Protein AF-0000000066857323 (afdb_homodimer)

Structure (mmCIF, N/CA/C/O backbone):
data_AF-0000000066857323-model_v1
#
loop_
_entity.id
_entity.type
_entity.pdbx_description
1 polymer 'phosphoglycolate phosphatase'
#
loop_
_atom_site.group_PDB
_atom_site.id
_atom_site.type_symbol
_atom_site.label_atom_id
_atom_site.label_alt_id
_atom_site.label_comp_id
_atom_site.label_asym_id
_atom_site.label_entity_id
_atom_site.label_seq_id
_atom_site.pdbx_PDB_ins_code
_atom_site.Cartn_x
_atom_site.Cartn_y
_atom_site.Cartn_z
_atom_site.occupancy
_atom_site.B_iso_or_equiv
_atom_site.auth_seq_id
_atom_site.auth_comp_id
_atom_site.auth_asym_id
_atom_site.auth_atom_id
_atom_site.pdbx_PDB_model_num
ATOM 1 N N . MET A 1 1 ? 30.453 -27.844 -10.797 1 60.28 1 MET A N 1
ATOM 2 C CA . MET A 1 1 ? 31.109 -28.234 -9.547 1 60.28 1 MET A CA 1
ATOM 3 C C . MET A 1 1 ? 30.141 -29.016 -8.648 1 60.28 1 MET A C 1
ATOM 5 O O . MET A 1 1 ? 30.375 -30.188 -8.352 1 60.28 1 MET A O 1
ATOM 9 N N . LEU A 1 2 ? 29.141 -28.344 -8.094 1 57.25 2 LEU A N 1
ATOM 10 C CA . LEU A 1 2 ? 28.281 -29.016 -7.137 1 57.25 2 LEU A CA 1
ATOM 11 C C . LEU A 1 2 ? 27.5 -30.141 -7.809 1 57.25 2 LEU A C 1
ATOM 13 O O . LEU A 1 2 ? 27.344 -31.219 -7.234 1 57.25 2 LEU A O 1
ATOM 17 N N . ARG A 1 3 ? 27.281 -30.156 -9.008 1 61.53 3 ARG A N 1
ATOM 18 C CA . ARG A 1 3 ? 26.531 -31.188 -9.719 1 61.53 3 ARG A CA 1
ATOM 19 C C . ARG A 1 3 ? 27.359 -32.438 -9.914 1 61.53 3 ARG A C 1
ATOM 21 O O . ARG A 1 3 ? 26.859 -33.562 -9.828 1 61.53 3 ARG A O 1
ATOM 28 N N . SER A 1 4 ? 28.516 -32.188 -10.164 1 65.81 4 SER A N 1
ATOM 29 C CA . SER A 1 4 ? 29.422 -33.281 -10.422 1 65.81 4 SER A CA 1
ATOM 30 C C . SER A 1 4 ? 29.609 -34.156 -9.172 1 65.81 4 SER A C 1
ATOM 32 O O . SER A 1 4 ? 29.938 -35.344 -9.273 1 65.81 4 SER A O 1
ATOM 34 N N . LYS A 1 5 ? 29.234 -33.594 -8.086 1 63.53 5 LYS A N 1
ATOM 35 C CA . LYS A 1 5 ? 29.375 -34.344 -6.832 1 63.53 5 LYS A CA 1
ATOM 36 C C . LYS A 1 5 ? 28.047 -34.938 -6.406 1 63.53 5 LYS A C 1
ATOM 38 O O . LYS A 1 5 ? 27.922 -35.438 -5.281 1 63.53 5 LYS A O 1
ATOM 43 N N . GLY A 1 6 ? 27.016 -34.844 -7.211 1 65.25 6 GLY A N 1
ATOM 44 C CA . GLY A 1 6 ? 25.719 -35.469 -6.961 1 65.25 6 GLY A CA 1
ATOM 45 C C . GLY A 1 6 ? 24.781 -34.594 -6.141 1 65.25 6 GLY A C 1
ATOM 46 O O . GLY A 1 6 ? 23.781 -35.094 -5.625 1 65.25 6 GLY A O 1
ATOM 47 N N . LYS A 1 7 ? 25.281 -33.375 -5.926 1 62.38 7 LYS A N 1
ATOM 48 C CA . LYS A 1 7 ? 24.438 -32.469 -5.129 1 62.38 7 LYS A CA 1
ATOM 49 C C . LYS A 1 7 ? 23.391 -31.781 -5.996 1 62.38 7 LYS A C 1
ATOM 51 O O . LYS A 1 7 ? 23.641 -31.469 -7.164 1 62.38 7 LYS A O 1
ATOM 56 N N . ARG A 1 8 ? 22.219 -31.844 -5.508 1 65.25 8 ARG A N 1
ATOM 57 C CA . ARG A 1 8 ? 21.141 -31.125 -6.188 1 65.25 8 ARG A CA 1
ATOM 58 C C . ARG A 1 8 ? 21.141 -29.656 -5.797 1 65.25 8 ARG A C 1
ATOM 60 O O . ARG A 1 8 ? 21.156 -29.312 -4.609 1 65.25 8 ARG A O 1
ATOM 67 N N . LEU A 1 9 ? 21.453 -28.781 -6.828 1 72.31 9 LEU A N 1
ATOM 68 C CA . LEU A 1 9 ? 21.438 -27.344 -6.617 1 72.31 9 LEU A CA 1
ATOM 69 C C . LEU A 1 9 ? 20.031 -26.781 -6.754 1 72.31 9 LEU A C 1
ATOM 71 O O . LEU A 1 9 ? 19.312 -27.109 -7.707 1 72.31 9 LEU A O 1
ATOM 75 N N . VAL A 1 10 ? 19.547 -26.25 -5.711 1 77.62 10 VAL A N 1
ATOM 76 C CA . VAL A 1 10 ? 18.234 -25.625 -5.738 1 77.62 10 VAL A CA 1
ATOM 77 C C . VAL A 1 10 ? 18.391 -24.125 -5.504 1 77.62 10 VAL A C 1
ATOM 79 O O . VAL A 1 10 ? 19.125 -23.688 -4.617 1 77.62 10 VAL A O 1
ATOM 82 N N . PHE A 1 11 ? 17.906 -23.359 -6.387 1 79.62 11 PHE A N 1
ATOM 83 C CA . PHE A 1 11 ? 17.875 -21.906 -6.238 1 79.62 11 PHE A CA 1
ATOM 84 C C . PHE A 1 11 ? 16.562 -21.453 -5.602 1 79.62 11 PHE A C 1
ATOM 86 O O . PHE A 1 11 ? 15.477 -21.719 -6.137 1 79.62 11 PHE A O 1
ATOM 93 N N . VAL A 1 12 ? 16.641 -20.828 -4.418 1 81.06 12 VAL A N 1
ATOM 94 C CA . VAL A 1 12 ? 15.469 -20.375 -3.689 1 81.06 12 VAL A CA 1
ATOM 95 C C . VAL A 1 12 ? 15.477 -18.844 -3.598 1 81.06 12 VAL A C 1
ATOM 97 O O . VAL A 1 12 ? 16.5 -18.25 -3.266 1 81.06 12 VAL A O 1
ATOM 100 N N . THR A 1 13 ? 14.43 -18.266 -4.035 1 78.62 13 THR A N 1
ATOM 101 C CA . THR A 1 13 ? 14.32 -16.812 -3.92 1 78.62 13 THR A CA 1
ATOM 102 C C . THR A 1 13 ? 12.922 -16.406 -3.451 1 78.62 13 THR A C 1
ATOM 104 O O . THR A 1 13 ? 11.93 -17.031 -3.84 1 78.62 13 THR A O 1
ATOM 107 N N . ASN A 1 14 ? 12.852 -15.383 -2.621 1 74.31 14 ASN A N 1
ATOM 108 C CA . ASN A 1 14 ? 11.578 -14.82 -2.189 1 74.31 14 ASN A CA 1
ATOM 109 C C . ASN A 1 14 ? 11.062 -13.781 -3.18 1 74.31 14 ASN A C 1
ATOM 111 O O . ASN A 1 14 ? 10.031 -13.148 -2.941 1 74.31 14 ASN A O 1
ATOM 115 N N . ASN A 1 15 ? 11.758 -13.703 -4.273 1 80.62 15 ASN A N 1
ATOM 116 C CA . ASN A 1 15 ? 11.328 -12.781 -5.32 1 80.62 15 ASN A CA 1
ATOM 117 C C . ASN A 1 15 ? 10.172 -13.352 -6.133 1 80.62 15 ASN A C 1
ATOM 119 O O . ASN A 1 15 ? 10.227 -14.5 -6.578 1 80.62 15 ASN A O 1
ATOM 123 N N . SER A 1 16 ? 9.125 -12.562 -6.297 1 87.38 16 SER A N 1
ATOM 124 C CA . SER A 1 16 ? 7.914 -13.055 -6.945 1 87.38 16 SER A CA 1
ATOM 125 C C . SER A 1 16 ? 7.766 -12.477 -8.352 1 87.38 16 SER A C 1
ATOM 127 O O . SER A 1 16 ? 6.812 -12.797 -9.062 1 87.38 16 SER A O 1
ATOM 129 N N . THR A 1 17 ? 8.688 -11.672 -8.812 1 90.06 17 THR A N 1
ATOM 130 C CA . THR A 1 17 ? 8.492 -10.891 -10.023 1 90.06 17 THR A CA 1
ATOM 131 C C . THR A 1 17 ? 8.758 -11.742 -11.266 1 90.06 17 THR A C 1
ATOM 133 O O . THR A 1 17 ? 8.344 -11.383 -12.367 1 90.06 17 THR A O 1
ATOM 136 N N . LYS A 1 18 ? 9.453 -12.898 -11.062 1 91.19 18 LYS A N 1
ATOM 137 C CA . LYS A 1 18 ? 9.82 -13.75 -12.188 1 91.19 18 LYS A CA 1
ATOM 138 C C . LYS A 1 18 ? 9.312 -15.18 -11.984 1 91.19 18 LYS A C 1
ATOM 140 O O . LYS A 1 18 ? 9.242 -15.664 -10.852 1 91.19 18 LYS A O 1
ATOM 145 N N . SER A 1 19 ? 8.961 -15.781 -13.07 1 94.75 19 SER A N 1
ATOM 146 C CA . SER A 1 19 ? 8.648 -17.203 -13.078 1 94.75 19 SER A CA 1
ATOM 147 C C . SER A 1 19 ? 9.914 -18.062 -13.141 1 94.75 19 SER A C 1
ATOM 149 O O . SER A 1 19 ? 11 -17.531 -13.406 1 94.75 19 SER A O 1
ATOM 151 N N . ARG A 1 20 ? 9.758 -19.344 -12.914 1 92.19 20 ARG A N 1
ATOM 152 C CA . ARG A 1 20 ? 10.898 -20.25 -13.031 1 92.19 20 ARG A CA 1
ATOM 153 C C . ARG A 1 20 ? 11.477 -20.203 -14.445 1 92.19 20 ARG A C 1
ATOM 155 O O . ARG A 1 20 ? 12.703 -20.25 -14.617 1 92.19 20 ARG A O 1
ATOM 162 N N . LYS A 1 21 ? 10.555 -20.125 -15.391 1 94.38 21 LYS A N 1
ATOM 163 C CA . LYS A 1 21 ? 11.016 -20.031 -16.766 1 94.38 21 LYS A CA 1
ATOM 164 C C . LYS A 1 21 ? 11.852 -18.781 -16.984 1 94.38 21 LYS A C 1
ATOM 166 O O . LYS A 1 21 ? 12.906 -18.828 -17.625 1 94.38 21 LYS A O 1
ATOM 171 N N . GLN A 1 22 ? 11.406 -17.672 -16.531 1 93 22 GLN A N 1
ATOM 172 C CA . GLN A 1 22 ? 12.133 -16.406 -16.672 1 93 22 GLN A CA 1
ATOM 173 C C . GLN A 1 22 ? 13.477 -16.469 -15.945 1 93 22 GLN A C 1
ATOM 175 O O . GLN A 1 22 ? 14.484 -15.961 -16.453 1 93 22 GLN A O 1
ATOM 180 N N . TYR A 1 23 ? 13.531 -17.109 -14.797 1 89.06 23 TYR A N 1
ATOM 181 C CA . TYR A 1 23 ? 14.797 -17.312 -14.094 1 89.06 23 TYR A CA 1
ATOM 182 C C . TYR A 1 23 ? 15.727 -18.219 -14.891 1 89.06 23 TYR A C 1
ATOM 184 O O . TYR A 1 23 ? 16.938 -17.953 -14.969 1 89.06 23 TYR A O 1
ATOM 192 N N . GLY A 1 24 ? 15.156 -19.297 -15.383 1 89.88 24 GLY A N 1
ATOM 193 C CA . GLY A 1 24 ? 15.961 -20.172 -16.219 1 89.88 24 GLY A CA 1
ATOM 194 C C . GLY A 1 24 ? 16.672 -19.438 -17.344 1 89.88 24 GLY A C 1
ATOM 195 O O . GLY A 1 24 ? 17.875 -19.625 -17.547 1 89.88 24 GLY A O 1
ATOM 196 N N . LYS A 1 25 ? 15.953 -18.547 -17.984 1 92.12 25 LYS A N 1
ATOM 197 C CA . LYS A 1 25 ? 16.531 -17.75 -19.078 1 92.12 25 LYS A CA 1
ATOM 198 C C . LYS A 1 25 ? 17.625 -16.828 -18.562 1 92.12 25 LYS A C 1
ATOM 200 O O . LYS A 1 25 ? 18.672 -16.688 -19.188 1 92.12 25 LYS A O 1
ATOM 205 N N . LYS A 1 26 ? 17.328 -16.203 -17.453 1 87.19 26 LYS A N 1
ATOM 206 C CA . LYS A 1 26 ? 18.328 -15.305 -16.859 1 87.19 26 LYS A CA 1
ATOM 207 C C . LYS A 1 26 ? 19.609 -16.062 -16.531 1 87.19 26 LYS A C 1
ATOM 209 O O . LYS A 1 26 ? 20.703 -15.578 -16.797 1 87.19 26 LYS A O 1
ATOM 214 N N . PHE A 1 27 ? 19.5 -17.281 -15.961 1 86.5 27 PHE A N 1
ATOM 215 C CA . PHE A 1 27 ? 20.656 -18.094 -15.586 1 86.5 27 PHE A CA 1
ATOM 216 C C . PHE A 1 27 ? 21.422 -18.531 -16.828 1 86.5 27 PHE A C 1
ATOM 218 O O . PHE A 1 27 ? 22.656 -18.578 -16.812 1 86.5 27 PHE A O 1
ATOM 225 N N . GLU A 1 28 ? 20.688 -18.797 -17.828 1 89.06 28 GLU A N 1
ATOM 226 C CA . GLU A 1 28 ? 21.328 -19.172 -19.078 1 89.06 28 GLU A CA 1
ATOM 227 C C . GLU A 1 28 ? 22.234 -18.047 -19.594 1 89.06 28 GLU A C 1
ATOM 229 O O . GLU A 1 28 ? 23.344 -18.297 -20.062 1 89.06 28 GLU A O 1
ATOM 234 N N . THR A 1 29 ? 21.781 -16.844 -19.516 1 88.81 29 THR A N 1
ATOM 235 C CA . THR A 1 29 ? 22.562 -15.695 -19.969 1 88.81 29 THR A CA 1
ATOM 236 C C . THR A 1 29 ? 23.828 -15.531 -19.141 1 88.81 29 THR A C 1
ATOM 238 O O . THR A 1 29 ? 24.828 -14.984 -19.609 1 88.81 29 THR A O 1
ATOM 241 N N . LEU A 1 30 ? 23.812 -16.094 -17.922 1 86.5 30 LEU A N 1
ATOM 242 C CA . LEU A 1 30 ? 24.969 -16.016 -17.031 1 86.5 30 LEU A CA 1
ATOM 243 C C . LEU A 1 30 ? 25.844 -17.25 -17.156 1 86.5 30 LEU A C 1
ATOM 245 O O . LEU A 1 30 ? 26.797 -17.422 -16.406 1 86.5 30 LEU A O 1
ATOM 249 N N . GLY A 1 31 ? 25.422 -18.203 -18.016 1 85.19 31 GLY A N 1
ATOM 250 C CA . GLY A 1 31 ? 26.219 -19.391 -18.297 1 85.19 31 GLY A CA 1
ATOM 251 C C . GLY A 1 31 ? 25.891 -20.547 -17.391 1 85.19 31 GLY A C 1
ATOM 252 O O . GLY A 1 31 ? 26.672 -21.5 -17.266 1 85.19 31 GLY A O 1
ATOM 253 N N . LEU A 1 32 ? 24.797 -20.375 -16.719 1 83.31 32 LEU A N 1
ATOM 254 C CA . LEU A 1 32 ? 24.344 -21.453 -15.836 1 83.31 32 LEU A CA 1
ATOM 255 C C . LEU A 1 32 ? 23.172 -22.203 -16.438 1 83.31 32 LEU A C 1
ATOM 257 O O . LEU A 1 32 ? 22.281 -21.594 -17.047 1 83.31 32 LEU A O 1
ATOM 261 N N . ASN A 1 33 ? 23.297 -23.484 -16.375 1 83.62 33 ASN A N 1
ATOM 262 C CA . ASN A 1 33 ? 22.172 -24.297 -16.812 1 83.62 33 ASN A CA 1
ATOM 263 C C . ASN A 1 33 ? 21.359 -24.812 -15.625 1 83.62 33 ASN A C 1
ATOM 265 O O . ASN A 1 33 ? 21.766 -25.75 -14.945 1 83.62 33 ASN A O 1
ATOM 269 N N . VAL A 1 34 ? 20.281 -24.141 -15.414 1 82.06 34 VAL A N 1
ATOM 270 C CA . VAL A 1 34 ? 19.422 -24.484 -14.289 1 82.06 34 VAL A CA 1
ATOM 271 C C . VAL A 1 34 ? 18.016 -24.797 -14.805 1 82.06 34 VAL A C 1
ATOM 273 O O . VAL A 1 34 ? 17.422 -24.016 -15.547 1 82.06 34 VAL A O 1
ATOM 276 N N . SER A 1 35 ? 17.562 -25.984 -14.5 1 87.12 35 SER A N 1
ATOM 277 C CA . SER A 1 35 ? 16.219 -26.359 -14.93 1 87.12 35 SER A CA 1
ATOM 278 C C . SER A 1 35 ? 15.164 -25.719 -14.031 1 87.12 35 SER A C 1
ATOM 280 O O . SER A 1 35 ? 15.461 -25.312 -12.906 1 87.12 35 SER A O 1
ATOM 282 N N . GLU A 1 36 ? 13.945 -25.609 -14.547 1 89.88 36 GLU A N 1
ATOM 283 C CA . GLU A 1 36 ? 12.836 -25.016 -13.805 1 89.88 36 GLU A CA 1
ATOM 284 C C . GLU A 1 36 ? 12.602 -25.734 -12.484 1 89.88 36 GLU A C 1
ATOM 286 O O . GLU A 1 36 ? 12.234 -25.109 -11.484 1 89.88 36 GLU A O 1
ATOM 291 N N . GLU A 1 37 ? 12.859 -27.016 -12.469 1 86.94 37 GLU A N 1
ATOM 292 C CA . GLU A 1 37 ? 12.609 -27.828 -11.281 1 86.94 37 GLU A CA 1
ATOM 293 C C . GLU A 1 37 ? 13.602 -27.5 -10.164 1 86.94 37 GLU A C 1
ATOM 295 O O . GLU A 1 37 ? 13.383 -27.859 -9.008 1 86.94 37 GLU A O 1
ATOM 300 N N . GLU A 1 38 ? 14.625 -26.766 -10.57 1 82.06 38 GLU A N 1
ATOM 301 C CA . GLU A 1 38 ? 15.664 -26.406 -9.609 1 82.06 38 GLU A CA 1
ATOM 302 C C . GLU A 1 38 ? 15.445 -25 -9.078 1 82.06 38 GLU A C 1
ATOM 304 O O . GLU A 1 38 ? 16.234 -24.516 -8.25 1 82.06 38 GLU A O 1
ATOM 309 N N . ILE A 1 39 ? 14.477 -24.391 -9.562 1 83.5 39 ILE A N 1
ATOM 310 C CA . ILE A 1 39 ? 14.195 -23.016 -9.164 1 83.5 39 ILE A CA 1
ATOM 311 C C . ILE A 1 39 ? 12.914 -22.969 -8.328 1 83.5 39 ILE A C 1
ATOM 313 O O . ILE A 1 39 ? 11.867 -23.453 -8.766 1 83.5 39 ILE A O 1
ATOM 317 N N . PHE A 1 40 ? 13.062 -22.469 -7.148 1 82.56 40 PHE A N 1
ATOM 318 C CA . PHE A 1 40 ? 11.93 -22.266 -6.254 1 82.56 40 PHE A CA 1
ATOM 319 C C . PHE A 1 40 ? 11.758 -20.797 -5.918 1 82.56 40 PHE A C 1
ATOM 321 O O . PHE A 1 40 ? 12.32 -20.312 -4.938 1 82.56 40 PHE A O 1
ATOM 328 N N . ALA A 1 41 ? 11 -20.172 -6.707 1 83.62 41 ALA A N 1
ATOM 329 C CA . ALA A 1 41 ? 10.68 -18.766 -6.504 1 83.62 41 ALA A CA 1
ATOM 330 C C . ALA A 1 41 ? 9.344 -18.609 -5.789 1 83.62 41 ALA A C 1
ATOM 332 O O . ALA A 1 41 ? 8.484 -19.484 -5.855 1 83.62 41 ALA A O 1
ATOM 333 N N . SER A 1 42 ? 9.148 -17.5 -5.141 1 82.81 42 SER A N 1
ATOM 334 C CA . SER A 1 42 ? 7.922 -17.281 -4.379 1 82.81 42 SER A CA 1
ATOM 335 C C . SER A 1 42 ? 6.699 -17.25 -5.289 1 82.81 42 SER A C 1
ATOM 337 O O . SER A 1 42 ? 5.602 -17.625 -4.875 1 82.81 42 SER A O 1
ATOM 339 N N . SER A 1 43 ? 6.91 -16.828 -6.543 1 90.19 43 SER A N 1
ATOM 340 C CA . SER A 1 43 ? 5.836 -16.891 -7.527 1 90.19 43 SER A CA 1
ATOM 341 C C . SER A 1 43 ? 5.355 -18.328 -7.723 1 90.19 43 SER A C 1
ATOM 343 O O . SER A 1 43 ? 4.148 -18.578 -7.723 1 90.19 43 SER A O 1
ATOM 345 N N . PHE A 1 44 ? 6.281 -19.234 -7.844 1 89.94 44 PHE A N 1
ATOM 346 C CA . PHE A 1 44 ? 5.973 -20.656 -7.984 1 89.94 44 PHE A CA 1
ATOM 347 C C . PHE A 1 44 ? 5.332 -21.203 -6.715 1 89.94 44 PHE A C 1
ATOM 349 O O . PHE A 1 44 ? 4.387 -21.984 -6.781 1 89.94 44 PHE A O 1
ATOM 356 N N . ALA A 1 45 ? 5.832 -20.766 -5.602 1 83.19 45 ALA A N 1
ATOM 357 C CA . ALA A 1 45 ? 5.332 -21.234 -4.312 1 83.19 45 ALA A CA 1
ATOM 358 C C . ALA A 1 45 ? 3.848 -20.922 -4.152 1 83.19 45 ALA A C 1
ATOM 360 O O . ALA A 1 45 ? 3.09 -21.734 -3.611 1 83.19 45 ALA A O 1
ATOM 361 N N . ALA A 1 46 ? 3.43 -19.797 -4.59 1 86.94 46 ALA A N 1
ATOM 362 C CA . ALA A 1 46 ? 2.023 -19.406 -4.492 1 86.94 46 ALA A CA 1
ATOM 363 C C . ALA A 1 46 ? 1.139 -20.359 -5.293 1 86.94 46 ALA A C 1
ATOM 365 O O . ALA A 1 46 ? 0.132 -20.859 -4.781 1 86.94 46 ALA A O 1
ATOM 366 N N . ALA A 1 47 ? 1.53 -20.641 -6.531 1 92.81 47 ALA A N 1
ATOM 367 C CA . ALA A 1 47 ? 0.772 -21.562 -7.375 1 92.81 47 ALA A CA 1
ATOM 368 C C . ALA A 1 47 ? 0.793 -22.984 -6.809 1 92.81 47 ALA A C 1
ATOM 370 O O . ALA A 1 47 ? -0.229 -23.672 -6.805 1 92.81 47 ALA A O 1
ATOM 371 N N . ALA A 1 48 ? 1.937 -23.359 -6.34 1 85.62 48 ALA A N 1
ATOM 372 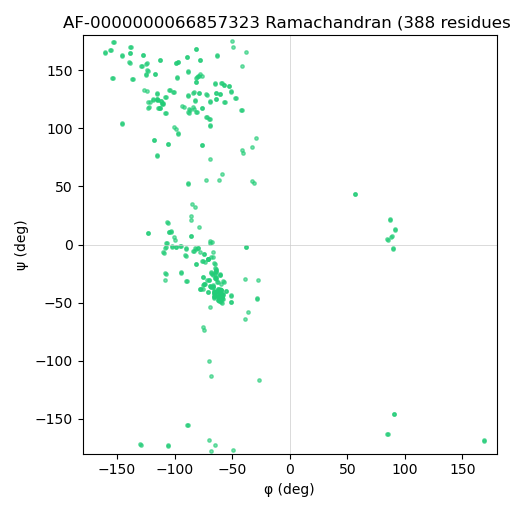C CA . ALA A 1 48 ? 2.082 -24.688 -5.754 1 85.62 48 ALA A CA 1
ATOM 373 C C . ALA A 1 48 ? 1.189 -24.844 -4.523 1 85.62 48 ALA A C 1
ATOM 375 O O . ALA A 1 48 ? 0.609 -25.906 -4.301 1 85.62 48 ALA A O 1
ATOM 376 N N . TYR A 1 49 ? 1.098 -23.812 -3.721 1 83.38 49 TYR A N 1
ATOM 377 C CA . TYR A 1 49 ? 0.231 -23.844 -2.547 1 83.38 49 TYR A CA 1
ATOM 378 C C . TYR A 1 49 ? -1.225 -24.047 -2.947 1 83.38 49 TYR A C 1
ATOM 380 O O . TYR A 1 49 ? -1.917 -24.891 -2.375 1 83.38 49 TYR A O 1
ATOM 388 N N . LEU A 1 50 ? -1.686 -23.328 -3.91 1 90.19 50 LEU A N 1
ATOM 389 C CA . LEU A 1 50 ? -3.055 -23.484 -4.391 1 90.19 50 LEU A CA 1
ATOM 390 C C . LEU A 1 50 ? -3.324 -24.906 -4.852 1 90.19 50 LEU A C 1
ATOM 392 O O . LEU A 1 50 ? -4.383 -25.469 -4.559 1 90.19 50 LEU A O 1
ATOM 396 N N . LYS A 1 51 ? -2.385 -25.438 -5.543 1 90.94 51 LYS A N 1
ATOM 397 C CA . LYS A 1 51 ? -2.51 -26.828 -5.984 1 90.94 51 LYS A CA 1
ATOM 398 C C . LYS A 1 51 ? -2.602 -27.781 -4.793 1 90.94 51 LYS A C 1
ATOM 400 O O . LYS A 1 51 ? -3.43 -28.688 -4.781 1 90.94 51 LYS A O 1
ATOM 405 N N . SER A 1 52 ? -1.854 -27.5 -3.785 1 82.31 52 SER A N 1
ATOM 406 C CA . SER A 1 52 ? -1.75 -28.406 -2.637 1 82.31 52 SER A CA 1
ATOM 407 C C . SER A 1 52 ? -3.057 -28.453 -1.853 1 82.31 52 SER A C 1
ATOM 409 O O . SER A 1 52 ? -3.348 -29.438 -1.179 1 82.31 52 SER A O 1
ATOM 411 N N . ILE A 1 53 ? -3.857 -27.438 -1.945 1 84.62 53 ILE A N 1
ATOM 412 C CA . ILE A 1 53 ? -5.102 -27.391 -1.184 1 84.62 53 ILE A CA 1
ATOM 413 C C . ILE A 1 53 ? -6.285 -27.656 -2.111 1 84.62 53 ILE A C 1
ATOM 415 O O . ILE A 1 53 ? -7.434 -27.375 -1.759 1 84.62 53 ILE A O 1
ATOM 419 N N . ASP A 1 54 ? -5.953 -28.078 -3.279 1 94.81 54 ASP A N 1
ATOM 420 C CA . ASP A 1 54 ? -6.953 -28.406 -4.293 1 94.81 54 ASP A CA 1
ATOM 421 C C . ASP A 1 54 ? -7.871 -27.203 -4.555 1 94.81 54 ASP A C 1
ATOM 423 O O . ASP A 1 54 ? -9.094 -27.359 -4.578 1 94.81 54 ASP A O 1
ATOM 427 N N . PHE A 1 55 ? -7.277 -26.031 -4.656 1 92.81 55 PHE A N 1
ATOM 428 C CA . PHE A 1 55 ? -8.031 -24.844 -5.039 1 92.81 55 PHE A CA 1
ATOM 429 C C . PHE A 1 55 ? -8.836 -25.094 -6.309 1 92.81 55 PHE A C 1
ATOM 431 O O . PHE A 1 55 ? -8.312 -25.625 -7.289 1 92.81 55 PHE A O 1
ATOM 438 N N . PRO A 1 56 ? -10.07 -24.75 -6.324 1 97.06 56 PRO A N 1
ATOM 439 C CA . PRO A 1 56 ? -10.938 -25.094 -7.449 1 97.06 56 PRO A CA 1
ATOM 440 C C . PRO A 1 56 ? -10.523 -24.422 -8.75 1 97.06 56 PRO A C 1
ATOM 442 O O . PRO A 1 56 ? -10.242 -23.219 -8.766 1 97.06 56 PRO A O 1
ATOM 445 N N . LYS A 1 57 ? -10.555 -25.141 -9.828 1 96.75 57 LYS A N 1
ATOM 446 C CA . LYS A 1 57 ? -10.102 -24.641 -11.125 1 96.75 57 LYS A CA 1
ATOM 447 C C . LYS A 1 57 ? -11.125 -23.688 -11.727 1 96.75 57 LYS A C 1
ATOM 449 O O . LYS A 1 57 ? -10.812 -22.953 -12.672 1 96.75 57 LYS A O 1
ATOM 454 N N . ASP A 1 58 ? -12.312 -23.656 -11.227 1 97 58 ASP A N 1
ATOM 455 C CA . ASP A 1 58 ? -13.352 -22.766 -11.75 1 97 58 ASP A CA 1
ATOM 456 C C . ASP A 1 58 ? -13.328 -21.422 -11.031 1 97 58 ASP A C 1
ATOM 458 O O . ASP A 1 58 ? -14.039 -20.484 -11.43 1 97 58 ASP A O 1
ATOM 462 N N . LYS A 1 59 ? -12.547 -21.344 -9.961 1 98 59 LYS A N 1
ATOM 463 C CA . LYS A 1 59 ? -12.328 -20.062 -9.305 1 98 59 LYS A CA 1
ATOM 464 C C . LYS A 1 59 ? -11.133 -19.328 -9.906 1 98 59 LYS A C 1
ATOM 466 O O . LYS A 1 59 ? -10.328 -19.938 -10.625 1 98 59 LYS A O 1
ATOM 471 N N . LYS A 1 60 ? -11.141 -18.031 -9.625 1 98.62 60 LYS A N 1
ATOM 472 C CA . LYS A 1 60 ? -10.078 -17.188 -10.156 1 98.62 60 LYS A CA 1
ATOM 473 C C . LYS A 1 60 ? -9.188 -16.656 -9.039 1 98.62 60 LYS A C 1
ATOM 475 O O . LYS A 1 60 ? -9.594 -16.609 -7.875 1 98.62 60 LYS A O 1
ATOM 480 N N . VAL A 1 61 ? -8.016 -16.281 -9.414 1 97.81 61 VAL A N 1
ATOM 481 C CA . VAL A 1 61 ? -7.062 -15.648 -8.5 1 97.81 61 VAL A CA 1
ATOM 482 C C . VAL A 1 61 ? -6.859 -14.188 -8.883 1 97.81 61 VAL A C 1
ATOM 484 O O . VAL A 1 61 ? -6.574 -13.883 -10.039 1 97.81 61 VAL A O 1
ATOM 487 N N . TYR A 1 62 ? -7.07 -13.25 -8.016 1 97.56 62 TYR A N 1
ATOM 488 C CA . TYR A 1 62 ? -6.68 -11.867 -8.258 1 97.56 62 TYR A CA 1
ATOM 489 C C . TYR A 1 62 ? -5.246 -11.617 -7.805 1 97.56 62 TYR A C 1
ATOM 491 O O . TYR A 1 62 ? -4.895 -11.906 -6.66 1 97.56 62 TYR A O 1
ATOM 499 N N . VAL A 1 63 ? -4.457 -11.062 -8.695 1 96.81 63 VAL A N 1
ATOM 500 C CA . VAL A 1 63 ? -3.029 -10.938 -8.43 1 96.81 63 VAL A CA 1
ATOM 501 C C . VAL A 1 63 ? -2.66 -9.469 -8.266 1 96.81 63 VAL A C 1
ATOM 503 O O . VAL A 1 63 ? -2.914 -8.656 -9.164 1 96.81 63 VAL A O 1
ATOM 506 N N . ILE A 1 64 ? -2.203 -9.133 -7.148 1 92.81 64 ILE A N 1
ATOM 507 C CA . ILE A 1 64 ? -1.443 -7.906 -6.926 1 92.81 64 ILE A CA 1
ATOM 508 C C . ILE A 1 64 ? 0.052 -8.219 -6.953 1 92.81 64 ILE A C 1
ATOM 510 O O . ILE A 1 64 ? 0.628 -8.617 -5.938 1 92.81 64 ILE A O 1
ATOM 514 N N . GLY A 1 65 ? 0.631 -8.039 -8.055 1 93.69 65 GLY A N 1
ATOM 515 C CA . GLY A 1 65 ? 1.991 -8.477 -8.32 1 93.69 65 GLY A CA 1
ATOM 516 C C . GLY A 1 65 ? 2.369 -8.391 -9.789 1 93.69 65 GLY A C 1
ATOM 517 O O . GLY A 1 65 ? 1.655 -7.773 -10.586 1 93.69 65 GLY A O 1
ATOM 518 N N . GLU A 1 66 ? 3.51 -8.992 -10.109 1 94.88 66 GLU A N 1
ATOM 519 C CA . GLU A 1 66 ? 4.07 -8.859 -11.445 1 94.88 66 GLU A CA 1
ATOM 520 C C . GLU A 1 66 ? 3.889 -10.141 -12.25 1 94.88 66 GLU A C 1
ATOM 522 O O . GLU A 1 66 ? 3.178 -11.055 -11.82 1 94.88 66 GLU A O 1
ATOM 527 N N . ASP A 1 67 ? 4.461 -10.242 -13.422 1 97.12 67 ASP A N 1
ATOM 528 C CA . ASP A 1 67 ? 4.195 -11.273 -14.422 1 97.12 67 ASP A CA 1
ATOM 529 C C . ASP A 1 67 ? 4.605 -12.656 -13.906 1 97.12 67 ASP A C 1
ATOM 531 O O . ASP A 1 67 ? 4.012 -13.664 -14.281 1 97.12 67 ASP A O 1
ATOM 535 N N . GLY A 1 68 ? 5.598 -12.703 -13.055 1 96.62 68 GLY A N 1
ATOM 536 C CA . GLY A 1 68 ? 6.059 -13.992 -12.555 1 96.62 68 GLY A CA 1
ATOM 537 C C . GLY A 1 68 ? 4.953 -14.812 -11.922 1 96.62 68 GLY A C 1
ATOM 538 O O . GLY A 1 68 ? 4.848 -16.016 -12.18 1 96.62 68 GLY A O 1
ATOM 539 N N . ILE A 1 69 ? 4.09 -14.188 -11.188 1 95.38 69 ILE A N 1
ATOM 540 C CA . ILE A 1 69 ? 2.992 -14.875 -10.516 1 95.38 69 ILE A CA 1
ATOM 541 C C . ILE A 1 69 ? 1.961 -15.328 -11.555 1 95.38 69 ILE A C 1
ATOM 543 O O . ILE A 1 69 ? 1.463 -16.453 -11.492 1 95.38 69 ILE A O 1
ATOM 547 N N . LEU A 1 70 ? 1.684 -14.477 -12.531 1 98.31 70 LEU A N 1
ATOM 548 C CA . LEU A 1 70 ? 0.705 -14.797 -13.562 1 98.31 70 LEU A CA 1
ATOM 549 C C . LEU A 1 70 ? 1.138 -16.031 -14.352 1 98.31 70 LEU A C 1
ATOM 551 O O . LEU A 1 70 ? 0.337 -16.938 -14.586 1 98.31 70 LEU A O 1
ATOM 555 N N . LYS A 1 71 ? 2.344 -16.062 -14.695 1 98.06 71 LYS A N 1
ATOM 556 C CA . LYS A 1 71 ? 2.869 -17.172 -15.508 1 98.06 71 LYS A CA 1
ATOM 557 C C . LYS A 1 71 ? 2.826 -18.484 -14.734 1 98.06 71 LYS A C 1
ATOM 559 O O . LYS A 1 71 ? 2.465 -19.516 -15.289 1 98.06 71 LYS A O 1
ATOM 564 N N . GLU A 1 72 ? 3.191 -18.438 -13.445 1 96.44 72 GLU A N 1
ATOM 565 C CA . GLU A 1 72 ? 3.16 -19.656 -12.641 1 96.44 72 GLU A CA 1
ATOM 566 C C . GLU A 1 72 ? 1.729 -20.141 -12.438 1 96.44 72 GLU A C 1
ATOM 568 O O . GLU A 1 72 ? 1.476 -21.344 -12.422 1 96.44 72 GLU A O 1
ATOM 573 N N . LEU A 1 73 ? 0.792 -19.203 -12.281 1 98 73 LEU A N 1
ATOM 574 C CA . LEU A 1 73 ? -0.614 -19.578 -12.164 1 98 73 LEU A CA 1
ATOM 575 C C . LEU A 1 73 ? -1.111 -20.219 -13.453 1 98 73 LEU A C 1
ATOM 577 O O . LEU A 1 73 ? -1.811 -21.234 -13.422 1 98 73 LEU A O 1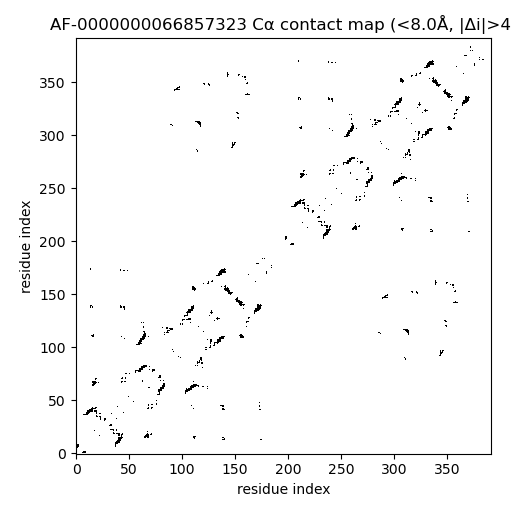
ATOM 581 N N . GLU A 1 74 ? -0.729 -19.594 -14.57 1 98 74 GLU A N 1
ATOM 582 C CA . GLU A 1 74 ? -1.104 -20.125 -15.875 1 98 74 GLU A CA 1
ATOM 583 C C . GLU A 1 74 ? -0.571 -21.547 -16.062 1 98 74 GLU A C 1
ATOM 585 O O . GLU A 1 74 ? -1.304 -22.438 -16.484 1 98 74 GLU A O 1
ATOM 590 N N . LEU A 1 75 ? 0.635 -21.781 -15.719 1 96.44 75 LEU A N 1
ATOM 591 C CA . LEU A 1 75 ? 1.261 -23.094 -15.836 1 96.44 75 LEU A CA 1
ATOM 592 C C . LEU A 1 75 ? 0.549 -24.109 -14.953 1 96.44 75 LEU A C 1
ATOM 594 O O . LEU A 1 75 ? 0.457 -25.297 -15.312 1 96.44 75 LEU A O 1
ATOM 598 N N . ALA A 1 76 ? 0.019 -23.656 -13.82 1 96.44 76 ALA A N 1
ATOM 599 C CA . ALA A 1 76 ? -0.672 -24.547 -12.883 1 96.44 76 ALA A CA 1
ATOM 600 C C . ALA A 1 76 ? -2.129 -24.75 -13.289 1 96.44 76 ALA A C 1
ATOM 602 O O . ALA A 1 76 ? -2.852 -25.531 -12.672 1 96.44 76 ALA A O 1
ATOM 603 N N . GLY A 1 77 ? -2.547 -24.016 -14.32 1 97.88 77 GLY A N 1
ATOM 604 C CA . GLY A 1 77 ? -3.879 -24.203 -14.875 1 97.88 77 GLY A CA 1
ATOM 605 C C . GLY A 1 77 ? -4.938 -23.375 -14.18 1 97.88 77 GLY A C 1
ATOM 606 O O . GLY A 1 77 ? -6.121 -23.719 -14.203 1 97.88 77 GLY A O 1
ATOM 607 N N . TYR A 1 78 ? -4.57 -22.297 -13.5 1 98.31 78 TYR A N 1
ATOM 608 C CA . TYR A 1 78 ? -5.523 -21.438 -12.805 1 98.31 78 TYR A CA 1
ATOM 609 C C . TYR A 1 78 ? -5.867 -20.219 -13.641 1 98.31 78 TYR A C 1
ATOM 611 O O . TYR A 1 78 ? -5.008 -19.672 -14.336 1 98.31 78 TYR A O 1
ATOM 619 N N . GLN A 1 79 ? -7.117 -19.797 -13.578 1 98.38 79 GLN A N 1
ATOM 620 C CA . GLN A 1 79 ? -7.531 -18.5 -14.125 1 98.38 79 GLN A CA 1
ATOM 621 C C . GLN A 1 79 ? -7.168 -17.359 -13.188 1 98.38 79 GLN A C 1
ATOM 623 O O . GLN A 1 79 ? -7.227 -17.516 -11.961 1 98.38 79 GLN A O 1
ATOM 628 N N . TYR A 1 80 ? -6.816 -16.25 -13.812 1 98.5 80 TYR A N 1
ATOM 629 C CA . TYR A 1 80 ? -6.426 -15.133 -12.953 1 98.5 80 TYR A CA 1
ATOM 630 C C . TYR A 1 80 ? -6.848 -13.797 -13.57 1 98.5 80 TYR A C 1
ATOM 632 O O . TYR A 1 80 ? -7.207 -13.742 -14.742 1 98.5 80 TYR A O 1
ATOM 640 N N . LEU A 1 81 ? -6.895 -12.781 -12.82 1 98.19 81 LEU A N 1
ATOM 641 C CA . LEU A 1 81 ? -7.02 -11.383 -13.219 1 98.19 81 LEU A CA 1
ATOM 642 C C . LEU A 1 81 ? -6.086 -10.5 -12.391 1 98.19 81 LEU A C 1
ATOM 644 O O . LEU A 1 81 ? -5.477 -10.961 -11.43 1 98.19 81 LEU A O 1
ATOM 648 N N . GLY A 1 82 ? -5.961 -9.266 -12.781 1 97.88 82 GLY A N 1
ATOM 649 C CA . GLY A 1 82 ? -5.043 -8.344 -12.125 1 97.88 82 GLY A CA 1
ATOM 650 C C . GLY A 1 82 ? -3.66 -8.336 -12.75 1 97.88 82 GLY A C 1
ATOM 651 O O . GLY A 1 82 ? -3.521 -8.469 -13.969 1 97.88 82 GLY A O 1
ATOM 652 N N . GLY A 1 83 ? -2.689 -8.133 -11.875 1 97 83 GLY A N 1
ATOM 653 C CA . GLY A 1 83 ? -1.332 -8.047 -12.391 1 97 83 GLY A CA 1
ATOM 654 C C . GLY A 1 83 ? -0.964 -6.656 -12.875 1 97 83 GLY A C 1
ATOM 655 O O . GLY A 1 83 ? -1.638 -5.68 -12.539 1 97 83 GLY A O 1
ATOM 656 N N . PRO A 1 84 ? 0.136 -6.582 -13.688 1 96.94 84 PRO A N 1
ATOM 657 C CA . PRO A 1 84 ? 0.666 -5.285 -14.109 1 96.94 84 PRO A CA 1
ATOM 658 C C . PRO A 1 84 ? -0.347 -4.469 -14.906 1 96.94 84 PRO A C 1
ATOM 660 O O . PRO A 1 84 ? -0.336 -3.234 -14.852 1 96.94 84 PRO A O 1
ATOM 663 N N . GLU A 1 85 ? -1.241 -5.082 -15.531 1 96.56 85 GLU A N 1
ATOM 664 C CA . GLU A 1 85 ? -2.201 -4.391 -16.391 1 96.56 85 GLU A CA 1
ATOM 665 C C . GLU A 1 85 ? -3.141 -3.514 -15.562 1 96.56 85 GLU A C 1
ATOM 667 O O . GLU A 1 85 ? -3.654 -2.508 -16.062 1 96.56 85 GLU A O 1
ATOM 672 N N . ASP A 1 86 ? -3.35 -3.846 -14.297 1 97 86 ASP A N 1
ATOM 673 C CA . ASP A 1 86 ? -4.227 -3.059 -13.438 1 97 86 ASP A CA 1
ATOM 674 C C . ASP A 1 86 ? -3.492 -1.845 -12.867 1 97 86 ASP A C 1
ATOM 676 O O . ASP A 1 86 ? -4.094 -1.009 -12.195 1 97 86 ASP A O 1
ATOM 680 N N . GLY A 1 87 ? -2.213 -1.69 -13.141 1 94.75 87 GLY A N 1
ATOM 681 C CA . GLY A 1 87 ? -1.378 -0.63 -12.602 1 94.75 87 GLY A CA 1
ATOM 682 C C . GLY A 1 87 ? -1.803 0.753 -13.055 1 94.75 87 GLY A C 1
ATOM 683 O O . GLY A 1 87 ? -1.507 1.749 -12.391 1 94.75 87 GLY A O 1
ATOM 684 N N . GLY A 1 88 ? -2.547 0.864 -14.133 1 93.75 88 GLY A N 1
ATOM 685 C CA . GLY A 1 88 ? -2.98 2.156 -14.641 1 93.75 88 GLY A CA 1
ATOM 686 C C . GLY A 1 88 ? -4.43 2.469 -14.305 1 93.75 88 GLY A C 1
ATOM 687 O O . GLY A 1 88 ? -4.926 3.551 -14.633 1 93.75 88 GLY A O 1
ATOM 688 N N . LYS A 1 89 ? -5.094 1.546 -13.664 1 94.94 89 LYS A N 1
ATOM 689 C CA . LYS A 1 89 ? -6.508 1.75 -13.359 1 94.94 89 LYS A CA 1
ATOM 690 C C . LYS A 1 89 ? -6.68 2.635 -12.125 1 94.94 89 LYS A C 1
ATOM 692 O O . LYS A 1 89 ? -5.863 2.592 -11.203 1 94.94 89 LYS A O 1
ATOM 697 N N . LYS A 1 90 ? -7.719 3.445 -12.203 1 90.75 90 LYS A N 1
ATOM 698 C CA . LYS A 1 90 ? -8.008 4.391 -11.133 1 90.75 90 LYS A CA 1
ATOM 699 C C . LYS A 1 90 ? -9.43 4.211 -10.609 1 90.75 90 LYS A C 1
ATOM 701 O O . LYS A 1 90 ? -10.281 3.635 -11.289 1 90.75 90 LYS A O 1
ATOM 706 N N . ILE A 1 91 ? -9.578 4.629 -9.398 1 87.81 91 ILE A N 1
ATOM 707 C CA . ILE A 1 91 ? -10.93 4.613 -8.852 1 87.81 91 ILE A CA 1
ATOM 708 C C . ILE A 1 91 ? -11.547 6.008 -8.953 1 87.81 91 ILE A C 1
ATOM 710 O O . ILE A 1 91 ? -10.836 6.996 -9.133 1 87.81 91 ILE A O 1
ATOM 714 N N . GLU A 1 92 ? -12.828 6.043 -8.961 1 83.62 92 GLU A N 1
ATOM 715 C CA . GLU A 1 92 ? -13.57 7.297 -8.867 1 83.62 92 GLU A CA 1
ATOM 716 C C . GLU A 1 92 ? -14.383 7.363 -7.582 1 83.62 92 GLU A C 1
ATOM 718 O O . GLU A 1 92 ? -15.023 6.383 -7.195 1 83.62 92 GLU A O 1
ATOM 723 N N . LEU A 1 93 ? -14.18 8.492 -6.953 1 79.88 93 LEU A N 1
ATOM 724 C CA . LEU A 1 93 ? -14.945 8.68 -5.73 1 79.88 93 LEU A CA 1
ATOM 725 C C . LEU A 1 93 ? -16.078 9.688 -5.945 1 79.88 93 LEU A C 1
ATOM 727 O O . LEU A 1 93 ? -15.852 10.898 -5.891 1 79.88 93 LEU A O 1
ATOM 731 N N . LYS A 1 94 ? -17.172 9.273 -6.387 1 78.19 94 LYS A N 1
ATOM 732 C CA . LYS A 1 94 ? -18.391 10.07 -6.535 1 78.19 94 LYS A CA 1
ATOM 733 C C . LYS A 1 94 ? -19.547 9.43 -5.789 1 78.19 94 LYS A C 1
ATOM 735 O O . LYS A 1 94 ? -19.531 8.227 -5.504 1 78.19 94 LYS A O 1
ATOM 740 N N . PRO A 1 95 ? -20.391 10.289 -5.375 1 74.44 95 PRO A N 1
ATOM 741 C CA . PRO A 1 95 ? -21.547 9.727 -4.676 1 74.44 95 PRO A CA 1
ATOM 742 C C . PRO A 1 95 ? -22.188 8.555 -5.426 1 74.44 95 PRO A C 1
ATOM 744 O O . PRO A 1 95 ? -22.391 8.633 -6.641 1 74.44 95 PRO A O 1
ATOM 747 N N . GLY A 1 96 ? -22.344 7.434 -4.797 1 75.25 96 GLY A N 1
ATOM 748 C CA . GLY A 1 96 ? -23.016 6.273 -5.359 1 75.25 96 GLY A CA 1
ATOM 749 C C . GLY A 1 96 ? -22.078 5.344 -6.105 1 75.25 96 GLY A C 1
ATOM 750 O O . GLY A 1 96 ? -22.5 4.285 -6.582 1 75.25 96 GLY A O 1
ATOM 751 N N . PHE A 1 97 ? -20.891 5.703 -6.203 1 82.25 97 PHE A N 1
ATOM 752 C CA . PHE A 1 97 ? -19.938 4.883 -6.945 1 82.25 97 PHE A CA 1
ATOM 753 C C . PHE A 1 97 ? -19.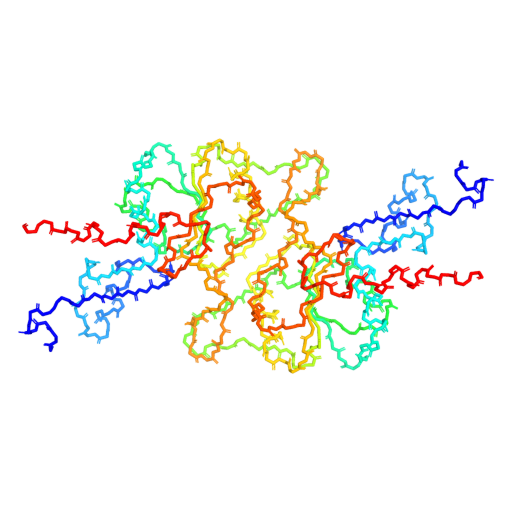594 3.613 -6.176 1 82.25 97 PHE A C 1
ATOM 755 O O . PHE A 1 97 ? -19.422 3.65 -4.953 1 82.25 97 PHE A O 1
ATOM 762 N N . LEU A 1 98 ? -19.703 2.521 -6.848 1 86.31 98 LEU A N 1
ATOM 763 C CA . LEU A 1 98 ? -19.266 1.229 -6.336 1 86.31 98 LEU A CA 1
ATOM 764 C C . LEU A 1 98 ? -18.312 0.555 -7.32 1 86.31 98 LEU A C 1
ATOM 766 O O . LEU A 1 98 ? -18.531 0.597 -8.531 1 86.31 98 LEU A O 1
ATOM 770 N N . MET A 1 99 ? -17.281 0.087 -6.855 1 91.56 99 MET A N 1
ATOM 771 C CA . MET A 1 99 ? -16.359 -0.674 -7.695 1 91.56 99 MET A CA 1
ATOM 772 C C . MET A 1 99 ? -16.828 -2.123 -7.832 1 91.56 99 MET A C 1
ATOM 774 O O . MET A 1 99 ? -17.031 -2.807 -6.828 1 91.56 99 MET A O 1
ATOM 778 N N . GLU A 1 100 ? -16.984 -2.492 -9.078 1 93.88 100 GLU A N 1
ATOM 779 C CA . GLU A 1 100 ? -17.328 -3.893 -9.312 1 93.88 100 GLU A CA 1
ATOM 780 C C . GLU A 1 100 ? -16.094 -4.789 -9.172 1 93.88 100 GLU A C 1
ATOM 782 O O . GLU A 1 100 ? -14.969 -4.355 -9.438 1 93.88 100 GLU A O 1
ATOM 787 N N . HIS A 1 101 ? -16.391 -5.996 -8.68 1 95.75 101 HIS A N 1
ATOM 788 C CA . HIS A 1 101 ? -15.336 -7.004 -8.609 1 95.75 101 HIS A CA 1
ATOM 789 C C . HIS A 1 101 ? -15.859 -8.375 -9 1 95.75 101 HIS A C 1
ATOM 791 O O . HIS A 1 101 ? -17.078 -8.594 -9.031 1 95.75 101 HIS A O 1
ATOM 797 N N . ASP A 1 102 ? -15.07 -9.266 -9.422 1 98.19 102 ASP A N 1
ATOM 798 C CA . ASP A 1 102 ? -15.43 -10.609 -9.867 1 98.19 102 ASP A CA 1
ATOM 799 C C . ASP A 1 102 ? -15.727 -11.523 -8.68 1 98.19 102 ASP A C 1
ATOM 801 O O . ASP A 1 102 ? -14.836 -11.844 -7.898 1 98.19 102 ASP A O 1
ATOM 805 N N . GLU A 1 103 ? -16.922 -12.023 -8.562 1 97.12 103 GLU A N 1
ATOM 806 C CA . GLU A 1 103 ? -17.359 -12.828 -7.43 1 97.12 103 GLU A CA 1
ATOM 807 C C . GLU A 1 103 ? -16.781 -14.234 -7.488 1 97.12 103 GLU A C 1
ATOM 809 O O . GLU A 1 103 ? -16.828 -14.977 -6.504 1 97.12 103 GLU A O 1
ATOM 814 N N . ASP A 1 104 ? -16.141 -14.531 -8.594 1 98.19 104 ASP A N 1
ATOM 815 C CA . ASP A 1 104 ? -15.562 -15.867 -8.75 1 98.19 104 ASP A CA 1
ATOM 816 C C . ASP A 1 104 ? -14.125 -15.906 -8.227 1 98.19 104 ASP A C 1
ATOM 818 O O . ASP A 1 104 ? -13.508 -16.969 -8.188 1 98.19 104 ASP A O 1
ATOM 822 N N . VAL A 1 105 ? -13.68 -14.773 -7.828 1 97.88 105 VAL A N 1
ATOM 823 C CA . VAL A 1 105 ? -12.344 -14.781 -7.238 1 97.88 105 VAL A CA 1
ATOM 824 C C . VAL A 1 105 ? -12.375 -15.508 -5.898 1 97.88 105 VAL A C 1
ATOM 826 O O . VAL A 1 105 ? -13.117 -15.133 -4.996 1 97.88 105 VAL A O 1
ATOM 829 N N . GLY A 1 106 ? -11.508 -16.531 -5.848 1 96 106 GLY A N 1
ATOM 830 C CA . GLY A 1 106 ? -11.438 -17.312 -4.633 1 96 106 GLY A CA 1
ATOM 831 C C . GLY A 1 106 ? -10.156 -17.109 -3.852 1 96 106 GLY A C 1
ATOM 832 O O . GLY A 1 106 ? -10.023 -17.594 -2.727 1 96 106 GLY A O 1
ATOM 833 N N . ALA A 1 107 ? -9.211 -16.359 -4.426 1 92.62 107 ALA A N 1
ATOM 834 C CA . ALA A 1 107 ? -7.957 -16.062 -3.738 1 92.62 107 ALA A CA 1
ATOM 835 C C . ALA A 1 107 ? -7.348 -14.766 -4.246 1 92.62 107 ALA A C 1
ATOM 837 O O . ALA A 1 107 ? -7.445 -14.445 -5.434 1 92.62 107 ALA A O 1
ATOM 838 N N . VAL A 1 108 ? -6.773 -14.055 -3.348 1 90.75 108 VAL A N 1
ATOM 839 C CA . VAL A 1 108 ? -5.934 -12.906 -3.662 1 90.75 108 VAL A CA 1
ATOM 840 C C . VAL A 1 108 ? -4.477 -13.227 -3.344 1 90.75 108 VAL A C 1
ATOM 842 O O . VAL A 1 108 ? -4.148 -13.602 -2.215 1 90.75 108 VAL A O 1
ATOM 845 N N . VAL A 1 109 ? -3.619 -13.141 -4.352 1 89.94 109 VAL A N 1
ATOM 846 C CA . VAL A 1 109 ? -2.188 -13.367 -4.191 1 89.94 109 VAL A CA 1
ATOM 847 C C . VAL A 1 109 ? -1.441 -12.039 -4.305 1 89.94 109 VAL A C 1
ATOM 849 O O . VAL A 1 109 ? -1.624 -11.297 -5.273 1 89.94 109 VAL A O 1
ATOM 852 N N . VAL A 1 110 ? -0.628 -11.773 -3.295 1 87.25 110 VAL A N 1
ATOM 853 C CA . VAL A 1 110 ? 0.083 -10.5 -3.266 1 87.25 110 VAL A CA 1
ATOM 854 C C . VAL A 1 110 ? 1.589 -10.742 -3.287 1 87.25 110 VAL A C 1
ATOM 856 O O . VAL A 1 110 ? 2.105 -11.539 -2.492 1 87.25 110 VAL A O 1
ATOM 859 N N . GLY A 1 111 ? 2.314 -10.18 -4.234 1 86.44 111 GLY A N 1
ATOM 860 C CA . GLY A 1 111 ? 3.766 -10.109 -4.312 1 86.44 111 GLY A CA 1
ATOM 861 C C . GLY A 1 111 ? 4.281 -8.703 -4.559 1 86.44 111 GLY A C 1
ATOM 862 O O . GLY A 1 111 ? 3.529 -7.73 -4.461 1 86.44 111 GLY A O 1
ATOM 863 N N . PHE A 1 112 ? 5.512 -8.633 -4.777 1 86.06 112 PHE A N 1
ATOM 864 C CA . PHE A 1 112 ? 6.047 -7.328 -5.145 1 86.06 112 PHE A CA 1
ATOM 865 C C . PHE A 1 112 ? 5.379 -6.805 -6.41 1 86.06 112 PHE A C 1
ATOM 867 O O . PHE A 1 112 ? 5.172 -7.559 -7.363 1 86.06 112 PHE A O 1
ATOM 874 N N . ASP A 1 113 ? 5.105 -5.566 -6.367 1 90.31 113 ASP A N 1
ATOM 875 C CA . ASP A 1 113 ? 4.379 -4.957 -7.477 1 90.31 113 ASP A CA 1
ATOM 876 C C . ASP A 1 113 ? 4.828 -3.518 -7.711 1 90.31 113 ASP A C 1
ATOM 878 O O . ASP A 1 113 ? 4.422 -2.609 -6.984 1 90.31 113 ASP A O 1
ATOM 882 N N . ARG A 1 114 ? 5.637 -3.285 -8.758 1 90.56 114 ARG A N 1
ATOM 883 C CA . ARG A 1 114 ? 6.109 -1.934 -9.039 1 90.56 114 ARG A CA 1
ATOM 884 C C . ARG A 1 114 ? 4.973 -1.055 -9.555 1 90.56 114 ARG A C 1
ATOM 886 O O . ARG A 1 114 ? 5.109 0.169 -9.617 1 90.56 114 ARG A O 1
ATOM 893 N N . HIS A 1 115 ? 3.885 -1.694 -9.898 1 93.25 115 HIS A N 1
ATOM 894 C CA . HIS A 1 115 ? 2.727 -0.984 -10.43 1 93.25 115 HIS A CA 1
ATOM 895 C C . HIS A 1 115 ? 1.607 -0.908 -9.398 1 93.25 115 HIS A C 1
ATOM 897 O O . HIS A 1 115 ? 0.44 -0.731 -9.75 1 93.25 115 HIS A O 1
ATOM 903 N N . PHE A 1 116 ? 1.92 -1.109 -8.203 1 90.56 116 PHE A N 1
ATOM 904 C CA . PHE A 1 116 ? 0.965 -1.059 -7.105 1 90.56 116 PHE A CA 1
ATOM 905 C C . PHE A 1 116 ? 0.182 0.249 -7.129 1 90.56 116 PHE A C 1
ATOM 907 O O . PHE A 1 116 ? 0.749 1.313 -7.383 1 90.56 116 PHE A O 1
ATOM 914 N N . ASN A 1 117 ? -1.116 0.19 -6.918 1 90.75 117 ASN A N 1
ATOM 915 C CA . ASN A 1 117 ? -1.966 1.373 -6.832 1 90.75 117 ASN A CA 1
ATOM 916 C C . ASN A 1 117 ? -3.201 1.114 -5.973 1 90.75 117 ASN A C 1
ATOM 918 O O . ASN A 1 117 ? -3.412 -0.005 -5.504 1 90.75 117 ASN A O 1
ATOM 922 N N . TYR A 1 118 ? -3.938 2.139 -5.762 1 89.75 118 TYR A N 1
ATOM 923 C CA . TYR A 1 118 ? -5.078 2.006 -4.863 1 89.75 118 TYR A CA 1
ATOM 924 C C . TYR A 1 118 ? -6.152 1.114 -5.473 1 89.75 118 TYR A C 1
ATOM 926 O O . TYR A 1 118 ? -6.828 0.368 -4.758 1 89.75 118 TYR A O 1
ATOM 934 N N . TYR A 1 119 ? -6.352 1.189 -6.793 1 93.44 119 TYR A N 1
ATOM 935 C CA . TYR A 1 119 ? -7.328 0.333 -7.461 1 93.44 119 TYR A CA 1
ATOM 936 C C . TYR A 1 119 ? -7.121 -1.128 -7.082 1 93.44 119 TYR A C 1
ATOM 938 O O . TYR A 1 119 ? -8.07 -1.823 -6.715 1 93.44 119 TYR A O 1
ATOM 946 N N . LYS A 1 120 ? -5.91 -1.556 -7.184 1 92.5 120 LYS A N 1
ATOM 947 C CA . LYS A 1 120 ? -5.59 -2.945 -6.875 1 92.5 120 LYS A CA 1
ATOM 948 C C . LYS A 1 120 ? -5.875 -3.266 -5.414 1 92.5 120 LYS A C 1
ATOM 950 O O . LYS A 1 120 ? -6.355 -4.355 -5.09 1 92.5 120 LYS A O 1
ATOM 955 N N . ILE A 1 121 ? -5.551 -2.342 -4.547 1 87.19 121 ILE A N 1
ATOM 956 C CA . ILE A 1 121 ? -5.812 -2.523 -3.125 1 87.19 121 ILE A CA 1
ATOM 957 C C . ILE A 1 121 ? -7.309 -2.719 -2.896 1 87.19 121 ILE A C 1
ATOM 959 O O . ILE A 1 121 ? -7.723 -3.676 -2.238 1 87.19 121 ILE A O 1
ATOM 963 N N . GLN A 1 122 ? -8.023 -1.834 -3.469 1 87.25 122 GLN A N 1
ATOM 964 C CA . GLN A 1 122 ? -9.469 -1.876 -3.262 1 87.25 122 GLN A CA 1
ATOM 965 C C . GLN A 1 122 ? -10.07 -3.135 -3.873 1 87.25 122 GLN A C 1
ATOM 967 O O . GLN A 1 122 ? -10.93 -3.777 -3.264 1 87.25 122 GLN A O 1
ATOM 972 N N . TYR A 1 123 ? -9.625 -3.5 -5.027 1 93 123 TYR A N 1
ATOM 973 C CA . TYR A 1 123 ? -10.133 -4.707 -5.676 1 93 123 TYR A CA 1
ATOM 974 C C . TYR A 1 123 ? -9.852 -5.938 -4.824 1 93 123 TYR A C 1
ATOM 976 O O . TYR A 1 123 ? -10.75 -6.746 -4.578 1 93 123 TYR A O 1
ATOM 984 N N . GLY A 1 124 ? -8.602 -6.008 -4.398 1 89.56 124 GLY A N 1
ATOM 985 C CA . GLY A 1 124 ? -8.25 -7.102 -3.51 1 89.56 124 GLY A CA 1
ATOM 986 C C . GLY A 1 124 ? -9.062 -7.113 -2.227 1 89.56 124 GLY A C 1
ATOM 987 O O . GLY A 1 124 ? -9.516 -8.172 -1.781 1 89.56 124 GLY A O 1
ATOM 988 N N . THR A 1 125 ? -9.258 -5.965 -1.653 1 84.12 125 THR A N 1
ATOM 989 C CA . THR A 1 125 ? -10.039 -5.82 -0.427 1 84.12 125 THR A CA 1
ATOM 990 C C . THR A 1 125 ? -11.469 -6.312 -0.631 1 84.12 125 THR A C 1
ATOM 992 O O . THR A 1 125 ? -12 -7.051 0.2 1 84.12 125 THR A O 1
ATOM 995 N N . LEU A 1 126 ? -12.102 -5.941 -1.703 1 87.69 126 LEU A N 1
ATOM 996 C CA . LEU A 1 126 ? -13.461 -6.371 -2.002 1 87.69 126 LEU A CA 1
ATOM 997 C C . LEU A 1 126 ? -13.531 -7.887 -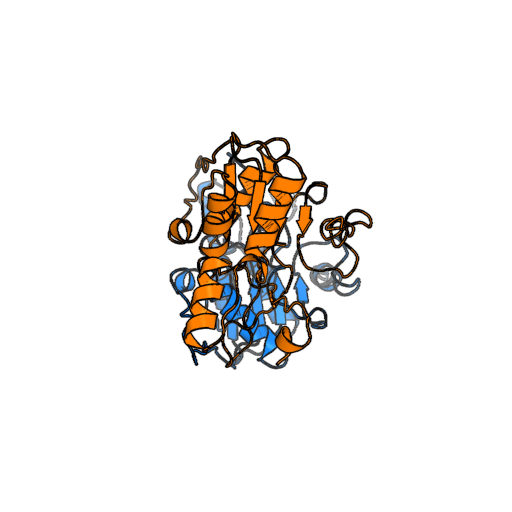2.16 1 87.69 126 LEU A C 1
ATOM 999 O O . LEU A 1 126 ? -14.445 -8.531 -1.629 1 87.69 126 LEU A O 1
ATOM 1003 N N . CYS A 1 127 ? -12.594 -8.469 -2.863 1 89.62 127 CYS A N 1
ATOM 1004 C CA . CYS A 1 127 ? -12.578 -9.914 -3.045 1 89.62 127 CYS A CA 1
ATOM 1005 C C . CYS A 1 127 ? -12.508 -10.633 -1.702 1 89.62 127 CYS A C 1
ATOM 1007 O O . CYS A 1 127 ? -13.289 -11.547 -1.443 1 89.62 127 CYS A O 1
ATOM 1009 N N . ILE A 1 128 ? -11.609 -10.164 -0.845 1 83.19 128 ILE A N 1
ATOM 1010 C CA . ILE A 1 128 ? -11.352 -10.82 0.43 1 83.19 128 ILE A CA 1
ATOM 1011 C C . ILE A 1 128 ? -12.555 -10.656 1.354 1 83.19 128 ILE A C 1
ATOM 1013 O O . ILE A 1 128 ? -12.938 -11.586 2.064 1 83.19 128 ILE A O 1
ATOM 1017 N N . ARG A 1 129 ? -13.148 -9.594 1.275 1 79.19 129 ARG A N 1
ATOM 1018 C CA . ARG A 1 129 ? -14.188 -9.281 2.248 1 79.19 129 ARG A CA 1
ATOM 1019 C C . ARG A 1 129 ? -15.547 -9.766 1.771 1 79.19 129 ARG A C 1
ATOM 1021 O O . ARG A 1 129 ? -16.391 -10.18 2.58 1 79.19 129 ARG A O 1
ATOM 1028 N N . GLU A 1 130 ? -15.75 -9.766 0.465 1 85.94 130 GLU A N 1
ATOM 1029 C CA . GLU A 1 130 ? -17.109 -9.961 -0.022 1 85.94 130 GLU A CA 1
ATOM 1030 C C . GLU A 1 130 ? -17.281 -11.344 -0.65 1 85.94 130 GLU A C 1
ATOM 1032 O O . GLU A 1 130 ? -18.406 -11.836 -0.787 1 85.94 130 GLU A O 1
ATOM 1037 N N . ASN A 1 131 ? -16.219 -11.93 -1.126 1 90.94 131 ASN A N 1
ATOM 1038 C CA . ASN A 1 131 ? -16.312 -13.273 -1.698 1 90.94 131 ASN A CA 1
ATOM 1039 C C . ASN A 1 131 ? -16.172 -14.352 -0.628 1 90.94 131 ASN A C 1
ATOM 1041 O O . ASN A 1 131 ? -15.109 -14.477 -0.008 1 90.94 131 ASN A O 1
ATOM 1045 N N . PRO A 1 132 ? -17.172 -15.141 -0.389 1 91.06 132 PRO A N 1
ATOM 1046 C CA . PRO A 1 132 ? -17.094 -16.156 0.663 1 91.06 132 PRO A CA 1
ATOM 1047 C C . PRO A 1 132 ? -15.922 -17.109 0.466 1 91.06 132 PRO A C 1
ATOM 1049 O O . PRO A 1 132 ? -15.758 -17.688 -0.616 1 91.06 132 PRO A O 1
ATOM 1052 N N . GLY A 1 133 ? -15.047 -17.156 1.518 1 83.62 133 GLY A N 1
ATOM 1053 C CA . GLY A 1 133 ? -13.977 -18.141 1.52 1 83.62 133 GLY A CA 1
ATOM 1054 C C . GLY A 1 133 ? -12.742 -17.672 0.762 1 83.62 133 GLY A C 1
ATOM 1055 O O . GLY A 1 133 ? -11.773 -18.422 0.631 1 83.62 133 GLY A O 1
ATOM 1056 N N . CYS A 1 134 ? -12.766 -16.469 0.294 1 89 134 CYS A N 1
ATOM 1057 C CA . CYS A 1 134 ? -11.633 -15.969 -0.479 1 89 134 CYS A CA 1
ATOM 1058 C C . CYS A 1 134 ? -10.352 -15.984 0.353 1 89 134 CYS A C 1
ATOM 1060 O O . CYS A 1 134 ? -10.328 -15.461 1.466 1 89 134 CYS A O 1
ATOM 1062 N N . LEU A 1 135 ? -9.305 -16.562 -0.215 1 84.25 135 LEU A N 1
ATOM 1063 C CA . LEU A 1 135 ? -8.023 -16.688 0.464 1 84.25 135 LEU A CA 1
ATOM 1064 C C . LEU A 1 135 ? -7.148 -15.469 0.231 1 84.25 135 LEU A C 1
ATOM 1066 O O . LEU A 1 135 ? -7.25 -14.812 -0.811 1 84.25 135 LEU A O 1
ATOM 1070 N N . PHE A 1 136 ? -6.34 -15.18 1.202 1 82.69 136 PHE A N 1
ATOM 1071 C CA . PHE A 1 136 ? -5.289 -14.18 1.08 1 82.69 136 PHE A CA 1
ATOM 1072 C C . PHE A 1 136 ? -3.912 -14.828 1.177 1 82.69 136 PHE A C 1
ATOM 1074 O O . PHE A 1 136 ? -3.57 -15.422 2.203 1 82.69 136 PHE A O 1
ATOM 1081 N N . ILE A 1 137 ? -3.18 -14.688 0.055 1 82.62 137 ILE A N 1
ATOM 1082 C CA . ILE A 1 137 ? -1.872 -15.328 -0.033 1 82.62 137 ILE A CA 1
ATOM 1083 C C . ILE A 1 137 ? -0.8 -14.273 -0.319 1 82.62 137 ILE A C 1
ATOM 1085 O O . ILE A 1 137 ? -0.852 -13.594 -1.344 1 82.62 137 ILE A O 1
ATOM 1089 N N . ALA A 1 138 ? 0.131 -14.117 0.568 1 81.88 138 ALA A N 1
ATOM 1090 C CA . ALA A 1 138 ? 1.284 -13.242 0.349 1 81.88 138 ALA A CA 1
ATOM 1091 C C . ALA A 1 138 ? 2.518 -14.055 -0.037 1 81.88 138 ALA A C 1
ATOM 1093 O O . ALA A 1 138 ? 2.812 -15.078 0.582 1 81.88 138 ALA A O 1
ATOM 1094 N N . THR A 1 139 ? 3.229 -13.656 -1.113 1 80.06 139 THR A N 1
ATOM 1095 C CA . THR A 1 139 ? 4.406 -14.391 -1.562 1 80.06 139 THR A CA 1
ATOM 1096 C C . THR A 1 139 ? 5.594 -14.125 -0.64 1 80.06 139 THR A C 1
ATOM 1098 O O . THR A 1 139 ? 6.523 -14.93 -0.57 1 80.06 139 THR A O 1
ATOM 1101 N N . ASN A 1 140 ? 5.617 -12.945 -0.013 1 68.31 140 ASN A N 1
ATOM 1102 C CA . ASN A 1 140 ? 6.621 -12.602 0.989 1 68.31 140 ASN A CA 1
ATOM 1103 C C . ASN A 1 140 ? 6.113 -11.523 1.943 1 68.31 140 ASN A C 1
ATOM 1105 O O . ASN A 1 140 ? 5.059 -10.93 1.71 1 68.31 140 ASN A O 1
ATOM 1109 N N . ARG A 1 141 ? 6.867 -11.359 3.031 1 61.84 141 ARG A N 1
ATOM 1110 C CA . ARG A 1 141 ? 6.477 -10.344 4.004 1 61.84 141 ARG A CA 1
ATOM 1111 C C . ARG A 1 141 ? 7.602 -9.344 4.227 1 61.84 141 ARG A C 1
ATOM 1113 O O . ARG A 1 141 ? 7.555 -8.547 5.168 1 61.84 141 ARG A O 1
ATOM 1120 N N . ASP A 1 142 ? 8.602 -9.469 3.357 1 64.25 142 ASP A N 1
ATOM 1121 C CA . ASP A 1 142 ? 9.75 -8.594 3.566 1 64.25 142 ASP A CA 1
ATOM 1122 C C . ASP A 1 142 ? 9.359 -7.125 3.391 1 64.25 142 ASP A C 1
ATOM 1124 O O . ASP A 1 142 ? 8.719 -6.762 2.402 1 64.25 142 ASP A O 1
ATOM 1128 N N . ALA A 1 143 ? 9.727 -6.32 4.355 1 63.59 143 ALA A N 1
ATOM 1129 C CA . ALA A 1 143 ? 9.445 -4.891 4.305 1 63.59 143 ALA A CA 1
ATOM 1130 C C . ALA A 1 143 ? 10.297 -4.203 3.24 1 63.59 143 ALA A C 1
ATOM 1132 O O . ALA A 1 143 ? 9.898 -3.176 2.686 1 63.59 143 ALA A O 1
ATOM 1133 N N . VAL A 1 144 ? 11.562 -4.816 3.025 1 66.81 144 VAL A N 1
ATOM 1134 C CA . VAL A 1 144 ? 12.461 -4.227 2.043 1 66.81 144 VAL A CA 1
ATOM 1135 C C . VAL A 1 144 ? 12.945 -5.297 1.069 1 66.81 144 VAL A C 1
ATOM 1137 O O . VAL A 1 144 ? 12.922 -6.488 1.387 1 66.81 144 VAL A O 1
ATOM 1140 N N . THR A 1 145 ? 13.266 -4.816 -0.091 1 71.94 145 THR A N 1
ATOM 1141 C CA . THR A 1 145 ? 13.797 -5.695 -1.126 1 71.94 145 THR A CA 1
ATOM 1142 C C . THR A 1 145 ? 14.945 -5.02 -1.868 1 71.94 145 THR A C 1
ATOM 1144 O O . THR A 1 145 ? 15.234 -3.842 -1.639 1 71.94 145 THR A O 1
ATOM 1147 N N . HIS A 1 146 ? 15.656 -5.848 -2.576 1 74.81 146 HIS A N 1
ATOM 1148 C CA . HIS A 1 146 ? 16.797 -5.363 -3.342 1 74.81 146 HIS A CA 1
ATOM 1149 C C . HIS A 1 146 ? 16.578 -5.535 -4.84 1 74.81 146 HIS A C 1
ATOM 1151 O O . HIS A 1 146 ? 17.203 -6.379 -5.473 1 74.81 146 HIS A O 1
ATOM 1157 N N . LEU A 1 147 ? 15.82 -4.691 -5.285 1 72.56 147 LEU A N 1
ATOM 1158 C CA . LEU A 1 147 ? 15.5 -4.742 -6.707 1 72.56 147 LEU A CA 1
ATOM 1159 C C . LEU A 1 147 ? 16.672 -4.266 -7.547 1 72.56 147 LEU A C 1
ATOM 1161 O O . LEU A 1 147 ? 16.828 -4.676 -8.703 1 72.56 147 LEU A O 1
ATOM 1165 N N . THR A 1 148 ?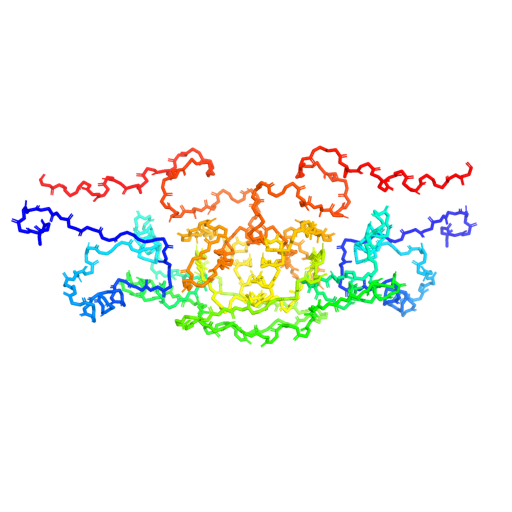 17.375 -3.312 -6.977 1 70.81 148 THR A N 1
ATOM 1166 C CA . THR A 1 148 ? 18.641 -2.883 -7.551 1 70.81 148 THR A CA 1
ATOM 1167 C C . THR A 1 148 ? 19.75 -2.916 -6.5 1 70.81 148 THR A C 1
ATOM 1169 O O . THR A 1 148 ? 19.469 -2.998 -5.301 1 70.81 148 THR A O 1
ATOM 1172 N N . ASP A 1 149 ? 20.969 -2.895 -7 1 68.12 149 ASP A N 1
ATOM 1173 C CA . ASP A 1 149 ? 22.094 -2.996 -6.086 1 68.12 149 ASP A CA 1
ATOM 1174 C C . ASP A 1 149 ? 22.391 -1.651 -5.426 1 68.12 149 ASP A C 1
ATOM 1176 O O . ASP A 1 149 ? 23.172 -1.581 -4.469 1 68.12 149 ASP A O 1
ATOM 1180 N N . ALA A 1 150 ? 21.688 -0.68 -5.801 1 71.81 150 ALA A N 1
ATOM 1181 C CA . ALA A 1 150 ? 22.125 0.665 -5.426 1 71.81 150 ALA A CA 1
ATOM 1182 C C . ALA A 1 150 ? 21.438 1.125 -4.145 1 71.81 150 ALA A C 1
ATOM 1184 O O . ALA A 1 150 ? 21.922 2.023 -3.457 1 71.81 150 ALA A O 1
ATOM 1185 N N . GLN A 1 151 ? 20.297 0.543 -3.883 1 78.19 151 GLN A N 1
ATOM 1186 C CA . GLN A 1 151 ? 19.547 1.017 -2.717 1 78.19 151 GLN A CA 1
ATOM 1187 C C . GLN A 1 151 ? 18.531 -0.02 -2.252 1 78.19 151 GLN A C 1
ATOM 1189 O O . GLN A 1 151 ? 18.25 -0.983 -2.969 1 78.19 151 GLN A O 1
ATOM 1194 N N . GLU A 1 152 ? 18.047 0.228 -1.033 1 76.5 152 GLU A N 1
ATOM 1195 C CA . GLU A 1 152 ? 16.938 -0.586 -0.548 1 76.5 152 GLU A CA 1
ATOM 1196 C C . GLU A 1 152 ? 15.609 -0.081 -1.094 1 76.5 152 GLU A C 1
ATOM 1198 O O . GLU A 1 152 ? 15.398 1.127 -1.219 1 76.5 152 GLU A O 1
ATOM 1203 N N . TRP A 1 153 ? 14.812 -1.033 -1.428 1 78.12 153 TRP A N 1
ATOM 1204 C CA . TRP A 1 153 ? 13.492 -0.721 -1.957 1 78.12 153 TRP A CA 1
ATOM 1205 C C . TRP A 1 153 ? 12.398 -1.259 -1.041 1 78.12 153 TRP A C 1
ATOM 1207 O O . TRP A 1 153 ? 12.578 -2.281 -0.375 1 78.12 153 TRP A O 1
ATOM 1217 N N . ALA A 1 154 ? 11.266 -0.506 -0.983 1 76.31 154 ALA A N 1
ATOM 1218 C CA . ALA A 1 154 ? 10.109 -1.019 -0.245 1 76.31 154 ALA A CA 1
ATOM 1219 C C . ALA A 1 154 ? 9.68 -2.377 -0.784 1 76.31 154 ALA A C 1
ATOM 1221 O O . ALA A 1 154 ? 9.633 -2.588 -1.999 1 76.31 154 ALA A O 1
ATOM 1222 N N . GLY A 1 155 ? 9.375 -3.287 0.1 1 75.25 155 GLY A N 1
ATOM 1223 C CA . GLY A 1 155 ? 9.055 -4.656 -0.27 1 75.25 155 GLY A CA 1
ATOM 1224 C C . GLY A 1 155 ? 7.574 -4.863 -0.548 1 75.25 155 GLY A C 1
ATOM 1225 O O . GLY A 1 155 ? 6.887 -3.945 -0.997 1 75.25 155 GLY A O 1
ATOM 1226 N N . CYS A 1 156 ? 7.172 -6.113 -0.379 1 64.25 156 CYS A N 1
ATOM 1227 C CA . CYS A 1 156 ? 5.797 -6.516 -0.651 1 64.25 156 CYS A CA 1
ATOM 1228 C C . CYS A 1 156 ? 4.828 -5.809 0.29 1 64.25 156 CYS A C 1
ATOM 1230 O O . CYS A 1 156 ? 5.062 -5.754 1.499 1 64.25 156 CYS A O 1
ATOM 1232 N N . ILE A 1 157 ? 3.846 -5.133 -0.3 1 61.75 157 ILE A N 1
ATOM 1233 C CA . ILE A 1 157 ? 2.83 -4.414 0.458 1 61.75 157 ILE A CA 1
ATOM 1234 C C . ILE A 1 157 ? 1.669 -5.352 0.786 1 61.75 157 ILE A C 1
ATOM 1236 O O . ILE A 1 157 ? 0.617 -5.293 0.144 1 61.75 157 ILE A O 1
ATOM 1240 N N . SER A 1 158 ? 1.903 -6.504 1.365 1 53.28 158 SER A N 1
ATOM 1241 C CA . SER A 1 158 ? 0.884 -7.523 1.591 1 53.28 158 SER A CA 1
ATOM 1242 C C . SER A 1 158 ? 0.011 -7.176 2.791 1 53.28 158 SER A C 1
ATOM 1244 O O . SER A 1 158 ? -1.172 -7.523 2.826 1 53.28 158 SER A O 1
ATOM 1246 N N . THR A 1 159 ? 0.58 -6.637 3.836 1 48.38 159 THR A N 1
ATOM 1247 C CA . THR A 1 159 ? -0.114 -6.516 5.113 1 48.38 159 THR A CA 1
ATOM 1248 C C . THR A 1 159 ? -1.238 -5.488 5.023 1 48.38 159 THR A C 1
ATOM 1250 O O . THR A 1 159 ? -2.029 -5.34 5.957 1 48.38 159 THR A O 1
ATOM 1253 N N . LYS A 1 160 ? -1.425 -4.941 3.912 1 50.97 160 LYS A N 1
ATOM 1254 C CA . LYS A 1 160 ? -2.275 -3.76 4.012 1 50.97 160 LYS A CA 1
ATOM 1255 C C . LYS A 1 160 ? -3.658 -4.023 3.422 1 50.97 160 LYS A C 1
ATOM 1257 O O . LYS A 1 160 ? -4.547 -3.172 3.5 1 50.97 160 LYS A O 1
ATOM 1262 N N . LEU A 1 161 ? -3.812 -5.273 2.879 1 49.97 161 LEU A N 1
ATOM 1263 C CA . LEU A 1 161 ? -5.191 -5.484 2.457 1 49.97 161 LEU A CA 1
ATOM 1264 C C . LEU A 1 161 ? -6.121 -5.578 3.664 1 49.97 161 LEU A C 1
ATOM 1266 O O . LEU A 1 161 ? -5.723 -6.07 4.723 1 49.97 161 LEU A O 1
ATOM 1270 N N . ALA A 1 162 ? -6.949 -4.484 3.861 1 48.41 162 ALA A N 1
ATOM 1271 C CA . ALA A 1 162 ? -7.914 -4.457 4.961 1 48.41 162 ALA A CA 1
ATOM 1272 C C . ALA A 1 162 ? -8.422 -5.859 5.277 1 48.41 162 ALA A C 1
ATOM 1274 O O . ALA A 1 162 ? -9.578 -6.188 4.996 1 48.41 162 ALA A O 1
ATOM 1275 N N . VAL A 1 163 ? -7.457 -6.754 5.492 1 44.44 163 VAL A N 1
ATOM 1276 C CA . VAL A 1 163 ? -7.844 -8.109 5.867 1 44.44 163 VAL A CA 1
ATOM 1277 C C . VAL A 1 163 ? -8.43 -8.109 7.273 1 44.44 163 VAL A C 1
ATOM 1279 O O . VAL A 1 163 ? -7.828 -7.57 8.203 1 44.44 163 VAL A O 1
ATOM 1282 N N . PRO A 1 164 ? -9.766 -8.188 7.391 1 41.91 164 PRO A N 1
ATOM 1283 C CA . PRO A 1 164 ? -10.312 -8.258 8.742 1 41.91 164 PRO A CA 1
ATOM 1284 C C . PRO A 1 164 ? -9.516 -9.195 9.656 1 41.91 164 PRO A C 1
ATOM 1286 O O . PRO A 1 164 ? -8.977 -10.203 9.195 1 41.91 164 PRO A O 1
ATOM 1289 N N . SER A 1 165 ? -8.922 -8.523 10.695 1 42.69 165 SER A N 1
ATOM 1290 C CA . SER A 1 165 ? -8.25 -9.359 11.688 1 42.69 165 SER A CA 1
ATOM 1291 C C . SER A 1 165 ? -8.898 -10.742 11.773 1 42.69 165 SER A C 1
ATOM 1293 O O . SER A 1 165 ? -8.219 -11.734 12.039 1 42.69 165 SER A O 1
ATOM 1295 N N . ARG A 1 166 ? -10.102 -10.672 11.828 1 37.56 166 ARG A N 1
ATOM 1296 C CA . ARG A 1 166 ? -10.773 -11.945 12.047 1 37.56 166 ARG A CA 1
ATOM 1297 C C . ARG A 1 166 ? -10.602 -12.875 10.852 1 37.56 166 ARG A C 1
ATOM 1299 O O . ARG A 1 166 ? -11.07 -14.016 10.867 1 37.56 166 ARG A O 1
ATOM 1306 N N . LEU A 1 167 ? -10.102 -12.289 9.82 1 39.09 167 LEU A N 1
ATOM 1307 C CA . LEU A 1 167 ? -10.07 -13.227 8.711 1 39.09 167 LEU A CA 1
ATOM 1308 C C . LEU A 1 167 ? -8.922 -14.227 8.875 1 39.09 167 LEU A C 1
ATOM 1310 O O . LEU A 1 167 ? -7.754 -13.836 8.898 1 39.09 167 LEU A O 1
ATOM 1314 N N . THR A 1 168 ? -9.07 -15.219 9.516 1 40.22 168 THR A N 1
ATOM 1315 C CA . THR A 1 168 ? -8.328 -16.453 9.672 1 40.22 168 THR A CA 1
ATOM 1316 C C . THR A 1 168 ? -7.742 -16.906 8.336 1 40.22 168 THR A C 1
ATOM 1318 O O . THR A 1 168 ? -6.957 -17.859 8.281 1 40.22 168 THR A O 1
ATOM 1321 N N . ASN A 1 169 ? -7.992 -16.219 7.289 1 38.06 169 ASN A N 1
ATOM 1322 C CA . ASN A 1 169 ? -7.625 -16.844 6.031 1 38.06 169 ASN A CA 1
ATOM 1323 C C . ASN A 1 169 ? -6.34 -16.25 5.457 1 38.06 169 ASN A C 1
ATOM 1325 O O . ASN A 1 169 ? -6.098 -16.344 4.25 1 38.06 169 ASN A O 1
ATOM 1329 N N . LEU A 1 170 ? -5.633 -15.477 6.227 1 39.56 170 LEU A N 1
ATOM 1330 C CA . LEU A 1 170 ? -4.355 -14.984 5.727 1 39.56 170 LEU A CA 1
ATOM 1331 C C . LEU A 1 170 ? -3.312 -16.094 5.703 1 39.56 170 LEU A C 1
ATOM 1333 O O . LEU A 1 170 ? -3.096 -16.766 6.711 1 39.56 170 LEU A O 1
ATOM 1337 N N . LYS A 1 171 ? -2.916 -16.547 4.547 1 42.97 171 LYS A N 1
ATOM 1338 C CA . LYS A 1 171 ? -1.813 -17.5 4.41 1 42.97 171 LYS A CA 1
ATOM 1339 C C . LYS A 1 171 ? -0.581 -16.828 3.814 1 42.97 171 LYS A C 1
ATOM 1341 O O . LYS A 1 171 ? -0.691 -16.031 2.869 1 42.97 171 LYS A O 1
ATOM 1346 N N . THR A 1 172 ? 0.525 -16.656 4.488 1 38.31 172 THR A N 1
ATOM 1347 C CA . THR A 1 172 ? 1.795 -16.188 3.938 1 38.31 172 THR A CA 1
ATOM 1348 C C . THR A 1 172 ? 2.623 -17.375 3.434 1 38.31 172 THR A C 1
ATOM 1350 O O . THR A 1 172 ? 2.777 -18.375 4.137 1 38.31 172 THR A O 1
ATOM 1353 N N . VAL A 1 173 ? 2.859 -17.5 2.217 1 32.75 173 VAL A N 1
ATOM 1354 C CA . VAL A 1 173 ? 3.645 -18.594 1.664 1 32.75 173 VAL A CA 1
ATOM 1355 C C . VAL A 1 173 ? 5.129 -18.25 1.712 1 32.75 173 VAL A C 1
ATOM 1357 O O . VAL A 1 173 ? 5.934 -18.828 0.972 1 32.75 173 VAL A O 1
ATOM 1360 N N . GLN A 1 174 ? 5.535 -17.125 2.754 1 38.28 174 GLN A N 1
ATOM 1361 C CA . GLN A 1 174 ? 6.969 -16.859 2.816 1 38.28 174 GLN A CA 1
ATOM 1362 C C . GLN A 1 174 ? 7.738 -18.094 3.291 1 38.28 174 GLN A C 1
ATOM 1364 O O . GLN A 1 174 ? 7.168 -18.984 3.928 1 38.28 174 GLN A O 1
ATOM 1369 N N . HIS A 1 175 ? 9.023 -18.312 3.176 1 31.28 175 HIS A N 1
ATOM 1370 C CA . HIS A 1 175 ? 9.82 -19.266 3.943 1 31.28 175 HIS A CA 1
ATOM 1371 C C . HIS A 1 175 ? 9.555 -19.125 5.438 1 31.28 175 HIS A C 1
ATOM 1373 O O . HIS A 1 175 ? 9.125 -18.062 5.898 1 31.28 175 HIS A O 1
ATOM 1379 N N . TYR A 1 176 ? 10.211 -19.859 6.527 1 27.95 176 TYR A N 1
ATOM 1380 C CA . TYR A 1 176 ? 10 -20.234 7.922 1 27.95 176 TYR A CA 1
ATOM 1381 C C . TYR A 1 176 ? 9.898 -18.984 8.805 1 27.95 176 TYR A C 1
ATOM 1383 O O . TYR A 1 176 ? 9.711 -19.094 10.016 1 27.95 176 TYR A O 1
ATOM 1391 N N . GLN A 1 177 ? 10.258 -17.875 9.125 1 23.91 177 GLN A N 1
ATOM 1392 C CA . GLN A 1 177 ? 10.023 -17.672 10.555 1 23.91 177 GLN A CA 1
ATOM 1393 C C . GLN A 1 177 ? 8.531 -17.609 10.867 1 23.91 177 GLN A C 1
ATOM 1395 O O . GLN A 1 177 ? 7.719 -17.359 9.977 1 23.91 177 GLN A O 1
ATOM 1400 N N . TYR A 1 178 ? 7.938 -17.359 12.242 1 23.91 178 TYR A N 1
ATOM 1401 C CA . TYR A 1 178 ? 6.832 -17.578 13.172 1 23.91 178 TYR A CA 1
ATOM 1402 C C . TYR A 1 178 ? 5.59 -16.812 12.711 1 23.91 178 TYR A C 1
ATOM 1404 O O . TYR A 1 178 ? 4.508 -17.391 12.602 1 23.91 178 TYR A O 1
ATOM 1412 N N . THR A 1 179 ? 5.305 -15.664 13.281 1 22.91 179 THR A N 1
ATOM 1413 C CA . THR A 1 179 ? 4.004 -15.211 13.75 1 22.91 179 THR A CA 1
ATOM 1414 C C . THR A 1 179 ? 3.096 -14.852 12.578 1 22.91 179 THR A C 1
ATOM 1416 O O . THR A 1 179 ? 3.27 -13.812 11.945 1 22.91 179 THR A O 1
ATOM 1419 N N . VAL A 1 180 ? 2.727 -15.352 11.672 1 25.66 180 VAL A N 1
ATOM 1420 C CA . VAL A 1 180 ? 1.286 -15.32 11.43 1 25.66 180 VAL A CA 1
ATOM 1421 C C . VAL A 1 180 ? 0.566 -16.109 12.523 1 25.66 180 VAL A C 1
ATOM 1423 O O . VAL A 1 180 ? 1.187 -16.891 13.242 1 25.66 180 VAL A O 1
ATOM 1426 N N . GLY A 1 181 ? -0.656 -16.625 12.961 1 23.3 181 GLY A N 1
ATOM 1427 C CA . GLY A 1 181 ? -0.695 -17.734 13.906 1 23.3 181 GLY A CA 1
ATOM 1428 C C . GLY A 1 181 ? 0.33 -18.797 13.609 1 23.3 181 GLY A C 1
ATOM 1429 O O . GLY A 1 181 ? 0.83 -18.906 12.484 1 23.3 181 GLY A O 1
ATOM 1430 N N . ALA A 1 182 ? 0.945 -19.75 14.602 1 22.59 182 ALA A N 1
ATOM 1431 C CA . ALA A 1 182 ? 1.794 -20.922 14.781 1 22.59 182 ALA A CA 1
ATOM 1432 C C . ALA A 1 182 ? 1.588 -21.922 13.641 1 22.59 182 ALA A C 1
ATOM 1434 O O . ALA A 1 182 ? 2.504 -22.672 13.289 1 22.59 182 ALA A O 1
ATOM 1435 N N . GLN A 1 183 ? 0.491 -22.5 13.281 1 22.42 183 GLN A N 1
ATOM 1436 C CA . GLN A 1 183 ? 0.526 -23.875 12.82 1 22.42 183 GLN A CA 1
ATOM 1437 C C . GLN A 1 183 ? 1.116 -23.969 11.414 1 22.42 183 GLN A C 1
ATOM 1439 O O . GLN A 1 183 ? 1.947 -24.844 11.141 1 22.42 183 GLN A O 1
ATOM 1444 N N . TRP A 1 184 ? 0.464 -23.594 10.312 1 23.38 184 TRP A N 1
ATOM 1445 C CA . TRP A 1 184 ? 0.767 -24.375 9.109 1 23.38 184 TRP A CA 1
ATOM 1446 C C . TRP A 1 184 ? 2.049 -23.875 8.453 1 23.38 184 TRP A C 1
ATOM 1448 O O . TRP A 1 184 ? 2.041 -22.859 7.75 1 23.38 184 TRP A O 1
ATOM 1458 N N . LEU A 1 185 ? 3.08 -23.375 9.07 1 25.06 185 LEU A N 1
ATOM 1459 C CA . LEU A 1 185 ? 4.449 -23.484 8.578 1 25.06 185 LEU A CA 1
ATOM 1460 C C . LEU A 1 185 ? 4.707 -24.844 7.957 1 25.06 185 LEU A C 1
ATOM 1462 O O . LEU A 1 185 ? 5.723 -25.047 7.289 1 25.06 185 LEU A O 1
ATOM 1466 N N . ALA A 1 186 ? 4.07 -25.906 8.367 1 24.59 186 ALA A N 1
ATOM 1467 C CA . ALA A 1 186 ? 4.547 -27.281 8.281 1 24.59 186 ALA A CA 1
ATOM 1468 C C . ALA A 1 186 ? 4.52 -27.797 6.844 1 24.59 186 ALA A C 1
ATOM 1470 O O . ALA A 1 186 ? 5.18 -28.781 6.516 1 24.59 186 ALA A O 1
ATOM 1471 N N . LEU A 1 187 ? 3.625 -27.312 6.125 1 25.22 187 LEU A N 1
ATOM 1472 C CA . LEU A 1 187 ? 3.428 -28.312 5.078 1 25.22 187 LEU A CA 1
ATOM 1473 C C . LEU A 1 187 ? 4.633 -28.375 4.145 1 25.22 187 LEU A C 1
ATOM 1475 O O . LEU A 1 187 ? 5.07 -29.453 3.748 1 25.22 187 LEU A O 1
ATOM 1479 N N . SER A 1 188 ? 5.102 -27.188 3.514 1 25.95 188 SER A N 1
ATOM 1480 C CA . SER A 1 188 ? 5.953 -27.703 2.447 1 25.95 188 SER A CA 1
ATOM 1481 C C . SER A 1 188 ? 7.301 -28.156 2.994 1 25.95 188 SER A C 1
ATOM 1483 O O . SER A 1 188 ? 8.18 -28.562 2.23 1 25.95 188 SER A O 1
ATOM 1485 N N . VAL A 1 189 ? 7.602 -27.922 4.266 1 25.09 189 VAL A N 1
ATOM 1486 C CA . VAL A 1 189 ? 8.773 -28.719 4.613 1 25.09 189 VAL A CA 1
ATOM 1487 C C . VAL A 1 189 ? 8.461 -30.203 4.402 1 25.09 189 VAL A C 1
ATOM 1489 O O . VAL A 1 189 ? 9.352 -30.984 4.062 1 25.09 189 VAL A O 1
ATOM 1492 N N . ASP A 1 190 ? 7.18 -30.531 4.668 1 26.31 190 ASP A N 1
ATOM 1493 C CA . ASP A 1 190 ? 6.93 -31.953 4.445 1 26.31 190 ASP A CA 1
ATOM 1494 C C . ASP A 1 190 ? 6.859 -32.281 2.953 1 26.31 190 ASP A C 1
ATOM 1496 O O . ASP A 1 190 ? 7.105 -33.406 2.543 1 26.31 190 ASP A O 1
ATOM 1500 N N . LEU A 1 191 ? 6.359 -31.406 2.158 1 26.81 191 LEU A N 1
ATOM 1501 C CA . LEU A 1 191 ? 6.242 -31.984 0.825 1 26.81 191 LEU A CA 1
ATOM 1502 C C . LEU A 1 191 ? 7.621 -32.312 0.254 1 26.81 191 LEU A C 1
ATOM 1504 O O . LEU A 1 191 ? 7.727 -32.969 -0.776 1 26.81 191 LEU A O 1
ATOM 1508 N N . LEU A 1 192 ? 8.633 -31.562 0.683 1 26.69 192 LEU A N 1
ATOM 1509 C CA . LEU A 1 192 ? 9.898 -32.125 0.242 1 26.69 192 LEU A CA 1
ATOM 1510 C C . LEU A 1 192 ? 10.164 -33.469 0.932 1 26.69 192 LEU A C 1
ATOM 1512 O O . LEU A 1 192 ? 11.281 -33.969 0.898 1 26.69 192 LEU A O 1
ATOM 1516 N N . ASN A 1 193 ? 9.188 -33.906 1.763 1 23.97 193 ASN A N 1
ATOM 1517 C CA . ASN A 1 193 ? 9.523 -35.312 1.957 1 23.97 193 ASN A CA 1
ATOM 1518 C C . ASN A 1 193 ? 9.547 -36.062 0.634 1 23.97 193 ASN A C 1
ATOM 1520 O O . ASN A 1 193 ? 8.492 -36.406 0.091 1 23.97 193 ASN A O 1
ATOM 1524 N N . VAL A 1 194 ? 10.344 -35.75 -0.313 1 21.55 194 VAL A N 1
ATOM 1525 C CA . VAL A 1 194 ? 10.734 -36.719 -1.332 1 21.55 194 VAL A CA 1
ATOM 1526 C C . VAL A 1 194 ? 10.992 -38.062 -0.682 1 21.55 194 VAL A C 1
ATOM 1528 O O . VAL A 1 194 ? 11.805 -38.188 0.243 1 21.55 194 VAL A O 1
ATOM 1531 N N . ASN A 1 195 ? 9.969 -38.75 -0.445 1 21.75 195 ASN A N 1
ATOM 1532 C CA . ASN A 1 195 ? 10.18 -40.188 -0.354 1 21.75 195 ASN A CA 1
ATOM 1533 C C . ASN A 1 195 ? 11.297 -40.656 -1.282 1 21.75 195 ASN A C 1
ATOM 1535 O O . ASN A 1 195 ? 11.227 -40.438 -2.494 1 21.75 195 ASN A O 1
ATOM 1539 N N . HIS A 1 196 ? 12.516 -40.594 -0.94 1 19.81 196 HIS A N 1
ATOM 1540 C CA . HIS A 1 196 ? 13.219 -41.844 -1.101 1 19.81 196 HIS A CA 1
ATOM 1541 C C . HIS A 1 196 ? 12.648 -42.906 -0.173 1 19.81 196 HIS A C 1
ATOM 1543 O O . HIS A 1 196 ? 12.242 -42.625 0.954 1 19.81 196 HIS A O 1
ATOM 1549 N N . MET B 1 1 ? -29.562 24.438 17.656 1 60.91 1 MET B N 1
ATOM 1550 C CA . MET B 1 1 ? -30.031 23.734 18.859 1 60.91 1 MET B CA 1
ATOM 1551 C C . MET B 1 1 ? -28.922 23.641 19.891 1 60.91 1 MET B C 1
ATOM 1553 O O . MET B 1 1 ? -29.047 24.172 21 1 60.91 1 MET B O 1
ATOM 1557 N N . LEU B 1 2 ? -27.906 22.844 19.625 1 57.34 2 LEU B N 1
ATOM 1558 C CA . LEU B 1 2 ? -26.891 22.625 20.641 1 57.34 2 LEU B CA 1
ATOM 1559 C C . LEU B 1 2 ? -26.156 23.922 20.938 1 57.34 2 LEU B C 1
ATOM 1561 O O . LEU B 1 2 ? -25.875 24.219 22.109 1 57.34 2 LEU B O 1
ATOM 1565 N N . ARG B 1 3 ? -26.078 24.828 20.125 1 61.91 3 ARG B N 1
ATOM 1566 C CA . ARG B 1 3 ? -25.375 26.078 20.328 1 61.91 3 ARG B CA 1
ATOM 1567 C C . ARG B 1 3 ? -26.156 27.016 21.25 1 61.91 3 ARG B C 1
ATOM 1569 O O . ARG B 1 3 ? -25.578 27.719 22.062 1 61.91 3 ARG B O 1
ATOM 1576 N N . SER B 1 4 ? -27.344 26.969 21.047 1 65.94 4 SER B N 1
ATOM 1577 C CA . SER B 1 4 ? -28.203 27.844 21.828 1 65.94 4 SER B CA 1
ATOM 1578 C C . SER B 1 4 ? -28.172 27.469 23.312 1 65.94 4 SER B C 1
ATOM 1580 O O . SER B 1 4 ? -28.438 28.312 24.172 1 65.94 4 SER B O 1
ATOM 1582 N N . LYS B 1 5 ? -27.688 26.328 23.547 1 63.72 5 LYS B N 1
ATOM 1583 C CA . LYS B 1 5 ? -27.609 25.875 24.922 1 63.72 5 LYS B CA 1
ATOM 1584 C C . LYS B 1 5 ? -26.219 26.047 25.5 1 63.72 5 LYS B C 1
ATOM 1586 O O . LYS B 1 5 ? -25.906 25.547 26.578 1 63.72 5 LYS B O 1
ATOM 1591 N N . GLY B 1 6 ? -25.297 26.641 24.766 1 65.5 6 GLY B N 1
ATOM 1592 C CA . GLY B 1 6 ? -23.953 26.953 25.219 1 65.5 6 GLY B CA 1
ATOM 1593 C C . GLY B 1 6 ? -22.969 25.812 24.984 1 65.5 6 GLY B C 1
ATOM 1594 O O . GLY B 1 6 ? -21.875 25.828 25.547 1 65.5 6 GLY B O 1
ATOM 1595 N N . LYS B 1 7 ? -23.5 24.812 24.266 1 62.31 7 LYS B N 1
ATOM 1596 C CA . LYS B 1 7 ? -22.609 23.672 24.016 1 62.31 7 LYS B CA 1
ATOM 1597 C C . LYS B 1 7 ? -21.719 23.922 22.797 1 62.31 7 LYS B C 1
ATOM 1599 O O . LYS B 1 7 ? -22.156 24.562 21.844 1 62.31 7 LYS B O 1
ATOM 1604 N N . ARG B 1 8 ? -20.484 23.688 23.016 1 65.19 8 ARG B N 1
ATOM 1605 C CA . ARG B 1 8 ? -19.547 23.766 21.906 1 65.19 8 ARG B CA 1
ATOM 1606 C C . ARG B 1 8 ? -19.578 22.484 21.062 1 65.19 8 ARG B C 1
ATOM 1608 O O . ARG B 1 8 ? -19.469 21.391 21.594 1 65.19 8 ARG B O 1
ATOM 1615 N N . LEU B 1 9 ? -20.062 22.672 19.781 1 72.44 9 LEU B N 1
ATOM 1616 C CA . LEU B 1 9 ? -20.109 21.547 18.844 1 72.44 9 LEU B CA 1
ATOM 1617 C C . LEU B 1 9 ? -18.75 21.359 18.156 1 72.44 9 LEU B C 1
ATOM 1619 O O . LEU B 1 9 ? -18.172 22.328 17.672 1 72.44 9 LEU B O 1
ATOM 1623 N N . VAL B 1 10 ? -18.203 20.25 18.375 1 77.81 10 VAL B N 1
ATOM 1624 C CA . VAL B 1 10 ? -16.938 19.938 17.703 1 77.81 10 VAL B CA 1
ATOM 1625 C C . VAL B 1 10 ? -17.141 18.75 16.75 1 77.81 10 VAL B C 1
ATOM 1627 O O . VAL B 1 10 ? -17.781 17.766 17.109 1 77.81 10 VAL B O 1
ATOM 1630 N N . PHE B 1 11 ? -16.812 18.938 15.539 1 79.81 11 PHE B N 1
ATOM 1631 C CA . PHE B 1 11 ? -16.859 17.859 14.555 1 79.81 11 PHE B CA 1
ATOM 1632 C C . PHE B 1 11 ? -15.5 17.172 14.453 1 79.81 11 PHE B C 1
ATOM 1634 O O . PHE B 1 11 ? -14.492 17.812 14.156 1 79.81 11 PHE B O 1
ATOM 1641 N N . VAL B 1 12 ? -15.477 15.852 14.766 1 81.25 12 VAL B N 1
ATOM 1642 C CA . VAL B 1 12 ? -14.242 15.078 14.742 1 81.25 12 VAL B CA 1
ATOM 1643 C C . VAL B 1 12 ? -14.32 14 13.664 1 81.25 12 VAL B C 1
ATOM 1645 O O . VAL B 1 12 ? -15.328 13.289 13.562 1 81.25 12 VAL B O 1
ATOM 1648 N N . THR B 1 13 ? -13.375 14 12.805 1 78.81 13 THR B N 1
ATOM 1649 C CA . THR B 1 13 ? -13.336 12.961 11.781 1 78.81 13 THR B CA 1
ATOM 1650 C C . THR B 1 13 ? -11.914 12.43 11.609 1 78.81 13 THR B C 1
ATOM 1652 O O . THR B 1 13 ? -10.945 13.188 11.695 1 78.81 13 THR B O 1
ATOM 1655 N N . ASN B 1 14 ? -11.797 11.125 11.375 1 74.75 14 ASN B N 1
ATOM 1656 C CA . ASN B 1 14 ? -10.508 10.508 11.07 1 74.75 14 ASN B CA 1
ATOM 1657 C C . ASN B 1 14 ? -10.188 10.594 9.578 1 74.75 14 ASN B C 1
ATOM 1659 O O . ASN B 1 14 ? -9.172 10.062 9.125 1 74.75 14 ASN B O 1
ATOM 1663 N N . ASN B 1 15 ? -11.031 11.32 8.898 1 80.69 15 ASN B N 1
ATOM 1664 C CA . ASN B 1 15 ? -10.805 11.516 7.469 1 80.69 15 ASN B CA 1
ATOM 1665 C C . ASN B 1 15 ? -9.727 12.57 7.215 1 80.69 15 ASN B C 1
ATOM 1667 O O . ASN B 1 15 ? -9.773 13.656 7.789 1 80.69 15 ASN B O 1
ATOM 1671 N N . SER B 1 16 ? -8.773 12.227 6.375 1 87.44 16 SER B N 1
ATOM 1672 C CA . SER B 1 16 ? -7.629 13.102 6.16 1 87.44 16 SER B CA 1
ATOM 1673 C C . SER B 1 16 ? -7.699 13.781 4.797 1 87.44 16 SER B C 1
ATOM 1675 O O . SER B 1 16 ? -6.824 14.578 4.445 1 87.44 16 SER B O 1
ATOM 1677 N N . THR B 1 17 ? -8.727 13.547 4.02 1 90.19 17 THR B N 1
ATOM 1678 C CA . THR B 1 17 ? -8.734 13.945 2.615 1 90.19 17 THR B CA 1
ATOM 1679 C C . THR B 1 17 ? -9.102 15.422 2.477 1 90.19 17 THR B C 1
ATOM 1681 O O . THR B 1 17 ? -8.859 16.031 1.432 1 90.19 17 THR B O 1
ATOM 1684 N N . LYS B 1 18 ? -9.695 16 3.564 1 91.25 18 LYS B N 1
ATOM 1685 C CA . LYS B 1 18 ? -10.148 17.391 3.516 1 91.25 18 LYS B CA 1
ATOM 1686 C C . LYS B 1 18 ? -9.539 18.203 4.648 1 91.25 18 LYS B C 1
ATOM 1688 O O . LYS B 1 18 ? -9.289 17.688 5.738 1 91.25 18 LYS B O 1
ATOM 1693 N N . SER B 1 19 ? -9.305 19.438 4.352 1 94.62 19 SER B N 1
ATOM 1694 C CA . SER B 1 19 ? -8.906 20.406 5.375 1 94.62 19 SER B CA 1
ATOM 1695 C C . SER B 1 19 ? -10.117 20.938 6.133 1 94.62 19 SER B C 1
ATOM 1697 O O . SER B 1 19 ? -11.266 20.719 5.719 1 94.62 19 SER B O 1
ATOM 1699 N N . ARG B 1 20 ? -9.867 21.625 7.215 1 92.25 20 ARG B N 1
ATOM 1700 C CA . ARG B 1 20 ? -10.953 22.25 7.965 1 92.25 20 ARG B CA 1
ATOM 1701 C C . ARG B 1 20 ? -11.719 23.25 7.094 1 92.25 20 ARG B C 1
ATOM 1703 O O . ARG B 1 20 ? -12.945 23.328 7.172 1 92.25 20 ARG B O 1
ATOM 1710 N N . LYS B 1 21 ? -10.938 23.953 6.293 1 94.31 21 LYS B N 1
ATOM 1711 C CA . LYS B 1 21 ? -11.578 24.906 5.387 1 94.31 21 LYS B CA 1
ATOM 1712 C C . LYS B 1 21 ? -12.516 24.188 4.418 1 94.31 21 LYS B C 1
ATOM 1714 O O . LYS B 1 21 ? -13.641 24.641 4.18 1 94.31 21 LYS B O 1
ATOM 1719 N N . GLN B 1 22 ? -12.078 23.125 3.83 1 93.06 22 GLN B N 1
ATOM 1720 C CA . GLN B 1 22 ? -12.891 22.359 2.896 1 93.06 22 GLN B CA 1
ATOM 1721 C C . GLN B 1 22 ? -14.125 21.781 3.59 1 93.06 22 GLN B C 1
ATOM 1723 O O . GLN B 1 22 ? -15.219 21.766 3.014 1 93.06 22 GLN B O 1
ATOM 1728 N N . TYR B 1 23 ? -13.984 21.344 4.82 1 89.12 23 TYR B N 1
ATOM 1729 C CA . TYR B 1 23 ? -15.133 20.875 5.59 1 89.12 23 TYR B CA 1
ATOM 1730 C C . TYR B 1 23 ? -16.109 22.016 5.871 1 89.12 23 TYR B C 1
ATOM 1732 O O . TYR B 1 23 ? -17.328 21.844 5.781 1 89.12 23 TYR B O 1
ATOM 1740 N N . GLY B 1 24 ? -15.539 23.125 6.277 1 89.69 24 GLY B N 1
ATOM 1741 C CA . GLY B 1 24 ? -16.391 24.297 6.492 1 89.69 24 GLY B CA 1
ATOM 1742 C C . GLY B 1 24 ? -17.281 24.594 5.309 1 89.69 24 GLY B C 1
ATOM 1743 O O . GLY B 1 24 ? -18.484 24.812 5.477 1 89.69 24 GLY B O 1
ATOM 1744 N N . LYS B 1 25 ? -16.719 24.531 4.121 1 91.94 25 LYS B N 1
ATOM 1745 C CA . LYS B 1 25 ? -17.469 24.797 2.898 1 91.94 25 LYS B CA 1
ATOM 1746 C C . LYS B 1 25 ? -18.547 23.719 2.688 1 91.94 25 LYS B C 1
ATOM 1748 O O . LYS B 1 25 ? -19.672 24.047 2.316 1 91.94 25 LYS B O 1
ATOM 1753 N N . LYS B 1 26 ? -18.156 22.516 2.9 1 87.12 26 LYS B N 1
ATOM 1754 C CA . LYS B 1 26 ? -19.109 21.422 2.752 1 87.12 26 LYS B CA 1
ATOM 1755 C C . LYS B 1 26 ? -20.297 21.594 3.705 1 87.12 26 LYS B C 1
ATOM 1757 O O . LYS B 1 26 ? -21.453 21.406 3.311 1 87.12 26 LYS B O 1
ATOM 1762 N N . PHE B 1 27 ? -20.031 21.969 4.973 1 86.44 27 PHE B N 1
ATOM 1763 C CA . PHE B 1 27 ? -21.078 22.141 5.969 1 86.44 27 PHE B CA 1
ATOM 1764 C C . PHE B 1 27 ? -21.984 23.328 5.609 1 86.44 27 PHE B C 1
ATOM 1766 O O . PHE B 1 27 ? -23.188 23.266 5.812 1 86.44 27 PHE B O 1
ATOM 1773 N N . GLU B 1 28 ? -21.375 24.297 5.043 1 88.88 28 GLU B N 1
ATOM 1774 C CA . GLU B 1 28 ? -22.156 25.453 4.598 1 88.88 28 GLU B CA 1
ATOM 1775 C C . GLU B 1 28 ? -23.172 25.047 3.535 1 88.88 28 GLU B C 1
ATOM 1777 O O . GLU B 1 28 ? -24.328 25.484 3.568 1 88.88 28 GLU B O 1
ATOM 1782 N N . THR B 1 29 ? -22.797 24.219 2.639 1 88.62 29 THR B N 1
ATOM 1783 C CA . THR B 1 29 ? -23.688 23.75 1.583 1 88.62 29 THR B CA 1
ATOM 1784 C C . THR B 1 29 ? -24.844 22.953 2.17 1 88.62 29 THR B C 1
ATOM 1786 O O . THR B 1 29 ? -25.938 22.891 1.582 1 88.62 29 THR B O 1
ATOM 1789 N N . LEU B 1 30 ? -24.625 22.406 3.379 1 86.19 30 LEU B N 1
ATOM 1790 C CA . LEU B 1 30 ? -25.656 21.609 4.051 1 86.19 30 LEU B CA 1
ATOM 1791 C C . LEU B 1 30 ? -26.469 22.484 5.012 1 86.19 30 LEU B C 1
ATOM 1793 O O . LEU B 1 30 ? -27.297 21.969 5.758 1 86.19 30 LEU B O 1
ATOM 1797 N N . GLY B 1 31 ? -26.109 23.781 5.105 1 84.69 31 GLY B N 1
ATOM 1798 C CA . GLY B 1 31 ? -26.859 24.719 5.918 1 84.69 31 GLY B CA 1
ATOM 1799 C C . GLY B 1 31 ? -26.344 24.828 7.34 1 84.69 31 GLY B C 1
ATOM 1800 O O . GLY B 1 31 ? -27.047 25.328 8.227 1 84.69 31 GLY B O 1
ATOM 1801 N N . LEU B 1 32 ? -25.172 24.266 7.504 1 82.75 32 LEU B N 1
ATOM 1802 C CA . LEU B 1 32 ? -24.547 24.344 8.828 1 82.75 32 LEU B CA 1
ATOM 1803 C C . LEU B 1 32 ? -23.422 25.375 8.836 1 82.75 32 LEU B C 1
ATOM 1805 O O . LEU B 1 32 ? -22.672 25.469 7.867 1 82.75 32 LEU B O 1
ATOM 1809 N N . ASN B 1 33 ? -23.469 26.172 9.844 1 83.06 33 ASN B N 1
ATOM 1810 C CA . ASN B 1 33 ? -22.359 27.094 10.031 1 83.06 33 ASN B CA 1
ATOM 1811 C C . ASN B 1 33 ? -21.359 26.594 11.07 1 83.06 33 ASN B C 1
ATOM 1813 O O . ASN B 1 33 ? -21.625 26.688 12.273 1 83.06 33 ASN B O 1
ATOM 1817 N N . VAL B 1 34 ? -20.328 26.047 10.57 1 82 34 VAL B N 1
ATOM 1818 C CA . VAL B 1 34 ? -19.297 25.5 11.438 1 82 34 VAL B CA 1
ATOM 1819 C C . VAL B 1 34 ? -17.969 26.172 11.156 1 82 34 VAL B C 1
ATOM 1821 O O . VAL B 1 34 ? -17.531 26.234 10 1 82 34 VAL B O 1
ATOM 1824 N N . SER B 1 35 ? -17.406 26.75 12.188 1 87.06 35 SER B N 1
ATOM 1825 C CA . SER B 1 35 ? -16.109 27.391 12.008 1 87.06 35 SER B CA 1
ATOM 1826 C C . SER B 1 35 ? -14.977 26.375 11.969 1 87.06 35 SER B C 1
ATOM 1828 O O . SER B 1 35 ? -15.148 25.234 12.43 1 87.06 35 SER B O 1
ATOM 1830 N N . GLU B 1 36 ? -13.844 26.75 11.398 1 89.75 36 GLU B N 1
ATOM 1831 C CA . GLU B 1 36 ? -12.688 25.859 11.289 1 89.75 36 GLU B CA 1
ATOM 1832 C C . GLU B 1 36 ? -12.242 25.375 12.664 1 89.75 36 GLU B C 1
ATOM 1834 O O . GLU B 1 36 ? -11.781 24.234 12.805 1 89.75 36 GLU B O 1
ATOM 1839 N N . GLU B 1 37 ? -12.422 26.188 13.664 1 87.25 37 GLU B N 1
ATOM 1840 C CA . GLU B 1 37 ? -11.977 25.859 15.008 1 87.25 37 GLU B CA 1
ATOM 1841 C C . GLU B 1 37 ? -12.828 24.75 15.617 1 87.25 37 GLU B C 1
ATOM 1843 O O . GLU B 1 37 ? -12.438 24.125 16.609 1 87.25 37 GLU B O 1
ATOM 1848 N N . GLU B 1 38 ? -13.93 24.5 14.945 1 82.12 38 GLU B N 1
ATOM 1849 C CA . GLU B 1 38 ? -14.852 23.484 15.438 1 82.12 38 GLU B CA 1
ATOM 1850 C C . GLU B 1 38 ? -14.656 22.156 14.703 1 82.12 38 GLU B C 1
ATOM 1852 O O . GLU B 1 38 ? -15.344 21.188 14.977 1 82.12 38 GLU B O 1
ATOM 1857 N N . ILE B 1 39 ? -13.789 22.188 13.805 1 83.56 39 ILE B N 1
ATOM 1858 C CA . ILE B 1 39 ? -13.547 21 13 1 83.56 39 ILE B CA 1
ATOM 1859 C C . ILE B 1 39 ? -12.172 20.422 13.336 1 83.56 39 ILE B C 1
ATOM 1861 O O . ILE B 1 39 ? -11.164 21.125 13.273 1 83.56 39 ILE B O 1
ATOM 1865 N N . PHE B 1 40 ? -12.188 19.203 13.75 1 82.75 40 PHE B N 1
ATOM 1866 C CA . PHE B 1 40 ? -10.961 18.469 14.039 1 82.75 40 PHE B CA 1
ATOM 1867 C C . PHE B 1 40 ? -10.836 17.25 13.125 1 82.75 40 PHE B C 1
ATOM 1869 O O . PHE B 1 40 ? -11.305 16.156 13.477 1 82.75 40 PHE B O 1
ATOM 1876 N N . ALA B 1 41 ? -10.227 17.469 12.047 1 83.75 41 ALA B N 1
ATOM 1877 C CA . ALA B 1 41 ? -9.961 16.406 11.086 1 83.75 41 ALA B CA 1
ATOM 1878 C C . ALA B 1 41 ? -8.555 15.844 11.25 1 83.75 41 ALA B C 1
ATOM 1880 O O . ALA B 1 41 ? -7.664 16.531 11.766 1 83.75 41 ALA B O 1
ATOM 1881 N N . SER B 1 42 ? -8.344 14.641 10.812 1 82.88 42 SER B N 1
ATOM 1882 C CA . SER B 1 42 ? -7.043 14 10.984 1 82.88 42 SER B CA 1
ATOM 1883 C C . SER B 1 42 ? -5.957 14.734 10.203 1 82.88 42 SER B C 1
ATOM 1885 O O . SER B 1 42 ? -4.793 14.742 10.609 1 82.88 42 SER B O 1
ATOM 1887 N N . SER B 1 43 ? -6.367 15.367 9.102 1 90.25 43 SER B N 1
ATOM 1888 C CA . SER B 1 43 ? -5.43 16.219 8.367 1 90.25 43 SER B CA 1
ATOM 1889 C C . SER B 1 43 ? -4.895 17.344 9.25 1 90.25 43 SER B C 1
ATOM 1891 O O . SER B 1 43 ? -3.688 17.578 9.289 1 90.25 43 SER B O 1
ATOM 1893 N N . PHE B 1 44 ? -5.766 17.984 9.977 1 90.19 44 PHE B N 1
ATOM 1894 C CA . PHE B 1 44 ? -5.398 19.047 10.906 1 90.19 44 PHE B CA 1
ATOM 1895 C C . PHE B 1 44 ? -4.562 18.5 12.055 1 90.19 44 PHE B C 1
ATOM 1897 O O . PHE B 1 44 ? -3.588 19.125 12.477 1 90.19 44 PHE B O 1
ATOM 1904 N N . ALA B 1 45 ? -4.934 17.344 12.516 1 83.25 45 ALA B N 1
ATOM 1905 C CA . ALA B 1 45 ? -4.242 16.719 13.641 1 83.25 45 ALA B CA 1
ATOM 1906 C C . ALA B 1 45 ? -2.77 16.484 13.32 1 83.25 45 ALA B C 1
ATOM 1908 O O . ALA B 1 45 ? -1.9 16.656 14.172 1 83.25 45 ALA B O 1
ATOM 1909 N N . ALA B 1 46 ? -2.48 16.094 12.141 1 87 46 ALA B N 1
ATOM 1910 C CA . ALA B 1 46 ? -1.1 15.844 11.727 1 87 46 ALA B CA 1
ATOM 1911 C C . ALA B 1 46 ? -0.272 17.125 11.805 1 87 46 ALA B C 1
ATOM 1913 O O . ALA B 1 46 ? 0.821 17.141 12.367 1 87 46 ALA B O 1
ATOM 1914 N N . ALA B 1 47 ? -0.805 18.219 11.258 1 92.94 47 ALA B N 1
ATOM 1915 C CA . ALA B 1 47 ? -0.114 19.5 11.297 1 92.94 47 ALA B CA 1
ATOM 1916 C C . ALA B 1 47 ? 0.024 20.016 12.727 1 92.94 47 ALA B C 1
ATOM 1918 O O . ALA B 1 47 ? 1.076 20.531 13.109 1 92.94 47 ALA B O 1
ATOM 1919 N N . ALA B 1 48 ? -1.022 19.859 13.461 1 85.69 48 ALA B N 1
ATOM 1920 C CA . ALA B 1 48 ? -1.008 20.281 14.859 1 85.69 48 ALA B CA 1
ATOM 1921 C C . ALA B 1 48 ? 0.047 19.531 15.656 1 85.69 48 ALA B C 1
ATOM 1923 O O . ALA B 1 48 ? 0.715 20.094 16.516 1 85.69 48 ALA B O 1
ATOM 1924 N N . TYR B 1 49 ? 0.178 18.234 15.398 1 83.5 49 TYR B N 1
ATOM 1925 C CA . TYR B 1 49 ? 1.19 17.422 16.062 1 83.5 49 TYR B CA 1
ATOM 1926 C C . TYR B 1 49 ? 2.59 17.953 15.766 1 83.5 49 TYR B C 1
ATOM 1928 O O . TYR B 1 49 ? 3.402 18.125 16.688 1 83.5 4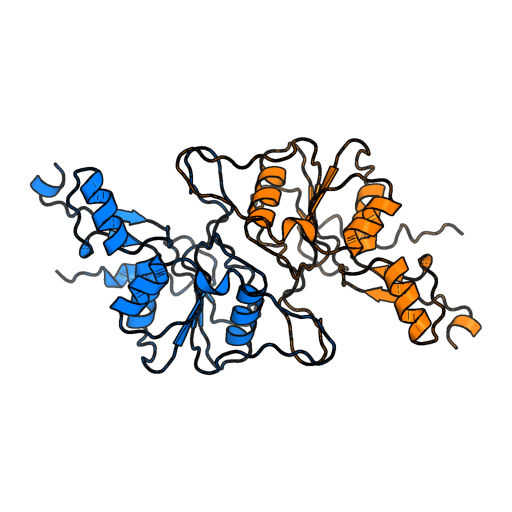9 TYR B O 1
ATOM 1936 N N . LEU B 1 50 ? 2.875 18.234 14.547 1 90.31 50 LEU B N 1
ATOM 1937 C CA . LEU B 1 50 ? 4.176 18.766 14.156 1 90.31 50 LEU B CA 1
ATOM 1938 C C . LEU B 1 50 ? 4.469 20.062 14.891 1 90.31 50 LEU B C 1
ATOM 1940 O O . LEU B 1 50 ? 5.586 20.281 15.367 1 90.31 50 LEU B O 1
ATOM 1944 N N . LYS B 1 51 ? 3.482 20.891 14.961 1 91 51 LYS B N 1
ATOM 1945 C CA . LYS B 1 51 ? 3.631 22.141 15.703 1 91 51 LYS B CA 1
ATOM 1946 C C . LYS B 1 51 ? 3.936 21.891 17.172 1 91 51 LYS B C 1
ATOM 1948 O O . LYS B 1 51 ? 4.809 22.531 17.75 1 91 51 LYS B O 1
ATOM 1953 N N . SER B 1 52 ? 3.32 20.906 17.719 1 82.38 52 SER B N 1
ATOM 1954 C CA . SER B 1 52 ? 3.422 20.625 19.141 1 82.38 52 SER B CA 1
ATOM 1955 C C . SER B 1 52 ? 4.824 20.156 19.516 1 82.38 52 SER B C 1
ATOM 1957 O O . SER B 1 52 ? 5.258 20.328 20.656 1 82.38 52 SER B O 1
ATOM 1959 N N . ILE B 1 53 ? 5.543 19.609 18.609 1 84.44 53 ILE B N 1
ATOM 1960 C CA . ILE B 1 53 ? 6.871 19.078 18.891 1 84.44 53 ILE B CA 1
ATOM 1961 C C . ILE B 1 53 ? 7.938 20.016 18.328 1 84.44 53 ILE B C 1
ATOM 1963 O O . ILE B 1 53 ? 9.102 19.641 18.188 1 84.44 53 ILE B O 1
ATOM 1967 N N . ASP B 1 54 ? 7.492 21.156 17.922 1 94.88 54 ASP B N 1
ATOM 1968 C CA . ASP B 1 54 ? 8.367 22.188 17.375 1 94.88 54 ASP B CA 1
ATOM 1969 C C . ASP B 1 54 ? 9.164 21.641 16.188 1 94.88 54 ASP B C 1
ATOM 1971 O O . ASP B 1 54 ? 10.383 21.828 16.125 1 94.88 54 ASP B O 1
ATOM 1975 N N . PHE B 1 55 ? 8.477 20.906 15.32 1 92.81 55 PHE B N 1
ATOM 1976 C CA . PHE B 1 55 ? 9.094 20.453 14.078 1 92.81 55 PHE B CA 1
ATOM 1977 C C . PHE B 1 55 ? 9.734 21.609 13.344 1 92.81 55 PHE B C 1
ATOM 1979 O O . PHE B 1 55 ? 9.117 22.672 13.18 1 92.81 55 PHE B O 1
ATOM 1986 N N . PRO B 1 56 ? 10.945 21.484 12.914 1 97.06 56 PRO B N 1
ATOM 1987 C CA . PRO B 1 56 ? 11.672 22.609 12.336 1 97.06 56 PRO B CA 1
ATOM 1988 C C . PRO B 1 56 ? 11.047 23.109 11.031 1 97.06 56 PRO B C 1
ATOM 1990 O O . PRO B 1 56 ? 10.703 22.312 10.164 1 97.06 56 PRO B O 1
ATOM 1993 N N . LYS B 1 57 ? 10.984 24.391 10.859 1 96.69 57 LYS B N 1
ATOM 1994 C CA . LYS B 1 57 ? 10.328 25 9.703 1 96.69 57 LYS B CA 1
ATOM 1995 C C . LYS B 1 57 ? 11.203 24.891 8.461 1 96.69 57 LYS B C 1
ATOM 1997 O O . LYS B 1 57 ? 10.727 25.078 7.34 1 96.69 57 LYS B O 1
ATOM 2002 N N . ASP B 1 58 ? 12.453 24.562 8.617 1 96.94 58 ASP B N 1
ATOM 2003 C CA . ASP B 1 58 ? 13.352 24.438 7.473 1 96.94 58 ASP B CA 1
ATOM 2004 C C . ASP B 1 58 ? 13.344 23 6.938 1 96.94 58 ASP B C 1
ATOM 2006 O O . ASP B 1 58 ? 13.93 22.734 5.883 1 96.94 58 ASP B O 1
ATOM 2010 N N . LYS B 1 59 ? 12.703 22.109 7.684 1 98 59 LYS B N 1
ATOM 2011 C CA . LYS B 1 59 ? 12.5 20.75 7.184 1 98 59 LYS B CA 1
ATOM 2012 C C . LYS B 1 59 ? 11.195 20.641 6.406 1 98 59 LYS B C 1
ATOM 2014 O O . LYS B 1 59 ? 10.328 21.516 6.504 1 98 59 LYS B O 1
ATOM 2019 N N . LYS B 1 60 ? 11.172 19.562 5.617 1 98.62 60 LYS B N 1
ATOM 2020 C CA . LYS B 1 60 ? 10 19.328 4.773 1 98.62 60 LYS B CA 1
ATOM 2021 C C . LYS B 1 60 ? 9.234 18.094 5.223 1 98.62 60 LYS B C 1
ATOM 2023 O O . LYS B 1 60 ? 9.789 17.219 5.895 1 98.62 60 LYS B O 1
ATOM 2028 N N . VAL B 1 61 ? 8 18.047 4.852 1 97.88 61 VAL B N 1
ATOM 2029 C CA . VAL B 1 61 ? 7.141 16.906 5.105 1 97.88 61 VAL B CA 1
ATOM 2030 C C . VAL B 1 61 ? 6.801 16.203 3.785 1 97.88 61 VAL B C 1
ATOM 2032 O O . VAL B 1 61 ? 6.344 16.859 2.84 1 97.88 61 VAL B O 1
ATOM 2035 N N . TYR B 1 62 ? 7.062 14.953 3.621 1 97.56 62 TYR B N 1
ATOM 2036 C CA . TYR B 1 62 ? 6.559 14.203 2.479 1 97.56 62 TYR B CA 1
ATOM 2037 C C . TYR B 1 62 ? 5.188 13.609 2.777 1 97.56 62 TYR B C 1
ATOM 2039 O O . TYR B 1 62 ? 5.012 12.922 3.787 1 97.56 62 TYR B O 1
ATOM 2047 N N . VAL B 1 63 ? 4.27 13.859 1.894 1 96.88 63 VAL B N 1
ATOM 2048 C CA . VAL B 1 63 ? 2.883 13.492 2.162 1 96.88 63 VAL B CA 1
ATOM 2049 C C . VAL B 1 63 ? 2.451 12.375 1.215 1 96.88 63 VAL B C 1
ATOM 2051 O O . VAL B 1 63 ? 2.537 12.523 -0.007 1 96.88 63 VAL B O 1
ATOM 2054 N N . ILE B 1 64 ? 2.127 11.281 1.752 1 92.75 64 ILE B N 1
ATOM 2055 C CA . ILE B 1 64 ? 1.329 10.258 1.08 1 92.75 64 ILE B CA 1
ATOM 2056 C C . ILE B 1 64 ? -0.135 10.398 1.492 1 92.75 64 ILE B C 1
ATOM 2058 O O . ILE B 1 64 ? -0.546 9.867 2.529 1 92.75 64 ILE B O 1
ATOM 2062 N N . GLY B 1 65 ? -0.861 11.062 0.72 1 93.69 65 GLY B N 1
ATOM 2063 C CA . GLY B 1 65 ? -2.217 11.469 1.055 1 93.69 65 GLY B CA 1
ATOM 2064 C C . GLY B 1 65 ? -2.793 12.484 0.082 1 93.69 65 GLY B C 1
ATOM 2065 O O . GLY B 1 65 ? -2.232 12.711 -0.993 1 93.69 65 GLY B O 1
ATOM 2066 N N . GLU B 1 66 ? -3.928 13.062 0.479 1 94.88 66 GLU B N 1
ATOM 2067 C CA . GLU B 1 66 ? -4.672 13.938 -0.415 1 94.88 66 GLU B CA 1
ATOM 2068 C C . GLU B 1 66 ? -4.516 15.406 -0.006 1 94.88 66 GLU B C 1
ATOM 2070 O O . GLU B 1 66 ? -3.699 15.727 0.86 1 94.88 66 GLU B O 1
ATOM 2075 N N . ASP B 1 67 ? -5.227 16.312 -0.621 1 97.12 67 ASP B N 1
ATOM 2076 C CA . ASP B 1 67 ? -5.031 17.75 -0.532 1 97.12 67 ASP B CA 1
ATOM 2077 C C . ASP B 1 67 ? -5.293 18.266 0.886 1 97.12 67 ASP B C 1
ATOM 2079 O O . ASP B 1 67 ? -4.695 19.25 1.318 1 97.12 67 ASP B O 1
ATOM 2083 N N . GLY B 1 68 ? -6.16 17.594 1.603 1 96.56 68 GLY B N 1
ATOM 2084 C CA . GLY B 1 68 ? -6.477 18.047 2.949 1 96.56 68 GLY B CA 1
ATOM 2085 C C . GLY B 1 68 ? -5.25 18.188 3.832 1 96.56 68 GLY B C 1
ATOM 2086 O O . GLY B 1 68 ? -5.109 19.172 4.551 1 96.56 68 GLY B O 1
ATOM 2087 N N . ILE B 1 69 ? -4.34 17.281 3.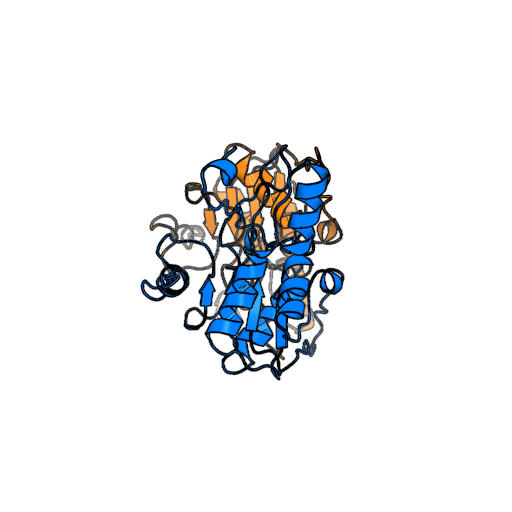734 1 95.5 69 ILE B N 1
ATOM 2088 C CA . ILE B 1 69 ? -3.125 17.297 4.543 1 95.5 69 ILE B CA 1
ATOM 2089 C C . ILE B 1 69 ? -2.213 18.422 4.07 1 95.5 69 ILE B C 1
ATOM 2091 O O . ILE B 1 69 ? -1.645 19.156 4.887 1 95.5 69 ILE B O 1
ATOM 2095 N N . LEU B 1 70 ? -2.119 18.609 2.762 1 98.31 70 LEU B N 1
ATOM 2096 C CA . LEU B 1 70 ? -1.269 19.656 2.205 1 98.31 70 LEU B CA 1
ATOM 2097 C C . LEU B 1 70 ? -1.728 21.047 2.668 1 98.31 70 LEU B C 1
ATOM 2099 O O . LEU B 1 70 ? -0.911 21.859 3.096 1 98.31 70 LEU B O 1
ATOM 2103 N N . LYS B 1 71 ? -2.957 21.25 2.625 1 98.06 71 LYS B N 1
ATOM 2104 C CA . LYS B 1 71 ? -3.516 22.547 2.99 1 98.06 71 LYS B CA 1
ATOM 2105 C C . LYS B 1 71 ? -3.297 22.844 4.473 1 98.06 71 LYS B C 1
ATOM 2107 O O . LYS B 1 71 ? -2.955 23.969 4.84 1 98.06 71 LYS B O 1
ATOM 2112 N N . GLU B 1 72 ? -3.496 21.828 5.324 1 96.44 72 GLU B N 1
ATOM 2113 C CA . GLU B 1 72 ? -3.287 22.031 6.754 1 96.44 72 GLU B CA 1
ATOM 2114 C C . GLU B 1 72 ? -1.816 22.281 7.066 1 96.44 72 GLU B C 1
ATOM 2116 O O . GLU B 1 72 ? -1.492 23.094 7.945 1 96.44 72 GLU B O 1
ATOM 2121 N N . LEU B 1 73 ? -0.919 21.609 6.336 1 98 73 LEU B N 1
ATOM 2122 C CA . LEU B 1 73 ? 0.509 21.844 6.504 1 98 73 LEU B CA 1
ATOM 2123 C C . LEU B 1 73 ? 0.869 23.266 6.082 1 98 73 LEU B C 1
ATOM 2125 O O . LEU B 1 73 ? 1.627 23.953 6.77 1 98 73 LEU B O 1
ATOM 2129 N N . GLU B 1 74 ? 0.299 23.656 4.945 1 98 74 GLU B N 1
ATOM 2130 C CA . GLU B 1 74 ? 0.528 25.016 4.453 1 98 74 GLU B CA 1
ATOM 2131 C C . GLU B 1 74 ? 0.062 26.062 5.465 1 98 74 GLU B C 1
ATOM 2133 O O . GLU B 1 74 ? 0.783 27.016 5.754 1 98 74 GLU B O 1
ATOM 2138 N N . LEU B 1 75 ? -1.07 25.875 6.012 1 96.44 75 LEU B N 1
ATOM 2139 C CA . LEU B 1 75 ? -1.627 26.797 7 1 96.44 75 LEU B CA 1
ATOM 2140 C C . LEU B 1 75 ? -0.742 26.859 8.242 1 96.44 75 LEU B C 1
ATOM 2142 O O . LEU B 1 75 ? -0.627 27.906 8.875 1 96.44 75 LEU B O 1
ATOM 2146 N N . ALA B 1 76 ? -0.097 25.75 8.578 1 96.5 76 ALA B N 1
ATOM 2147 C CA . ALA B 1 76 ? 0.765 25.672 9.758 1 96.5 76 ALA B CA 1
ATOM 2148 C C . ALA B 1 76 ? 2.162 26.203 9.445 1 96.5 76 ALA B C 1
ATOM 2150 O O . ALA B 1 76 ? 3.008 26.297 10.336 1 96.5 76 ALA B O 1
ATOM 2151 N N . GLY B 1 77 ? 2.4 26.531 8.164 1 97.88 77 GLY B N 1
ATOM 2152 C CA . GLY B 1 77 ? 3.656 27.141 7.77 1 97.88 77 GLY B CA 1
ATOM 2153 C C . GLY B 1 77 ? 4.746 26.125 7.457 1 97.88 77 GLY B C 1
ATOM 2154 O O . GLY B 1 77 ? 5.934 26.453 7.539 1 97.88 77 GLY B O 1
ATOM 2155 N N . TYR B 1 78 ? 4.402 24.891 7.152 1 98.31 78 TYR B N 1
ATOM 2156 C CA . TYR B 1 78 ? 5.387 23.859 6.84 1 98.31 78 TYR B CA 1
ATOM 2157 C C . TYR B 1 78 ? 5.543 23.703 5.336 1 98.31 78 TYR B C 1
ATOM 2159 O O . TYR B 1 78 ? 4.57 23.812 4.586 1 98.31 78 TYR B O 1
ATOM 2167 N N . GLN B 1 79 ? 6.773 23.438 4.891 1 98.31 79 GLN B N 1
ATOM 2168 C CA . GLN B 1 79 ? 7.031 23.016 3.518 1 98.31 79 GLN B CA 1
ATOM 2169 C C . GLN B 1 79 ? 6.727 21.531 3.32 1 98.31 79 GLN B C 1
ATOM 2171 O O . GLN B 1 79 ? 6.957 20.719 4.219 1 98.31 79 GLN B O 1
ATOM 2176 N N . TYR B 1 80 ? 6.238 21.25 2.121 1 98.5 80 TYR B N 1
ATOM 2177 C CA . TYR B 1 80 ? 5.898 19.844 1.894 1 98.5 80 TYR B CA 1
ATOM 2178 C C . TYR B 1 80 ? 6.156 19.453 0.445 1 98.5 80 TYR B C 1
ATOM 2180 O O . TYR B 1 80 ? 6.359 20.312 -0.414 1 98.5 80 TYR B O 1
ATOM 2188 N N . LEU B 1 81 ? 6.223 18.219 0.175 1 98.12 81 LEU B N 1
ATOM 2189 C CA . LEU B 1 81 ? 6.215 17.594 -1.145 1 98.12 81 LEU B CA 1
ATOM 2190 C C . LEU B 1 81 ? 5.348 16.344 -1.147 1 98.12 81 LEU B C 1
ATOM 2192 O O . LEU B 1 81 ? 4.898 15.891 -0.092 1 98.12 81 LEU B O 1
ATOM 2196 N N . GLY B 1 82 ? 5.102 15.82 -2.311 1 97.88 82 GLY B N 1
ATOM 2197 C CA . GLY B 1 82 ? 4.23 14.664 -2.457 1 97.88 82 GLY B CA 1
ATOM 2198 C C . GLY B 1 82 ? 2.777 15.039 -2.686 1 97.88 82 GLY B C 1
ATOM 2199 O O . GLY B 1 82 ? 2.486 16.031 -3.361 1 97.88 82 GLY B O 1
ATOM 2200 N N . GLY B 1 83 ? 1.908 14.203 -2.137 1 97 83 GLY B N 1
ATOM 2201 C CA . GLY B 1 83 ? 0.492 14.453 -2.357 1 97 83 GLY B CA 1
ATOM 2202 C C . GLY B 1 83 ? -0.018 13.859 -3.66 1 97 83 GLY B C 1
ATOM 2203 O O . GLY B 1 83 ? 0.636 13.008 -4.258 1 97 83 GLY B O 1
ATOM 2204 N N . PRO B 1 84 ? -1.216 14.352 -4.098 1 96.88 84 PRO B N 1
ATOM 2205 C CA . PRO B 1 84 ? -1.872 13.781 -5.273 1 96.88 84 PRO B CA 1
ATOM 2206 C C . PRO B 1 84 ? -1.023 13.891 -6.539 1 96.88 84 PRO B C 1
ATOM 2208 O O . PRO B 1 84 ? -1.101 13.023 -7.414 1 96.88 84 PRO B O 1
ATOM 2211 N N . GLU B 1 85 ? -0.189 14.82 -6.602 1 96.5 85 GLU B N 1
ATOM 2212 C CA . GLU B 1 85 ? 0.607 15.055 -7.801 1 96.5 85 GLU B CA 1
ATOM 2213 C C . GLU B 1 85 ? 1.59 13.914 -8.047 1 96.5 85 GLU B C 1
ATOM 2215 O O . GLU B 1 85 ? 1.967 13.648 -9.188 1 96.5 85 GLU B O 1
ATOM 2220 N N . ASP B 1 86 ? 1.994 13.203 -7.012 1 97 86 ASP B N 1
ATOM 2221 C CA . ASP B 1 86 ? 2.932 12.094 -7.152 1 97 86 ASP B CA 1
ATOM 2222 C C . ASP B 1 86 ? 2.211 10.82 -7.594 1 97 86 ASP B C 1
ATOM 2224 O O . ASP B 1 86 ? 2.85 9.805 -7.859 1 97 86 ASP B O 1
ATOM 2228 N N . GLY B 1 87 ? 0.896 10.836 -7.711 1 94.75 87 GLY B N 1
ATOM 2229 C CA . GLY B 1 87 ? 0.083 9.68 -8.047 1 94.75 87 GLY B CA 1
ATOM 2230 C C . GLY B 1 87 ? 0.366 9.133 -9.43 1 94.75 87 GLY B C 1
ATOM 2231 O O . GLY B 1 87 ? 0.112 7.957 -9.703 1 94.75 87 GLY B O 1
ATOM 2232 N N . GLY B 1 88 ? 0.937 9.922 -10.312 1 93.81 88 GLY B N 1
ATOM 2233 C CA . GLY B 1 88 ? 1.226 9.477 -11.664 1 93.81 88 GLY B CA 1
ATOM 2234 C C . GLY B 1 88 ? 2.684 9.117 -11.875 1 93.81 88 GLY B C 1
ATOM 2235 O O . GLY B 1 88 ? 3.068 8.672 -12.961 1 93.81 88 GLY B O 1
ATOM 2236 N N . LYS B 1 89 ? 3.482 9.273 -10.852 1 94.88 89 LYS B N 1
ATOM 2237 C CA . LYS B 1 89 ? 4.906 9 -10.992 1 94.88 89 LYS B CA 1
ATOM 2238 C C . LYS B 1 89 ? 5.191 7.504 -10.875 1 94.88 89 LYS B C 1
ATOM 2240 O O . LYS B 1 89 ? 4.516 6.793 -10.125 1 94.88 89 LYS B O 1
ATOM 2245 N N . LYS B 1 90 ? 6.156 7.09 -11.68 1 90.69 90 LYS B N 1
ATOM 2246 C CA . LYS B 1 90 ? 6.531 5.68 -11.727 1 90.69 90 LYS B CA 1
ATOM 2247 C C . LYS B 1 90 ? 8.016 5.496 -11.445 1 90.69 90 LYS B C 1
ATOM 2249 O O . LYS B 1 90 ? 8.805 6.438 -11.578 1 90.69 90 LYS B O 1
ATOM 2254 N N . ILE B 1 91 ? 8.297 4.32 -10.992 1 87.62 91 ILE B N 1
ATOM 2255 C CA . ILE B 1 91 ? 9.711 4.008 -10.797 1 87.62 91 ILE B CA 1
ATOM 2256 C C . ILE B 1 91 ? 10.227 3.193 -11.984 1 87.62 91 ILE B C 1
ATOM 2258 O O . ILE B 1 91 ? 9.438 2.627 -12.742 1 87.62 91 ILE B O 1
ATOM 2262 N N . GLU B 1 92 ? 11.484 3.264 -12.18 1 83.75 92 GLU B N 1
ATOM 2263 C CA . GLU B 1 92 ? 12.156 2.408 -13.148 1 83.75 92 GLU B CA 1
ATOM 2264 C C . GLU B 1 92 ? 13.133 1.449 -12.469 1 83.75 92 GLU B C 1
ATOM 2266 O O . GLU B 1 92 ? 13.875 1.848 -11.57 1 83.75 92 GLU B O 1
ATOM 2271 N N . LEU B 1 93 ? 12.93 0.211 -12.883 1 79.75 93 LEU B N 1
ATOM 2272 C CA . LEU B 1 93 ? 13.844 -0.782 -12.328 1 79.75 93 LEU B CA 1
ATOM 2273 C C . LEU B 1 93 ? 14.867 -1.216 -13.367 1 79.75 93 LEU B C 1
ATOM 2275 O O . LEU B 1 93 ? 14.586 -2.07 -14.211 1 79.75 93 LEU B O 1
ATOM 2279 N N . LYS B 1 94 ? 15.922 -0.538 -13.492 1 78.31 94 LYS B N 1
ATOM 2280 C CA . LYS B 1 94 ? 17.062 -0.881 -14.336 1 78.31 94 LYS B CA 1
ATOM 2281 C C . LYS B 1 94 ? 18.344 -0.962 -13.523 1 78.31 94 LYS B C 1
ATOM 2283 O O . LYS B 1 94 ? 18.438 -0.388 -12.438 1 78.31 94 LYS B O 1
ATOM 2288 N N . PRO B 1 95 ? 19.172 -1.814 -14 1 74.44 95 PRO B N 1
ATOM 2289 C CA . PRO B 1 95 ? 20.453 -1.906 -13.273 1 74.44 95 PRO B CA 1
ATOM 2290 C C . PRO B 1 95 ? 21.047 -0.538 -12.969 1 74.44 95 PRO B C 1
ATOM 2292 O O . PRO B 1 95 ? 21.094 0.329 -13.844 1 74.44 95 PRO B O 1
ATOM 2295 N N . GLY B 1 96 ? 21.359 -0.25 -11.727 1 75.25 96 GLY B N 1
ATOM 2296 C CA . GLY B 1 96 ? 22.031 0.97 -11.32 1 75.25 96 GLY B CA 1
ATOM 2297 C C . GLY B 1 96 ? 21.078 2.1 -10.992 1 75.25 96 GLY B C 1
ATOM 2298 O O . GLY B 1 96 ? 21.5 3.176 -10.562 1 75.25 96 GLY B O 1
ATOM 2299 N N . PHE B 1 97 ? 19.844 1.882 -11.172 1 82.25 97 PHE B N 1
ATOM 2300 C CA . PHE B 1 97 ? 18.859 2.934 -10.922 1 82.25 97 PHE B CA 1
ATOM 2301 C C . PHE B 1 97 ? 18.703 3.182 -9.422 1 82.25 97 PHE B C 1
ATOM 2303 O O . PHE B 1 97 ? 18.672 2.236 -8.633 1 82.25 97 PHE B O 1
ATOM 2310 N N . LEU B 1 98 ? 18.812 4.418 -9.062 1 86.06 98 LEU B N 1
ATOM 2311 C CA . LEU B 1 98 ? 18.516 4.875 -7.707 1 86.06 98 LEU B CA 1
ATOM 2312 C C . LEU B 1 98 ? 17.469 5.988 -7.723 1 86.06 98 LEU B C 1
ATOM 2314 O O . LEU B 1 98 ? 17.516 6.871 -8.578 1 86.06 98 LEU B O 1
ATOM 2318 N N . MET B 1 99 ? 16.547 5.875 -6.941 1 91.5 99 MET B N 1
ATOM 2319 C CA . MET B 1 99 ? 15.562 6.949 -6.801 1 91.5 99 MET B CA 1
ATOM 2320 C C . MET B 1 99 ? 16.078 8.039 -5.863 1 91.5 99 MET B C 1
ATOM 2322 O O . MET B 1 99 ? 16.453 7.754 -4.723 1 91.5 99 MET B O 1
ATOM 2326 N N . GLU B 1 100 ? 16.109 9.234 -6.414 1 93.88 100 GLU B N 1
ATOM 2327 C CA . GLU B 1 100 ? 16.484 10.359 -5.57 1 93.88 100 GLU B CA 1
ATOM 2328 C C . GLU B 1 100 ? 15.352 10.773 -4.648 1 93.88 100 GLU B C 1
ATOM 2330 O O . GLU B 1 100 ? 14.18 10.617 -5 1 93.88 100 GLU B O 1
ATOM 2335 N N . HIS B 1 101 ? 15.766 11.203 -3.463 1 95.75 101 HIS B N 1
ATOM 2336 C CA . HIS B 1 101 ? 14.797 11.75 -2.527 1 95.75 101 HIS B CA 1
ATOM 2337 C C . HIS B 1 101 ? 15.344 12.984 -1.821 1 95.75 101 HIS B C 1
ATOM 2339 O O . HIS B 1 101 ? 16.562 13.227 -1.829 1 95.75 101 HIS B O 1
ATOM 2345 N N . ASP B 1 102 ? 14.562 13.852 -1.329 1 98.12 102 ASP B N 1
ATOM 2346 C CA . ASP B 1 102 ? 14.938 15.094 -0.668 1 98.12 102 ASP B CA 1
ATOM 2347 C C . ASP B 1 102 ? 15.445 14.836 0.749 1 98.12 102 ASP B C 1
ATOM 2349 O O . ASP B 1 102 ? 14.68 14.414 1.619 1 98.12 102 ASP B O 1
ATOM 2353 N N . GLU B 1 103 ? 16.672 15.148 1.05 1 97.12 103 GLU B N 1
ATOM 2354 C CA . GLU B 1 103 ? 17.312 14.859 2.336 1 97.12 103 GLU B CA 1
ATOM 2355 C C . GLU B 1 103 ? 16.797 15.797 3.422 1 97.12 103 GLU B C 1
ATOM 2357 O O . GLU B 1 103 ? 17.016 15.562 4.609 1 97.12 103 GLU B O 1
ATOM 2362 N N . ASP B 1 104 ? 16.031 16.781 3 1 98.12 104 ASP B N 1
ATOM 2363 C CA . ASP B 1 104 ? 15.523 17.75 3.969 1 98.12 104 ASP B CA 1
ATOM 2364 C C . ASP B 1 104 ? 14.18 17.312 4.531 1 98.12 104 ASP B C 1
ATOM 2366 O O . ASP B 1 104 ? 13.633 17.953 5.43 1 98.12 104 ASP B O 1
ATOM 2370 N N . VAL B 1 105 ? 13.719 16.219 4.004 1 97.88 105 VAL B N 1
ATOM 2371 C CA . VAL B 1 105 ? 12.477 15.703 4.566 1 97.88 105 VAL B CA 1
ATOM 2372 C C . VAL B 1 105 ? 12.727 15.188 5.98 1 97.88 105 VAL B C 1
ATOM 2374 O O . VAL B 1 105 ? 13.562 14.305 6.188 1 97.88 105 VAL B O 1
ATOM 2377 N N . GLY B 1 106 ? 11.945 15.781 6.895 1 96 106 GLY B N 1
ATOM 2378 C CA . GLY B 1 106 ? 12.086 15.391 8.289 1 96 106 GLY B CA 1
ATOM 2379 C C . GLY B 1 106 ? 10.914 14.586 8.805 1 96 106 GLY B C 1
ATOM 2380 O O . GLY B 1 106 ? 10.953 14.055 9.922 1 96 106 GLY B O 1
ATOM 2381 N N . ALA B 1 107 ? 9.852 14.469 8 1 92.69 107 ALA B N 1
ATOM 2382 C CA . ALA B 1 107 ? 8.68 13.68 8.391 1 92.69 107 ALA B CA 1
ATOM 2383 C C . ALA B 1 107 ? 7.934 13.156 7.168 1 92.69 107 ALA B C 1
ATOM 2385 O O . ALA B 1 107 ? 7.852 13.844 6.145 1 92.69 107 ALA B O 1
ATOM 2386 N N . VAL B 1 108 ? 7.438 11.984 7.297 1 90.69 108 VAL B N 1
ATOM 2387 C CA . VAL B 1 108 ? 6.496 11.406 6.344 1 90.69 108 VAL B CA 1
ATOM 2388 C C . VAL B 1 108 ? 5.113 11.289 6.988 1 90.69 108 VAL B C 1
ATOM 2390 O O . VAL B 1 108 ? 4.965 10.68 8.047 1 90.69 108 VAL B O 1
ATOM 2393 N N . VAL B 1 109 ? 4.137 11.938 6.383 1 90 109 VAL B N 1
ATOM 2394 C CA . VAL B 1 109 ? 2.752 11.875 6.844 1 90 109 VAL B CA 1
ATOM 2395 C C . VAL B 1 109 ? 1.922 11.039 5.875 1 90 109 VAL B C 1
ATOM 2397 O O . VAL B 1 109 ? 1.931 11.281 4.668 1 90 109 VAL B O 1
ATOM 2400 N N . VAL B 1 110 ? 1.232 10.055 6.449 1 87.06 110 VAL B N 1
ATOM 2401 C CA . VAL B 1 110 ? 0.454 9.148 5.609 1 87.06 110 VAL B CA 1
ATOM 2402 C C . VAL B 1 110 ? -1.023 9.242 5.98 1 87.06 110 VAL B C 1
ATOM 2404 O O . VAL B 1 110 ? -1.38 9.141 7.16 1 87.06 110 VAL B O 1
ATOM 2407 N N . GLY B 1 111 ? -1.902 9.523 5.023 1 86.44 111 GLY B N 1
ATOM 2408 C CA . GLY B 1 111 ? -3.352 9.453 5.117 1 86.44 111 GLY B CA 1
ATOM 2409 C C . GLY B 1 111 ? -3.982 8.672 3.975 1 86.44 111 GLY B C 1
ATOM 2410 O O . GLY B 1 111 ? -3.283 8 3.215 1 86.44 111 GLY B O 1
ATOM 2411 N N . PHE B 1 112 ? -5.234 8.734 3.939 1 86.19 112 PHE B N 1
ATOM 2412 C CA . PHE B 1 112 ? -5.891 8.109 2.795 1 86.19 112 PHE B CA 1
ATOM 2413 C C . PHE B 1 112 ? -5.422 8.75 1.492 1 86.19 112 PHE B C 1
ATOM 2415 O O . PHE B 1 112 ? -5.297 9.969 1.404 1 86.19 112 PHE B O 1
ATOM 2422 N N . ASP B 1 113 ? -5.219 7.902 0.561 1 90.38 113 ASP B N 1
ATOM 2423 C CA . ASP B 1 113 ? -4.68 8.375 -0.711 1 90.38 113 ASP B CA 1
ATOM 2424 C C . ASP B 1 113 ? -5.242 7.566 -1.879 1 90.38 113 ASP B C 1
ATOM 2426 O O . ASP B 1 113 ? -4.797 6.445 -2.135 1 90.38 113 ASP B O 1
ATOM 2430 N N . ARG B 1 114 ? -6.184 8.156 -2.633 1 90.56 114 ARG B N 1
ATOM 2431 C CA . ARG B 1 114 ? -6.766 7.441 -3.764 1 90.56 114 ARG B CA 1
ATOM 2432 C C . ARG B 1 114 ? -5.766 7.309 -4.906 1 90.56 114 ARG B C 1
ATOM 2434 O O . ARG B 1 114 ? -5.984 6.539 -5.844 1 90.56 114 ARG B O 1
ATOM 2441 N N . HIS B 1 115 ? -4.699 8.055 -4.793 1 93.19 115 HIS B N 1
ATOM 2442 C CA . HIS B 1 115 ? -3.662 8.039 -5.82 1 93.19 115 HIS B CA 1
ATOM 2443 C C . HIS B 1 115 ? -2.424 7.289 -5.344 1 93.19 115 HIS B C 1
ATOM 2445 O O . HIS B 1 115 ? -1.324 7.508 -5.855 1 93.19 115 HIS B O 1
ATOM 2451 N N . PHE B 1 116 ? -2.57 6.508 -4.379 1 90.62 116 PHE B N 1
ATOM 2452 C CA . PHE B 1 116 ? -1.48 5.711 -3.824 1 90.62 116 PHE B CA 1
ATOM 2453 C C . PHE B 1 116 ? -0.786 4.91 -4.918 1 90.62 116 PHE B C 1
ATOM 2455 O O . PHE B 1 116 ? -1.443 4.359 -5.805 1 90.62 116 PHE B O 1
ATOM 2462 N N . ASN B 1 117 ? 0.526 4.879 -4.914 1 90.75 117 ASN B N 1
ATOM 2463 C CA . ASN B 1 117 ? 1.308 4.082 -5.855 1 90.75 117 ASN B CA 1
ATOM 2464 C C . ASN B 1 117 ? 2.66 3.689 -5.27 1 90.75 117 ASN B C 1
ATOM 2466 O O . ASN B 1 117 ? 3 4.094 -4.156 1 90.75 117 ASN B O 1
ATOM 2470 N N . TYR B 1 118 ? 3.363 2.891 -5.992 1 89.62 118 TYR B N 1
ATOM 2471 C CA . TYR B 1 118 ? 4.621 2.375 -5.461 1 89.62 118 TYR B CA 1
ATOM 2472 C C . TYR B 1 118 ? 5.656 3.484 -5.336 1 89.62 118 TYR B C 1
ATOM 2474 O O . TYR B 1 118 ? 6.465 3.484 -4.402 1 89.62 118 TYR B O 1
ATOM 2482 N N . TYR B 1 119 ? 5.672 4.445 -6.285 1 93.44 119 TYR B N 1
ATOM 2483 C CA . TYR B 1 119 ? 6.598 5.57 -6.203 1 93.44 119 TYR B CA 1
ATOM 2484 C C . TYR B 1 119 ? 6.527 6.238 -4.836 1 93.44 119 TYR B C 1
ATOM 2486 O O . TYR B 1 119 ? 7.559 6.48 -4.203 1 93.44 119 TYR B O 1
ATOM 2494 N N . LYS B 1 120 ? 5.34 6.527 -4.426 1 92.44 120 LYS B N 1
ATOM 2495 C CA . LYS B 1 120 ? 5.145 7.195 -3.143 1 92.44 120 LYS B CA 1
ATOM 2496 C C . LYS B 1 120 ? 5.641 6.328 -1.989 1 92.44 120 LYS B C 1
ATOM 2498 O O . LYS B 1 120 ? 6.219 6.836 -1.027 1 92.44 120 LYS B O 1
ATOM 2503 N N . ILE B 1 121 ? 5.371 5.051 -2.08 1 87.31 121 ILE B N 1
ATOM 2504 C CA . ILE B 1 121 ? 5.828 4.121 -1.054 1 87.31 121 ILE B CA 1
ATOM 2505 C C . ILE B 1 121 ? 7.352 4.172 -0.956 1 87.31 121 ILE B C 1
ATOM 2507 O O . ILE B 1 121 ? 7.906 4.336 0.134 1 87.31 121 ILE B O 1
ATOM 2511 N N . GLN B 1 122 ? 7.93 4.047 -2.076 1 87.25 122 GLN B N 1
ATOM 2512 C CA . GLN B 1 122 ? 9.391 4.012 -2.1 1 87.25 122 GLN B CA 1
ATOM 2513 C C . GLN B 1 122 ? 9.977 5.34 -1.635 1 87.25 122 GLN B C 1
ATOM 2515 O O . GLN B 1 122 ? 10.945 5.359 -0.872 1 87.25 122 GLN B O 1
ATOM 2520 N N . TYR B 1 123 ? 9.398 6.418 -2.055 1 93 123 TYR B N 1
ATOM 2521 C CA . TYR B 1 123 ? 9.891 7.727 -1.643 1 93 123 TYR B CA 1
ATOM 2522 C C . TYR B 1 123 ? 9.797 7.891 -0.13 1 93 123 TYR B C 1
ATOM 2524 O O . TYR B 1 123 ? 10.773 8.297 0.515 1 93 123 TYR B O 1
ATOM 2532 N N . GLY B 1 124 ? 8.625 7.547 0.364 1 89.44 124 GLY B N 1
ATOM 2533 C CA . GLY B 1 124 ? 8.461 7.59 1.809 1 89.44 124 GLY B CA 1
ATOM 2534 C C . GLY B 1 124 ? 9.438 6.684 2.545 1 89.44 124 GLY B C 1
ATOM 2535 O O . GLY B 1 124 ? 10 7.078 3.566 1 89.44 124 GLY B O 1
ATOM 2536 N N . THR B 1 125 ? 9.641 5.5 2.029 1 84.12 125 THR B N 1
ATOM 2537 C CA . THR B 1 125 ? 10.562 4.535 2.619 1 84.12 125 THR B CA 1
ATOM 2538 C C . THR B 1 125 ? 11.977 5.098 2.664 1 84.12 125 THR B C 1
ATOM 2540 O O . THR B 1 125 ? 12.664 4.996 3.688 1 84.12 125 THR B O 1
ATOM 2543 N N . LEU B 1 126 ? 12.445 5.691 1.607 1 87.5 126 LEU B N 1
ATOM 2544 C CA . LEU B 1 126 ? 13.773 6.281 1.554 1 87.5 126 LEU B CA 1
ATOM 2545 C C . LEU B 1 126 ? 13.914 7.406 2.574 1 87.5 126 LEU B C 1
ATOM 2547 O O . LEU B 1 126 ? 14.922 7.488 3.281 1 87.5 126 LEU B O 1
ATOM 2551 N N . CYS B 1 127 ? 12.922 8.266 2.668 1 89.44 127 CYS B N 1
ATOM 2552 C CA . CYS B 1 127 ? 12.969 9.359 3.633 1 89.44 127 CYS B CA 1
ATOM 2553 C C . CYS B 1 127 ? 13.125 8.82 5.051 1 89.44 127 CYS B C 1
ATOM 2555 O O . CYS B 1 127 ? 13.984 9.281 5.801 1 89.44 127 CYS B O 1
ATOM 2557 N N . ILE B 1 128 ? 12.328 7.816 5.383 1 83 128 ILE B N 1
ATOM 2558 C CA . ILE B 1 128 ? 12.281 7.281 6.738 1 83 128 ILE B CA 1
ATOM 2559 C C . ILE B 1 128 ? 13.586 6.551 7.051 1 83 128 ILE B C 1
ATOM 2561 O O . ILE B 1 128 ? 14.117 6.656 8.164 1 83 128 ILE B O 1
ATOM 2565 N N . ARG B 1 129 ? 14.086 5.949 6.121 1 79 129 ARG B N 1
ATOM 2566 C CA . ARG B 1 129 ? 15.227 5.074 6.379 1 79 129 ARG B CA 1
ATOM 2567 C C . ARG B 1 129 ? 16.547 5.84 6.258 1 79 129 ARG B C 1
ATOM 2569 O O . ARG B 1 129 ? 17.5 5.559 6.984 1 79 129 ARG B O 1
ATOM 2576 N N . GLU B 1 130 ? 16.578 6.828 5.391 1 85.62 130 GLU B N 1
ATOM 2577 C CA . GLU B 1 130 ? 17.875 7.402 5.043 1 85.62 130 GLU B CA 1
ATOM 2578 C C . GLU B 1 130 ? 18.031 8.797 5.641 1 85.62 130 GLU B C 1
ATOM 2580 O O . GLU B 1 130 ? 19.156 9.297 5.773 1 85.62 130 GLU B O 1
ATOM 2585 N N . ASN B 1 131 ? 16.938 9.477 5.918 1 90.81 131 ASN B N 1
ATOM 2586 C CA . ASN B 1 131 ? 17.047 10.797 6.531 1 90.81 131 ASN B CA 1
ATOM 2587 C C . ASN B 1 131 ? 17.109 10.703 8.055 1 90.81 131 ASN B C 1
ATOM 2589 O O . ASN B 1 131 ? 16.156 10.258 8.688 1 90.81 131 ASN B O 1
ATOM 2593 N N . PRO B 1 132 ? 18.188 11.109 8.664 1 91 132 PRO B N 1
ATOM 2594 C CA . PRO B 1 132 ? 18.297 10.992 10.117 1 91 132 PRO B CA 1
ATOM 2595 C C . PRO B 1 132 ? 17.172 11.695 10.859 1 91 132 PRO B C 1
ATOM 2597 O O . PRO B 1 132 ? 16.891 12.875 10.602 1 91 132 PRO B O 1
ATOM 2600 N N . GLY B 1 133 ? 16.453 10.891 11.695 1 83.31 133 GLY B N 1
ATOM 2601 C CA . GLY B 1 133 ? 15.445 11.469 12.578 1 83.31 133 GLY B CA 1
ATOM 2602 C C . GLY B 1 133 ? 14.094 11.664 11.898 1 83.31 133 GLY B C 1
ATOM 2603 O O . GLY B 1 133 ? 13.164 12.203 12.5 1 83.31 133 GLY B O 1
ATOM 2604 N N . CYS B 1 134 ? 13.984 11.211 10.688 1 88.81 134 CYS B N 1
ATOM 2605 C CA . CYS B 1 134 ? 12.734 11.391 9.961 1 88.81 134 CYS B CA 1
ATOM 2606 C C . CYS B 1 134 ? 11.578 10.703 10.688 1 88.81 134 CYS B C 1
ATOM 2608 O O . CYS B 1 134 ? 11.664 9.523 11.016 1 88.81 134 CYS B O 1
ATOM 2610 N N . LEU B 1 135 ? 10.5 11.445 10.883 1 84 135 LEU B N 1
ATOM 2611 C CA . LEU B 1 135 ? 9.328 10.953 11.602 1 84 135 LEU B CA 1
ATOM 2612 C C . LEU B 1 135 ? 8.359 10.266 10.641 1 84 135 LEU B C 1
ATOM 2614 O O . LEU B 1 135 ? 8.289 10.617 9.469 1 84 135 LEU B O 1
ATOM 2618 N N . PHE B 1 136 ? 7.684 9.297 11.164 1 82.56 136 PHE B N 1
ATOM 2619 C CA . PHE B 1 136 ? 6.566 8.664 10.477 1 82.56 136 PHE B CA 1
ATOM 2620 C C . PHE B 1 136 ? 5.258 8.938 11.203 1 82.56 136 PHE B C 1
ATOM 2622 O O . PHE B 1 136 ? 5.09 8.547 12.359 1 82.56 136 PHE B O 1
ATOM 2629 N N . ILE B 1 137 ? 4.375 9.633 10.469 1 82.5 137 ILE B N 1
ATOM 2630 C CA . ILE B 1 137 ? 3.105 10.047 11.062 1 82.5 137 ILE B CA 1
ATOM 2631 C C . ILE B 1 137 ? 1.946 9.5 10.234 1 82.5 137 ILE B C 1
ATOM 2633 O O . ILE B 1 137 ? 1.818 9.82 9.047 1 82.5 137 ILE B O 1
ATOM 2637 N N . ALA B 1 138 ? 1.134 8.672 10.812 1 82 138 ALA B N 1
ATOM 2638 C CA . ALA B 1 138 ? -0.087 8.188 10.172 1 82 138 ALA B CA 1
ATOM 2639 C C . ALA B 1 138 ? -1.311 8.938 10.695 1 82 138 ALA B C 1
ATOM 2641 O O . ALA B 1 138 ? -1.463 9.125 11.906 1 82 138 ALA B O 1
ATOM 2642 N N . THR B 1 139 ? -2.18 9.43 9.781 1 80.12 139 THR B N 1
ATOM 2643 C CA . THR B 1 139 ? -3.359 10.188 10.188 1 80.12 139 THR B CA 1
ATOM 2644 C C . THR B 1 139 ? -4.43 9.25 10.75 1 80.12 139 THR B C 1
ATOM 2646 O O . THR B 1 139 ? -5.301 9.68 11.508 1 80.12 139 THR B O 1
ATOM 2649 N N . ASN B 1 140 ? -4.43 8 10.289 1 68.38 140 ASN B N 1
ATOM 2650 C CA . ASN B 1 140 ? -5.309 6.961 10.812 1 68.38 140 ASN B CA 1
ATOM 2651 C C . ASN B 1 140 ? -4.738 5.566 10.562 1 68.38 140 ASN B C 1
ATOM 2653 O O . ASN B 1 140 ? -3.764 5.41 9.828 1 68.38 140 ASN B O 1
ATOM 2657 N N . ARG B 1 141 ? -5.363 4.594 11.25 1 62 141 ARG B N 1
ATOM 2658 C CA . ARG B 1 141 ? -4.906 3.221 11.078 1 62 141 ARG B CA 1
ATOM 2659 C C . ARG B 1 141 ? -6.051 2.32 10.617 1 62 141 ARG B C 1
ATOM 2661 O O . ARG B 1 141 ? -5.926 1.094 10.633 1 62 141 ARG B O 1
ATOM 2668 N N . ASP B 1 142 ? -7.137 2.992 10.273 1 64.38 142 ASP B N 1
ATOM 2669 C CA . ASP B 1 142 ? -8.297 2.188 9.906 1 64.38 142 ASP B CA 1
ATOM 2670 C C . ASP B 1 142 ? -8.023 1.371 8.648 1 64.38 142 ASP B C 1
ATOM 2672 O O . ASP B 1 142 ? -7.535 1.903 7.652 1 64.38 142 ASP B O 1
ATOM 2676 N N . ALA B 1 143 ? -8.32 0.102 8.727 1 63.81 143 ALA B N 1
ATOM 2677 C CA . ALA B 1 143 ? -8.141 -0.791 7.586 1 63.81 143 ALA B CA 1
ATOM 2678 C C . ALA B 1 143 ? -9.164 -0.496 6.492 1 63.81 143 ALA B C 1
ATOM 2680 O O . ALA B 1 143 ? -8.906 -0.741 5.309 1 63.81 143 ALA B O 1
ATOM 2681 N N . VAL B 1 144 ? -10.406 -0.005 6.969 1 67 144 VAL B N 1
ATOM 2682 C CA . VAL B 1 144 ? -11.461 0.286 6.004 1 67 144 VAL B CA 1
ATOM 2683 C C . VAL B 1 144 ? -11.992 1.697 6.234 1 67 144 VAL B C 1
ATOM 2685 O O . VAL B 1 144 ? -11.859 2.248 7.328 1 67 144 VAL B O 1
ATOM 2688 N N . THR B 1 145 ? -12.492 2.229 5.164 1 72.06 145 THR B N 1
ATOM 2689 C CA . THR B 1 145 ? -13.109 3.551 5.219 1 72.06 145 THR B CA 1
ATOM 2690 C C . THR B 1 145 ? -14.383 3.59 4.387 1 72.06 145 THR B C 1
ATOM 2692 O O . THR B 1 145 ? -14.711 2.621 3.697 1 72.06 145 THR B O 1
ATOM 2695 N N . HIS B 1 146 ? -15.125 4.617 4.641 1 75.06 146 HIS B N 1
ATOM 2696 C CA . HIS B 1 146 ? -16.391 4.797 3.938 1 75.06 146 HIS B CA 1
ATOM 2697 C C . HIS B 1 146 ? -16.359 6.043 3.061 1 75.06 146 HIS B C 1
ATOM 2699 O O . HIS B 1 146 ? -17.031 7.035 3.361 1 75.06 146 HIS B O 1
ATOM 2705 N N . LEU B 1 147 ? -15.727 5.855 2.029 1 73.19 147 LEU B N 1
ATOM 2706 C CA . LEU B 1 147 ? -15.594 6.973 1.103 1 73.19 147 LEU B CA 1
ATOM 2707 C C . LEU B 1 147 ? -16.906 7.219 0.357 1 73.19 147 LEU B C 1
ATOM 2709 O O . LEU B 1 147 ? -17.188 8.344 -0.066 1 73.19 147 LEU B O 1
ATOM 2713 N N . THR B 1 148 ? -17.562 6.125 0.113 1 71.12 148 THR B N 1
ATOM 2714 C CA . THR B 1 148 ? -18.922 6.195 -0.414 1 71.12 148 THR B CA 1
ATOM 2715 C C . THR B 1 148 ? -19.875 5.367 0.438 1 71.12 148 THR B C 1
ATOM 2717 O O . THR B 1 148 ? -19.453 4.531 1.232 1 71.12 148 THR B O 1
ATOM 2720 N N . ASP B 1 149 ? -21.156 5.652 0.26 1 68.25 149 ASP B N 1
ATOM 2721 C CA . ASP B 1 149 ? -22.156 4.965 1.075 1 68.25 149 ASP B CA 1
ATOM 2722 C C . ASP B 1 149 ? -22.438 3.568 0.532 1 68.25 149 ASP B C 1
ATOM 2724 O O . ASP B 1 149 ? -23.094 2.762 1.193 1 68.25 149 ASP B O 1
ATOM 2728 N N . ALA B 1 150 ? -21.844 3.252 -0.524 1 72.62 150 ALA B N 1
ATOM 2729 C CA . ALA B 1 150 ? -22.297 2.062 -1.239 1 72.62 150 ALA B CA 1
ATOM 2730 C C . ALA B 1 150 ? -21.484 0.839 -0.848 1 72.62 150 ALA B C 1
ATOM 2732 O O . ALA B 1 150 ? -21.922 -0.299 -1.022 1 72.62 150 ALA B O 1
ATOM 2733 N N . GLN B 1 151 ? -20.297 1.094 -0.391 1 78.69 151 GLN B N 1
ATOM 2734 C CA . GLN B 1 151 ? -19.438 -0.044 -0.093 1 78.69 151 GLN B CA 1
ATOM 2735 C C . GLN B 1 151 ? -18.297 0.354 0.853 1 78.69 151 GLN B C 1
ATOM 2737 O O . GLN B 1 151 ? -18.062 1.542 1.071 1 78.69 151 GLN B O 1
ATOM 2742 N N . GLU B 1 152 ? -17.688 -0.688 1.396 1 76.81 152 GLU B N 1
ATOM 2743 C CA . GLU B 1 152 ? -16.469 -0.443 2.176 1 76.81 152 GLU B CA 1
ATOM 2744 C C . GLU B 1 152 ? -15.25 -0.29 1.271 1 76.81 152 GLU B C 1
ATOM 2746 O O . GLU B 1 152 ? -15.133 -0.983 0.259 1 76.81 152 GLU B O 1
ATOM 2751 N N . TRP B 1 153 ? -14.445 0.639 1.666 1 78.5 153 TRP B N 1
ATOM 2752 C CA . TRP B 1 153 ? -13.219 0.908 0.914 1 78.5 153 TRP B CA 1
ATOM 2753 C C . TRP B 1 153 ? -11.984 0.644 1.77 1 78.5 153 TRP B C 1
ATOM 2755 O O . TRP B 1 153 ? -12.023 0.81 2.99 1 78.5 153 TRP B O 1
ATOM 2765 N N . ALA B 1 154 ? -10.898 0.166 1.1 1 76.75 154 ALA B N 1
ATOM 2766 C CA . ALA B 1 154 ? -9.633 0.018 1.813 1 76.75 154 ALA B CA 1
ATOM 2767 C C . ALA B 1 154 ? -9.195 1.344 2.426 1 76.75 154 ALA B C 1
ATOM 2769 O O . ALA B 1 154 ? -9.297 2.395 1.788 1 76.75 154 ALA B O 1
ATOM 2770 N N . GLY B 1 155 ? -8.727 1.298 3.639 1 75.38 155 GLY B N 1
ATOM 2771 C CA . GLY B 1 155 ? -8.367 2.498 4.379 1 75.38 155 GLY B CA 1
ATOM 2772 C C . GLY B 1 155 ? -6.934 2.934 4.152 1 75.38 155 GLY B C 1
ATOM 2773 O O . GLY B 1 155 ? -6.367 2.693 3.086 1 75.38 155 GLY B O 1
ATOM 2774 N N . CYS B 1 156 ? -6.441 3.652 5.148 1 64.62 156 CYS B N 1
ATOM 2775 C CA . CYS B 1 156 ? -5.09 4.207 5.086 1 64.62 156 CYS B CA 1
ATOM 2776 C C . CYS B 1 156 ? -4.047 3.098 5.043 1 64.62 156 CYS B C 1
ATOM 2778 O O . CYS B 1 156 ? -4.117 2.145 5.82 1 64.62 156 CYS B O 1
ATOM 2780 N N . ILE B 1 157 ? -3.203 3.162 4.023 1 61.5 157 ILE B N 1
ATOM 2781 C CA . ILE B 1 157 ? -2.141 2.178 3.842 1 61.5 157 ILE B CA 1
ATOM 2782 C C . ILE B 1 157 ? -0.89 2.623 4.598 1 61.5 157 ILE B C 1
ATOM 2784 O O . ILE B 1 157 ? 0.061 3.125 3.992 1 61.5 157 ILE B O 1
ATOM 2788 N N . SER B 1 158 ? -0.97 2.928 5.863 1 53.34 158 SER B N 1
ATOM 2789 C CA . SER B 1 158 ? 0.135 3.486 6.637 1 53.34 158 SER B CA 1
ATOM 2790 C C . SER B 1 158 ? 1.143 2.408 7.023 1 53.34 158 SER B C 1
ATOM 2792 O O . SER B 1 158 ? 2.34 2.678 7.125 1 53.34 158 SER B O 1
ATOM 2794 N N . THR B 1 159 ? 0.679 1.229 7.363 1 48.78 159 THR B N 1
ATOM 2795 C CA . THR B 1 159 ? 1.533 0.224 7.988 1 48.78 159 THR B CA 1
ATOM 2796 C C . THR B 1 159 ? 2.557 -0.311 6.988 1 48.78 159 THR B C 1
ATOM 2798 O O . THR B 1 159 ? 3.459 -1.062 7.359 1 48.78 159 THR B O 1
ATOM 2801 N N . LYS B 1 160 ? 2.555 0.202 5.852 1 51.38 160 LYS B N 1
ATOM 2802 C CA . LYS B 1 160 ? 3.316 -0.59 4.891 1 51.38 160 LYS B CA 1
ATOM 2803 C C . LYS B 1 160 ? 4.629 0.1 4.527 1 51.38 160 LYS B C 1
ATOM 2805 O O . LYS B 1 160 ? 5.453 -0.464 3.805 1 51.38 160 LYS B O 1
ATOM 2810 N N . LEU B 1 161 ? 4.797 1.322 5.109 1 50.25 161 LEU B N 1
ATOM 2811 C CA . LEU B 1 161 ? 6.125 1.861 4.832 1 50.25 161 LEU B CA 1
ATOM 2812 C C . LEU B 1 161 ? 7.199 1.073 5.578 1 50.25 161 LEU B C 1
ATOM 2814 O O . LEU B 1 161 ? 6.957 0.584 6.684 1 50.25 161 LEU B O 1
ATOM 2818 N N . ALA B 1 162 ? 7.984 0.265 4.793 1 49.16 162 ALA B N 1
ATOM 2819 C CA . ALA B 1 162 ? 9.07 -0.523 5.367 1 49.16 162 ALA B CA 1
ATOM 2820 C C . ALA B 1 162 ? 9.703 0.202 6.551 1 49.16 162 ALA B C 1
ATOM 2822 O O . ALA B 1 162 ? 10.82 0.717 6.445 1 49.16 162 ALA B O 1
ATOM 2823 N N . VAL B 1 163 ? 8.844 0.569 7.504 1 44.31 163 VAL B N 1
ATOM 2824 C CA . VAL B 1 163 ? 9.352 1.21 8.711 1 44.31 163 VAL B CA 1
ATOM 2825 C C . VAL B 1 163 ? 10.133 0.195 9.547 1 44.31 163 VAL B C 1
ATOM 2827 O O . VAL B 1 163 ? 9.633 -0.897 9.828 1 44.31 163 VAL B O 1
ATOM 2830 N N . PRO B 1 164 ? 11.469 0.249 9.492 1 41.84 164 PRO B N 1
ATOM 2831 C CA . PRO B 1 164 ? 12.203 -0.682 10.359 1 41.84 164 PRO B CA 1
ATOM 2832 C C . PRO B 1 164 ? 11.594 -0.798 11.75 1 41.84 164 PRO B C 1
ATOM 2834 O O . PRO B 1 164 ? 11.055 0.179 12.281 1 41.84 164 PRO B O 1
ATOM 2837 N N . SER B 1 165 ? 11.117 -2.062 12.016 1 42.88 165 SER B N 1
ATOM 2838 C CA . SER B 1 165 ? 10.641 -2.291 13.383 1 42.88 165 SER B CA 1
ATOM 2839 C C . SER B 1 165 ? 11.375 -1.399 14.375 1 42.88 165 SER B C 1
ATOM 2841 O O . SER B 1 165 ? 10.797 -0.982 15.383 1 42.88 165 SER B O 1
ATOM 2843 N N . ARG B 1 166 ? 12.562 -1.395 14.18 1 37.5 166 ARG B N 1
ATOM 2844 C CA . ARG B 1 166 ? 13.336 -0.672 15.188 1 37.5 166 ARG B CA 1
ATOM 2845 C C . ARG B 1 166 ? 13.055 0.825 15.117 1 37.5 166 ARG B C 1
ATOM 2847 O O . ARG B 1 166 ? 13.594 1.598 15.922 1 37.5 166 ARG B O 1
ATOM 2854 N N . LEU B 1 167 ? 12.391 1.163 14.086 1 39.16 167 LEU B N 1
ATOM 2855 C CA . LEU B 1 167 ? 12.266 2.617 14.07 1 39.16 167 LEU B CA 1
ATOM 2856 C C . LEU B 1 167 ? 11.219 3.084 15.07 1 39.16 167 LEU B C 1
ATOM 2858 O O . LEU B 1 167 ? 10.039 2.746 14.945 1 39.16 167 LEU B O 1
ATOM 2862 N N . THR B 1 168 ? 11.508 3.271 16.203 1 40.12 168 THR B N 1
ATOM 2863 C CA . THR B 1 168 ? 10.867 3.93 17.344 1 40.12 168 THR B CA 1
ATOM 2864 C C . THR B 1 168 ? 10.133 5.191 16.891 1 40.12 168 THR B C 1
ATOM 2866 O O . THR B 1 168 ? 9.406 5.809 17.672 1 40.12 168 THR B O 1
ATOM 2869 N N . ASN B 1 169 ? 10.203 5.523 15.656 1 38.25 169 ASN B N 1
ATOM 2870 C CA . ASN B 1 169 ? 9.711 6.863 15.359 1 38.25 169 ASN B CA 1
ATOM 2871 C C . ASN B 1 169 ? 8.32 6.82 14.719 1 38.25 169 ASN B C 1
ATOM 2873 O O . ASN B 1 169 ? 7.922 7.766 14.039 1 38.25 169 ASN B O 1
ATOM 2877 N N . LEU B 1 170 ? 7.676 5.672 14.719 1 39.59 170 LEU B N 1
ATOM 2878 C CA . LEU B 1 170 ? 6.312 5.641 14.195 1 39.59 170 LEU B CA 1
ATOM 2879 C C . LEU B 1 170 ? 5.348 6.332 15.148 1 39.59 170 LEU B C 1
ATOM 2881 O O . LEU B 1 170 ? 5.309 6.008 16.344 1 39.59 170 LEU B O 1
ATOM 2885 N N . LYS B 1 171 ? 4.824 7.492 14.805 1 41.91 171 LYS B N 1
ATOM 2886 C CA . LYS B 1 171 ? 3.77 8.148 15.57 1 41.91 171 LYS B CA 1
ATOM 2887 C C . LYS B 1 171 ? 2.432 8.07 14.836 1 41.91 171 LYS B C 1
ATOM 2889 O O . LYS B 1 171 ? 2.371 8.258 13.617 1 41.91 171 LYS B O 1
ATOM 2894 N N . THR B 1 172 ? 1.417 7.367 15.289 1 38.12 172 THR B N 1
ATOM 2895 C CA . THR B 1 172 ? 0.062 7.395 14.75 1 38.12 172 THR B CA 1
ATOM 2896 C C . THR B 1 172 ? -0.758 8.5 15.406 1 38.12 172 THR B C 1
ATOM 2898 O O . THR B 1 172 ? -0.751 8.641 16.641 1 38.12 172 THR B O 1
ATOM 2901 N N . VAL B 1 173 ? -1.14 9.477 14.766 1 32.22 173 VAL B N 1
ATOM 2902 C CA . VAL B 1 173 ? -1.937 10.57 15.328 1 32.22 173 VAL B CA 1
ATOM 2903 C C . VAL B 1 173 ? -3.42 10.203 15.266 1 32.22 173 VAL B C 1
ATOM 2905 O O . VAL B 1 173 ? -4.164 10.75 14.445 1 32.22 173 VAL B O 1
ATOM 2908 N N . GLN B 1 174 ? -3.746 8.641 15.234 1 37.72 174 GLN B N 1
ATOM 2909 C CA . GLN B 1 174 ? -5.168 8.312 15.234 1 37.72 174 GLN B CA 1
ATOM 2910 C C . GLN B 1 174 ? -5.84 8.773 16.516 1 37.72 174 GLN B C 1
ATOM 2912 O O . GLN B 1 174 ? -5.172 8.969 17.531 1 37.72 174 GLN B O 1
ATOM 2917 N N . HIS B 1 175 ? -7.117 8.93 16.703 1 30.86 175 HIS B N 1
ATOM 2918 C CA . HIS B 1 175 ? -7.785 8.992 18 1 30.86 175 HIS B CA 1
ATOM 2919 C C . HIS B 1 175 ? -7.359 7.832 18.891 1 30.86 175 HIS B C 1
ATOM 2921 O O . HIS B 1 175 ? -6.973 6.773 18.406 1 30.86 175 HIS B O 1
ATOM 2927 N N . TYR B 1 176 ? -7.641 7.672 20.297 1 27.75 176 TYR B N 1
ATOM 2928 C CA . TYR B 1 176 ? -7.199 6.957 21.484 1 27.75 176 TYR B CA 1
ATOM 2929 C C . TYR B 1 176 ? -7.316 5.449 21.297 1 27.75 176 TYR B C 1
ATOM 2931 O O . TYR B 1 176 ? -7.035 4.676 22.203 1 27.75 176 TYR B O 1
ATOM 2939 N N . GLN B 1 177 ? -7.703 4.359 20.875 1 23.86 177 GLN B N 1
ATOM 2940 C CA . GLN B 1 177 ? -7.332 3.299 21.812 1 23.86 177 GLN B CA 1
ATOM 2941 C C . GLN B 1 177 ? -5.824 3.072 21.812 1 23.86 177 GLN B C 1
ATOM 2943 O O . GLN B 1 177 ? -5.125 3.482 20.891 1 23.86 177 GLN B O 1
ATOM 2948 N N . TYR B 1 178 ? -5.109 1.871 22.469 1 23.52 178 TYR B N 1
ATOM 2949 C CA . TYR B 1 178 ? -3.881 1.426 23.109 1 23.52 178 TYR B CA 1
ATOM 2950 C C . TYR B 1 178 ? -2.725 1.37 22.125 1 23.52 178 TYR B C 1
ATOM 2952 O O . TYR B 1 178 ? -1.682 1.99 22.344 1 23.52 178 TYR B O 1
ATOM 2960 N N . THR B 1 179 ? -2.184 0.129 21.797 1 21.72 179 THR B N 1
ATOM 2961 C CA . THR B 1 179 ? -0.815 -0.338 21.594 1 21.72 179 THR B CA 1
ATOM 2962 C C . THR B 1 179 ? -0.218 0.253 20.328 1 21.72 179 THR B C 1
ATOM 2964 O O . THR B 1 179 ? -0.625 -0.105 19.219 1 21.72 179 THR B O 1
ATOM 2967 N N . VAL B 1 180 ? 0.153 1.305 20.094 1 25.39 180 VAL B N 1
ATOM 2968 C CA . VAL B 1 180 ? 1.474 1.812 19.734 1 25.39 180 VAL B CA 1
ATOM 2969 C C . VAL B 1 180 ? 2.514 1.292 20.734 1 25.39 180 VAL B C 1
ATOM 2971 O O . VAL B 1 180 ? 2.172 0.877 21.844 1 25.39 180 VAL B O 1
ATOM 2974 N N . GLY B 1 181 ? 3.746 1.185 21.109 1 22.92 181 GLY B N 1
ATOM 2975 C CA . GLY B 1 181 ? 3.996 1.19 22.547 1 22.92 181 GLY B CA 1
ATOM 2976 C C . GLY B 1 181 ? 3.102 2.152 23.297 1 22.92 181 GLY B C 1
ATOM 2977 O O . GLY B 1 181 ? 2.504 3.053 22.703 1 22.92 181 GLY B O 1
ATOM 2978 N N . ALA B 1 182 ? 2.9 2.164 24.828 1 21.78 182 ALA B N 1
ATOM 2979 C CA . ALA B 1 182 ? 2.268 2.836 25.953 1 21.78 182 ALA B CA 1
ATOM 2980 C C . ALA B 1 182 ? 2.295 4.352 25.781 1 21.78 182 ALA B C 1
ATOM 2982 O O . ALA B 1 182 ? 1.38 5.051 26.219 1 21.78 182 ALA B O 1
ATOM 2983 N N . GLN B 1 183 ? 3.293 5.117 25.734 1 21.98 183 GLN B N 1
ATOM 2984 C CA . GLN B 1 183 ? 3.236 6.41 26.406 1 21.98 183 GLN B CA 1
ATOM 2985 C C . GLN B 1 183 ? 2.383 7.402 25.625 1 21.98 183 GLN B C 1
ATOM 2987 O O . GLN B 1 183 ? 1.555 8.109 26.203 1 21.98 183 GLN B O 1
ATOM 2992 N N . TRP B 1 184 ? 2.77 7.941 24.453 1 22.7 184 TRP B N 1
ATOM 2993 C CA . TRP B 1 184 ? 2.238 9.289 24.266 1 22.7 184 TRP B CA 1
ATOM 2994 C C . TRP B 1 184 ? 0.827 9.242 23.688 1 22.7 184 TRP B C 1
ATOM 2996 O O . TRP B 1 184 ? 0.645 8.953 22.5 1 22.7 184 TRP B O 1
ATOM 3006 N N . LEU B 1 185 ? -0.08 8.297 23.984 1 24.55 185 LEU B N 1
ATOM 3007 C CA . LEU B 1 185 ? -1.514 8.555 24.047 1 24.55 185 LEU B CA 1
ATOM 3008 C C . LEU B 1 185 ? -1.785 10.008 24.422 1 24.55 185 LEU B C 1
ATOM 3010 O O . LEU B 1 185 ? -2.898 10.508 24.234 1 24.55 185 LEU B O 1
ATOM 3014 N N . ALA B 1 186 ? -0.929 10.641 25.188 1 23.72 186 ALA B N 1
ATOM 3015 C CA . ALA B 1 186 ? -1.299 11.742 26.078 1 23.72 186 ALA B CA 1
ATOM 3016 C C . ALA B 1 186 ? -1.586 13.016 25.281 1 23.72 186 ALA B C 1
ATOM 3018 O O . ALA B 1 186 ? -1.898 14.055 25.875 1 23.72 186 ALA B O 1
ATOM 3019 N N . LEU B 1 187 ? -1.133 12.938 24 1 24.89 187 LEU B N 1
ATOM 3020 C CA . LEU B 1 187 ? -1.377 14.32 23.609 1 24.89 187 LEU B CA 1
ATOM 3021 C C . LEU B 1 187 ? -2.85 14.539 23.281 1 24.89 187 LEU B C 1
ATOM 3023 O O . LEU B 1 187 ? -3.299 14.219 22.188 1 24.89 187 LEU B O 1
ATOM 3027 N N . SER B 1 188 ? -3.709 13.82 23.562 1 23.77 188 SER B N 1
ATOM 3028 C CA . SER B 1 188 ? -5.086 14.305 23.578 1 23.77 188 SER B CA 1
ATOM 3029 C C . SER B 1 188 ? -5.141 15.805 23.859 1 23.77 188 SER B C 1
ATOM 3031 O O . SER B 1 188 ? -5.73 16.562 23.078 1 23.77 188 SER B O 1
ATOM 3033 N N . VAL B 1 189 ? -5.836 16.156 25.109 1 24.53 189 VAL B N 1
ATOM 3034 C CA . VAL B 1 189 ? -6.793 16.688 26.078 1 24.53 189 VAL B CA 1
ATOM 3035 C C . VAL B 1 189 ? -6.164 17.859 26.844 1 24.53 189 VAL B C 1
ATOM 3037 O O . VAL B 1 189 ? -6.871 18.703 27.375 1 24.53 189 VAL B O 1
ATOM 3040 N N . ASP B 1 190 ? -4.828 17.688 26.953 1 25.56 190 ASP B N 1
ATOM 3041 C CA . ASP B 1 190 ? -4.383 18.875 27.672 1 25.56 190 ASP B CA 1
ATOM 3042 C C . ASP B 1 190 ? -4.375 20.109 26.766 1 25.56 190 ASP B C 1
ATOM 3044 O O . ASP B 1 190 ? -4.473 21.234 27.234 1 25.56 190 ASP B O 1
ATOM 3048 N N . LEU B 1 191 ? -4.066 19.906 25.578 1 26.66 191 LEU B N 1
ATOM 3049 C CA . LEU B 1 191 ? -4.055 21.234 24.953 1 26.66 191 LEU B CA 1
ATOM 3050 C C . LEU B 1 191 ? -5.449 21.844 24.969 1 26.66 191 LEU B C 1
ATOM 3052 O O . LEU B 1 191 ? -5.633 22.984 24.547 1 26.66 191 LEU B O 1
ATOM 3056 N N . LEU B 1 192 ? -6.48 20.969 25.078 1 26.67 192 LEU B N 1
ATOM 3057 C CA . LEU B 1 192 ? -7.723 21.656 25.406 1 26.67 192 LEU B CA 1
ATOM 3058 C C . LEU B 1 192 ? -7.645 22.266 26.797 1 26.67 192 LEU B C 1
ATOM 3060 O O . LEU B 1 192 ? -8.664 22.703 27.344 1 26.67 192 LEU B O 1
ATOM 3064 N N . ASN B 1 193 ? -6.555 21.953 27.469 1 23.58 193 ASN B N 1
ATOM 3065 C CA . ASN B 1 193 ? -6.637 22.875 28.609 1 23.58 193 ASN B CA 1
ATOM 3066 C C . ASN B 1 193 ? -6.605 24.328 28.156 1 23.58 193 ASN B C 1
ATOM 3068 O O . ASN B 1 193 ? -5.535 24.875 27.891 1 23.58 193 ASN B O 1
ATOM 3072 N N . VAL B 1 194 ? -7.461 24.719 27.312 1 21.41 194 VAL B N 1
ATOM 3073 C CA . VAL B 1 194 ? -7.758 26.156 27.281 1 21.41 194 VAL B CA 1
ATOM 3074 C C . VAL B 1 194 ? -7.832 26.688 28.719 1 21.41 194 VAL B C 1
ATOM 3076 O O . VAL B 1 194 ? -8.578 26.156 29.547 1 21.41 194 VAL B O 1
ATOM 3079 N N . ASN B 1 195 ? -6.742 26.906 29.281 1 21.41 195 ASN B N 1
ATOM 3080 C CA . ASN B 1 195 ? -6.848 27.844 30.391 1 21.41 195 ASN B CA 1
ATOM 3081 C C . ASN B 1 195 ? -7.988 28.844 30.172 1 21.41 195 ASN B C 1
ATOM 3083 O O . ASN B 1 195 ? -8.031 29.531 29.141 1 21.41 195 ASN B O 1
ATOM 3087 N N . HIS B 1 196 ? -9.148 28.578 30.625 1 19.66 196 HIS B N 1
ATOM 3088 C CA . HIS B 1 196 ? -9.766 29.656 31.391 1 19.66 196 HIS B CA 1
ATOM 3089 C C . HIS B 1 196 ? -8.906 30.047 32.594 1 19.66 196 HIS B C 1
ATOM 3091 O O . HIS B 1 196 ? -8.328 29.172 33.25 1 19.66 196 HIS B O 1
#

Foldseek 3Di:
DCVVVVDQAAAEELAQQAALVRVQVVCVVVVDHDDSVRYHYLLLLVLVVCVVVCPDQQAEEEEAHAVRNVVNNVVSNHHYDYHLVCLPDDDDDDPPDDDDEDLRHQEYEWFDHPSDDVSSLVRRLCNQVPRPNRAYEYSDDDQWDPPDPPDIHGTIPRVPNVNPPPNPRYHYSYQDDQPPPHPDSPPPVVVVPPDD/DCVVVVDQAAAEELAQQAALVRVQVVCVVVVDHDDSVRYHYLLLLVLVVCVVVCPDQQAEEEEAHAVRNVVNNVVSNHHYDYHLV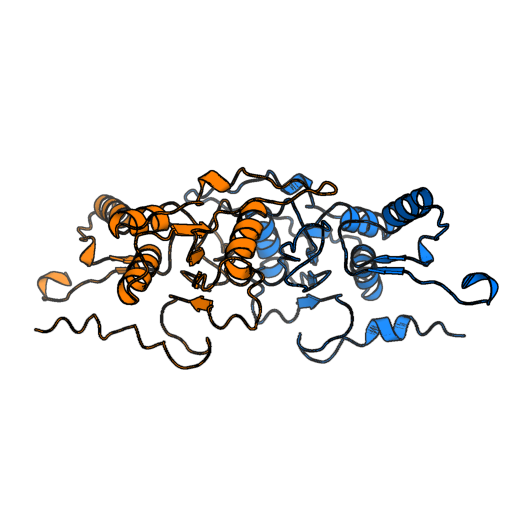CLPDDDDDDPPDDDDEDLRHQEYEWFDHPSDDVSSLVRRLCNQVPRPNRAYEYSDDDQWDPPDPPDIHGTIPRVPNVNPPPNLRHHYSYQDDDPPPPDDNPVPPCVVPPPD

Organism: Glycine max (NCBI:txid3847)

InterPro domains:
  IPR006357 HAD-superfamily hydrolase, subfamily IIA [PF13344] (2-79)
  IPR023214 HAD superfamily [G3DSA:3.40.50.1000] (42-166)
  IPR036412 HAD-like superfamily [SSF56784] (2-148)

pLDDT: mean 75.42, std 23.77, range [19.66, 98.62]

Sequence (392 aa):
MLRSKGKRLVFVTNNSTKSRKQYGKKFETLGLNVSEEEIFASSFAAAAYLKSIDFPKDKKVYVIGEDGILKELELAGYQYLGGPEDGGKKIELKPGFLMEHDEDVGAVVVGFDRHFNYYKIQYGTLCIRENPGCLFIATNRDAVTHLTDAQEWAGCISTKLAVPSRLTNLKTVQHYQYTVGAQWLALSVDLLNVNHMLRSKGKRLVFVTNNSTKSRKQYGKKFETLGLNVSEEEIFASSFAAAAYLKSIDFPKDKKVYVIGEDGILKELELAGYQYLGGPEDGGKKIELKPGFLMEHDEDVGAVVVGFDRHFNYYKIQYGTLCIRENPGCLFIATNRDAVTHLTDAQEWAGCISTKLAVPSRLTNLKTVQHYQYTVGAQWLALSVDLLNVNH

Secondary structure (DSSP, 8-state):
-TGGGT----EEE---SS-HHHHHHHHHHTT----GGGEEEHHHHHHHHHHHTT--TTSEEEEES-HHHHHHHHHTT-EEEESGGGGG------TT------TTEEEEEE---TT-BHHHHHHHHHHHHHSTT-EEEES---SEE-SSSSS-EE----TTS---TT-TTEEE-SSS---SSSSTT-HHHHHT----/-TGGGT----EEE---SS-HHHHHHHHHHTT----GGGEEEHHHHHHHHHHHTT--TTSEEEEES-HHHHHHHHHTT-EEEESGGGGG------TT------TTEEEEEE---TT-BHHHHHHHHHHHHHSTT-EEEES---SEE-SSSSS-EE----TTS---TT-TTEEE---S-S-SSSSTT-TTTSTT----

Solvent-accessible surface area (backbone atoms only — not comparable to full-atom values): 21478 Å² total; per-residue (Å²): 113,62,57,81,72,71,46,84,73,68,48,75,42,69,53,22,54,44,24,44,66,56,47,28,52,53,34,43,78,73,74,37,92,54,58,50,92,30,42,47,29,16,11,44,46,50,36,50,50,40,58,72,70,62,57,61,65,87,32,27,32,37,33,46,19,30,62,6,35,53,52,29,26,49,75,71,60,42,47,68,48,62,28,60,78,44,37,80,50,74,72,72,93,47,91,72,43,68,85,86,75,67,74,52,29,41,30,34,40,26,29,42,35,82,42,39,30,34,39,53,44,36,49,48,27,47,32,48,73,68,18,88,83,20,31,37,35,20,24,33,75,43,40,58,36,70,86,30,90,65,46,83,33,56,32,30,71,43,86,58,45,44,60,54,83,80,51,79,46,68,41,68,62,40,79,76,88,66,86,56,88,76,68,87,71,52,55,68,69,47,65,65,54,63,76,121,113,63,58,81,71,72,46,84,73,68,48,74,41,69,52,22,54,42,25,44,66,56,46,29,54,54,34,43,77,73,74,37,91,53,56,51,91,30,41,47,30,14,12,44,47,50,36,50,50,41,58,75,69,63,55,60,65,87,31,27,33,37,33,47,18,30,62,7,34,54,51,30,27,48,73,71,60,42,44,68,48,63,27,59,77,44,37,79,51,74,74,72,93,45,90,71,43,68,84,85,75,67,75,51,29,40,30,34,39,28,29,42,35,81,43,40,31,35,38,52,44,36,50,49,26,47,34,48,72,69,18,87,81,22,33,36,36,21,22,33,77,43,40,60,36,70,87,29,90,64,46,85,32,57,31,30,71,44,87,58,44,42,59,54,83,80,52,79,46,69,42,69,58,42,83,74,89,76,88,57,85,78,71,84,69,63,80,66,62,58,78,64,53,60,75,123

Nearest PDB structures (foldseek):
  7po7-assembly1_A  TM=7.917E-01  e=7.619E-12  Mus musculus
  4bkm-assembly2_B  TM=8.167E-01  e=2.510E-11  Mus musculus
  7po7-assembly3_E  TM=7.588E-01  e=4.331E-12  Mus musculus
  2cfs-assembly1_A-2  TM=8.171E-01  e=6.044E-11  Homo sapiens
  7po7-assembly4_G  TM=7.455E-01  e=2.358E-11  Mus musculus

Radius of gyration: 23.35 Å; Cα contacts (8 Å, |Δi|>4): 794; chains: 2; bounding box: 61×72×51 Å